Protein AF-0000000083340616 (afdb_homodimer)

pLDDT: mean 78.71, std 17.1, range [30.67, 97.0]

Organism: NCBI:txid2580412

InterPro domains:
  IPR005495 Permease LptG/LptF-related [PF03739] (6-372)
  IPR005495 Permease LptG/LptF-related [PTHR33529] (1-372)
  IPR030923 LPS export ABC transporter permease LptG [TIGR04408] (4-372)

Radius of gyration: 30.53 Å; Cα contacts (8 Å, |Δi|>4): 1256; chains: 2; bounding box: 60×99×65 Å

Secondary structure (DSSP, 8-state):
--HHHHHHHHHHHHHHHHHHHHHHHHHHHHHHHHHHTT--SSS-HHHHHHHHHHHHHHHHHHHHHHHHHHHHHHHHHHHHHTTHHHHHHHTT--HHHHHHHHHHHHHHHHHHHHHIIIIIHHHHHHHHHHHHHHHTT-----SSTT-EEEEETTEEEEEEEEEETTEEEEEEEEEEPTT---SS--GGGEEEEEEEEEEEEEETTEEEEEEEEEEEEEEE--SSS-TTS-EEEEEEEEEEEEEEE-S--HHHHHTTTS-GGGS-HHHHHHHHHHHHHTT---HHHHHHHHHHHTHHHHHHHHHHHHHHHHHTTTTT--HHHHHHHHHHHHHHHHHHHHHHHHHHHHTT--HHHHHHHHHHHHHHHHHHHHHHH-/--HHHHHHHHHHHHHHHHHHHHHHHHHHHHHHHHHHTT--SSS-HHHHHHHHHHHHHHHHHHHHHHHHHHHHHHHHHHHHHTTHHHHHHHTT--HHHHHHHHHHHHHHHHHHHHHIIIIIHHHHHHHHHHHHHHHTT-----SSTT-EEEEETTEEEEEEEEEETTEEEEEEEEEEPTT---SS--GGGEEEEEEEEEEEEEETTEEEEEEEEEEEEEE---SSS-TTS--EEEEEEEEEEEEEE-S--HHHHHTTTS-GGGS-HHHHHHHHHHHHHTT---HHHHHHHHHHHTHHHHHHHHHHHHHHHHHTTTTT--HHHHHHHHHHHHHHHHHHHHHHHHHHHHTT--HHHHHHHHHHHHHHHHHHHHHHH-

Nearest PDB structures (foldseek):
  6mjp-assembly1_G  TM=8.000E-01  e=1.077E-23  Vibrio cholerae
  6mit-assembly1_G  TM=8.160E-01  e=1.242E-21  Enterobacter cloacae subsp. cloacae ATCC 13047
  8fro-assembly1_G  TM=7.854E-01  e=4.891E-20  Acinetobacter baylyi ADP1
  6mit-assembly2_J  TM=8.373E-01  e=4.272E-15  Enterobacter cloacae subsp. cloacae ATCC 13047
  8frp-assembly1_G  TM=9.481E-01  e=2.384E-10  Acinetobacter baylyi ADP1

Solvent-accessible surface area (backbone atoms only — not comparable to full-atom values): 37424 Å² total; per-residue (Å²): 126,55,74,66,36,49,51,53,24,48,36,27,49,55,33,17,51,49,40,39,52,48,52,48,50,51,50,38,47,53,48,35,57,60,34,60,77,62,52,47,93,63,24,38,72,68,52,33,50,49,36,31,61,31,38,44,44,45,49,52,43,71,42,39,57,37,21,46,28,29,8,36,40,51,24,53,35,53,36,36,65,70,44,48,52,56,51,42,42,75,73,67,48,48,71,67,56,51,48,53,36,42,46,53,43,51,51,54,53,45,52,55,40,48,47,38,34,49,64,45,14,26,56,29,42,51,50,30,51,42,52,51,25,61,31,55,67,34,64,20,56,38,39,65,96,77,24,41,73,42,78,53,93,60,28,41,33,33,33,43,11,50,57,41,35,46,28,36,26,42,32,33,35,37,30,40,32,93,80,50,76,60,98,70,71,54,84,83,28,42,35,31,39,37,38,21,52,33,30,34,56,72,62,96,50,29,26,40,26,31,57,24,39,36,33,34,43,40,74,49,74,62,83,75,71,76,87,82,65,82,52,66,43,69,52,75,43,78,34,67,65,47,77,42,79,39,93,72,42,35,76,60,48,57,56,55,43,46,58,63,80,47,49,22,63,67,56,36,54,53,48,35,51,51,27,53,74,68,73,41,90,35,52,71,42,48,32,45,42,35,35,60,69,29,42,68,50,38,45,50,17,37,53,46,43,38,52,43,40,42,75,52,85,43,43,87,58,57,70,66,56,46,47,46,50,25,49,50,52,35,50,48,47,49,50,48,40,48,50,42,36,49,50,19,50,75,66,67,40,68,42,61,58,33,33,40,42,51,32,50,51,46,32,50,50,21,53,54,48,36,62,73,69,105,126,55,73,66,37,48,50,52,25,50,36,27,49,56,33,17,50,52,41,38,51,49,51,48,51,51,51,40,48,53,48,36,55,59,35,60,76,59,55,45,93,63,23,36,70,68,52,35,50,48,34,30,60,32,40,45,45,46,49,51,44,70,43,40,56,36,22,46,30,28,7,36,41,51,24,52,34,54,36,38,63,68,44,49,51,56,53,42,42,74,75,66,48,48,72,66,55,52,49,52,36,41,45,54,44,51,50,55,54,45,53,55,42,47,47,37,35,48,64,45,14,26,56,30,42,52,50,27,52,42,53,51,25,61,32,54,68,34,63,22,54,38,38,65,96,78,25,42,73,44,78,53,93,60,27,39,31,33,33,42,11,52,60,40,36,45,26,35,24,43,34,33,36,36,28,40,34,94,80,51,77,61,99,68,70,53,83,82,29,41,34,31,39,36,36,20,52,34,31,34,54,70,62,96,51,28,25,39,26,30,57,25,38,36,33,35,44,40,73,51,75,64,82,74,75,77,88,81,66,83,51,67,44,67,50,75,44,80,35,69,65,48,76,41,80,38,92,72,42,36,76,62,48,56,55,57,45,48,58,62,82,47,49,21,63,68,56,35,55,54,49,37,52,50,27,52,75,66,71,41,90,35,52,72,44,49,32,46,43,36,36,59,68,29,42,66,50,37,45,50,17,37,53,46,42,39,51,44,40,41,77,54,86,42,41,87,60,57,71,66,56,48,46,47,50,24,51,50,51,35,50,48,49,50,50,48,40,48,50,43,37,49,49,19,50,75,66,67,42,67,41,61,57,33,33,39,42,53,33,49,52,45,31,51,52,20,52,55,48,36,64,73,69,105

Sequence (748 aa):
MNRIERYLGTAVISYTLLVMLVILLIFSFFEFMNQLGKLTETYTLAMGGLYTLLKVPVYAYQIFPIAILIGALMGLGALANQSELTILRVTGWSIKRILWAVLKTALLLWLVIALIGELVAPSSEALAKKLRAEALNQSFSIGSASGLWIKDEQQYIHVGRIVSSEQLSNISIYQLSANAVSDKPLPGEIEQVMRAKKADYIDDGQWRFTQVQLMHFDQQSSDLLDASTPLYSFQQELLPQLAKSFPLQPEDLTNLDMETRYLSSFDLFYYIRFLEENGLEASAYRLSFWQKLAMPLVVLAMIAIVLPLIFGSMRQVSVGKRIFLGVLIGMGFHLLNQMVGNIAVVYQMPIALAAFLPALLLLLAALWWMRRIDMNRIERYLGTAVISYTLLVMLVILLIFSFFEFMNQLGKLTETYTLAMGGLYTLLKVPVYAYQIFPIAILIGALMGLGALANQSELTILRVTGWSIKRILWAVLKTALLLWLVIALIGELVAPSSEALAKKLRAEALNQSFSIGSASGLWIKDEQQYIHVGRIVSSEQLSNISIYQLSANAVSDKPLPGEIEQVMRAKKADYIDDGQWRFTQVQLMHFDQQSSDLLDASTPLYSFQQELLPQLAKSFPLQPEDLTNLDMETRYLSSFDLFYYIRFLEENGLEASAYRLSFWQKLAMPLVVLAMIAIVLPLIFGSMRQVSVGKRIFLGVLIGMGFHLLNQMVGNIAVVYQMPIALAAFLPALLLLLAALWWMRRID

Structure (mmCIF, N/CA/C/O backbone):
data_AF-0000000083340616-model_v1
#
loop_
_entity.id
_entity.type
_entity.pdbx_description
1 polymer 'LPS export ABC transporter permease LptG'
#
loop_
_atom_site.group_PDB
_atom_site.id
_atom_site.type_symbol
_atom_site.label_atom_id
_atom_site.label_alt_id
_atom_site.label_comp_id
_atom_site.label_asym_id
_atom_site.label_entity_id
_atom_site.label_seq_id
_atom_site.pdbx_PDB_ins_code
_atom_site.Cartn_x
_atom_site.Cartn_y
_atom_site.Cartn_z
_atom_site.occupancy
_atom_site.B_iso_or_equiv
_atom_site.auth_seq_id
_atom_site.auth_comp_id
_atom_site.auth_asym_id
_atom_site.auth_atom_id
_atom_site.pdbx_PDB_model_num
ATOM 1 N N . MET A 1 1 ? -20.219 -31.75 8.164 1 67.5 1 MET A N 1
ATOM 2 C CA . MET A 1 1 ? -19.609 -31.656 6.832 1 67.5 1 MET A CA 1
ATOM 3 C C . MET A 1 1 ? -19.078 -33 6.387 1 67.5 1 MET A C 1
ATOM 5 O O . MET A 1 1 ? -18.516 -33.75 7.188 1 67.5 1 MET A O 1
ATOM 9 N N . ASN A 1 2 ? -19.578 -33.531 5.254 1 83.56 2 ASN A N 1
ATOM 10 C CA . ASN A 1 2 ? -19.094 -34.781 4.699 1 83.56 2 ASN A CA 1
ATOM 11 C C . ASN A 1 2 ? -17.641 -34.688 4.266 1 83.56 2 ASN A C 1
ATOM 13 O O . ASN A 1 2 ? -17.062 -33.594 4.25 1 83.56 2 ASN A O 1
ATOM 17 N N . ARG A 1 3 ? -17 -35.75 4.094 1 88.88 3 ARG A N 1
ATOM 18 C CA . ARG A 1 3 ? -15.578 -35.812 3.779 1 88.88 3 ARG A CA 1
ATOM 19 C C . ARG A 1 3 ? -15.242 -34.969 2.553 1 88.88 3 ARG A C 1
ATOM 21 O O . ARG A 1 3 ? -14.195 -34.344 2.502 1 88.88 3 ARG A O 1
ATOM 28 N N . ILE A 1 4 ? -16.188 -34.906 1.637 1 91.19 4 ILE A N 1
ATOM 29 C CA . ILE A 1 4 ? -15.969 -34.156 0.402 1 91.19 4 ILE A CA 1
ATOM 30 C C . ILE A 1 4 ? -16.016 -32.656 0.686 1 91.19 4 ILE A C 1
ATOM 32 O O . ILE A 1 4 ? -15.195 -31.891 0.181 1 91.19 4 ILE A O 1
ATOM 36 N N . GLU A 1 5 ? -16.938 -32.25 1.55 1 91.75 5 GLU A N 1
ATOM 37 C CA . GLU A 1 5 ? -17.062 -30.844 1.92 1 91.75 5 GLU A CA 1
ATOM 38 C C . GLU A 1 5 ? -15.82 -30.375 2.666 1 91.75 5 GLU A C 1
ATOM 40 O O . GLU A 1 5 ? -15.359 -29.25 2.459 1 91.75 5 GLU A O 1
ATOM 45 N N . ARG A 1 6 ? -15.281 -31.281 3.473 1 92.12 6 ARG A N 1
ATOM 46 C CA . ARG A 1 6 ? -14.062 -30.938 4.211 1 92.12 6 ARG A CA 1
ATOM 47 C C . ARG A 1 6 ? -12.867 -30.812 3.271 1 92.12 6 ARG A C 1
ATOM 49 O O . ARG A 1 6 ? -12 -29.969 3.465 1 92.12 6 ARG A O 1
ATOM 56 N N . TYR A 1 7 ? -12.914 -31.672 2.285 1 93.44 7 TYR A N 1
ATOM 57 C CA . TYR A 1 7 ? -11.836 -31.656 1.303 1 93.44 7 TYR A CA 1
ATOM 58 C C . TYR A 1 7 ? -11.859 -30.391 0.471 1 93.44 7 TYR A C 1
ATOM 60 O O . TYR A 1 7 ? -10.828 -29.734 0.293 1 93.44 7 TYR A O 1
ATOM 68 N N . LEU A 1 8 ? -13.055 -30 0.065 1 93.81 8 LEU A N 1
ATOM 69 C CA . LEU A 1 8 ? -13.227 -28.75 -0.682 1 93.81 8 LEU A CA 1
ATOM 70 C C . LEU A 1 8 ? -12.891 -27.547 0.187 1 93.81 8 LEU A C 1
ATOM 72 O O . LEU A 1 8 ? -12.18 -26.641 -0.253 1 93.81 8 LEU A O 1
ATOM 76 N N . GLY A 1 9 ? -13.328 -27.609 1.414 1 93.5 9 GLY A N 1
ATOM 77 C CA . GLY A 1 9 ? -13.094 -26.531 2.352 1 93.5 9 GLY A CA 1
ATOM 78 C C . GLY A 1 9 ? -11.625 -26.344 2.693 1 93.5 9 GLY A C 1
ATOM 79 O O . GLY A 1 9 ? -11.141 -25.203 2.768 1 93.5 9 GLY A O 1
ATOM 80 N N . THR A 1 10 ? -10.93 -27.438 2.855 1 93.62 10 THR A N 1
ATOM 81 C CA . THR A 1 10 ? -9.516 -27.375 3.217 1 93.62 10 THR A CA 1
ATOM 82 C C . THR A 1 10 ? -8.695 -26.781 2.078 1 93.62 10 THR A C 1
ATOM 84 O O . THR A 1 10 ? -7.746 -26.031 2.316 1 93.62 10 THR A O 1
ATOM 87 N N . ALA A 1 11 ? -9.102 -27.094 0.862 1 93.69 11 ALA A N 1
ATOM 88 C CA . ALA A 1 11 ? -8.422 -26.516 -0.297 1 93.69 11 ALA A CA 1
ATOM 89 C C . ALA A 1 11 ? -8.625 -25.016 -0.355 1 93.69 11 ALA A C 1
ATOM 91 O O . ALA A 1 11 ? -7.66 -24.25 -0.508 1 93.69 11 ALA A O 1
ATOM 92 N N . VAL A 1 12 ? -9.812 -24.625 -0.111 1 94.38 12 VAL A N 1
ATOM 93 C CA . VAL A 1 12 ? -10.141 -23.203 -0.187 1 94.38 12 VAL A CA 1
ATOM 94 C C . VAL A 1 12 ? -9.477 -22.453 0.966 1 94.38 12 VAL A C 1
ATOM 96 O O . VAL A 1 12 ? -8.914 -21.375 0.77 1 94.38 12 VAL A O 1
ATOM 99 N N . ILE A 1 13 ? -9.445 -23.062 2.127 1 95.5 13 ILE A N 1
ATOM 100 C CA . ILE A 1 13 ? -8.883 -22.406 3.305 1 95.5 13 ILE A CA 1
ATOM 101 C C . ILE A 1 13 ? -7.371 -22.266 3.146 1 95.5 13 ILE A C 1
ATOM 103 O O . ILE A 1 13 ? -6.809 -21.203 3.412 1 95.5 13 ILE A O 1
ATOM 107 N N . SER A 1 14 ? -6.723 -23.328 2.734 1 94.5 14 SER A N 1
ATOM 108 C CA . SER A 1 14 ? -5.27 -23.312 2.621 1 94.5 14 SER A CA 1
ATOM 109 C C . SER A 1 14 ? -4.797 -22.297 1.595 1 94.5 14 SER A C 1
ATOM 111 O O . SER A 1 14 ? -3.871 -21.516 1.855 1 94.5 14 SER A O 1
ATOM 113 N N . TYR A 1 15 ? -5.5 -22.25 0.468 1 93.56 15 TYR A N 1
ATOM 114 C CA . TYR A 1 15 ? -5.117 -21.297 -0.575 1 93.56 15 TYR A CA 1
ATOM 115 C C . TYR A 1 15 ? -5.473 -19.875 -0.176 1 93.56 15 TYR A C 1
ATOM 117 O O . TYR A 1 15 ? -4.727 -18.938 -0.47 1 93.56 15 TYR A O 1
ATOM 125 N N . THR A 1 16 ? -6.59 -19.719 0.498 1 95.44 16 THR A N 1
ATOM 126 C CA . THR A 1 16 ? -6.973 -18.391 0.957 1 95.44 16 THR A CA 1
ATOM 127 C C . THR A 1 16 ? -5.953 -17.844 1.956 1 95.44 16 THR A C 1
ATOM 129 O O . THR A 1 16 ? -5.562 -16.672 1.882 1 95.44 16 THR A O 1
ATOM 132 N N . LEU A 1 17 ? -5.508 -18.688 2.842 1 95.19 17 LEU A N 1
ATOM 133 C CA . LEU A 1 17 ? -4.535 -18.266 3.844 1 95.19 17 LEU A CA 1
ATOM 134 C C . LEU A 1 17 ? -3.201 -17.922 3.191 1 95.19 17 LEU A C 1
ATOM 136 O O . LEU A 1 17 ? -2.535 -16.969 3.605 1 95.19 17 LEU A O 1
ATOM 140 N N . LEU A 1 18 ? -2.871 -18.672 2.234 1 91.88 18 LEU A N 1
ATOM 141 C CA . LEU A 1 18 ? -1.642 -18.391 1.502 1 91.88 18 LEU A CA 1
ATOM 142 C C . LEU A 1 18 ? -1.732 -17.047 0.783 1 91.88 18 LEU A C 1
ATOM 144 O O . LEU A 1 18 ? -0.8 -16.25 0.841 1 91.88 18 LEU A O 1
ATOM 148 N N . VAL A 1 19 ? -2.846 -16.859 0.089 1 93.19 19 VAL A N 1
ATOM 149 C CA . VAL A 1 19 ? -3.062 -15.609 -0.641 1 93.19 19 VAL A CA 1
ATOM 150 C C . VAL A 1 19 ? -3.086 -14.43 0.335 1 93.19 19 VAL A C 1
ATOM 152 O O . VAL A 1 19 ? -2.494 -13.383 0.069 1 93.19 19 VAL A O 1
ATOM 155 N N . MET A 1 20 ? -3.754 -14.648 1.45 1 94.62 20 MET A N 1
ATOM 156 C CA . MET A 1 20 ? -3.801 -13.625 2.486 1 94.62 20 MET A CA 1
ATOM 157 C C . MET A 1 20 ? -2.396 -13.266 2.961 1 94.62 20 MET A C 1
ATOM 159 O O . MET A 1 20 ? -2.074 -12.086 3.123 1 94.62 20 MET A O 1
ATOM 163 N N . LEU A 1 21 ? -1.633 -14.234 3.184 1 93.69 21 LEU A N 1
ATOM 164 C CA . LEU A 1 21 ? -0.273 -14.016 3.664 1 93.69 21 LEU A CA 1
ATOM 165 C C . LEU A 1 21 ? 0.537 -13.203 2.66 1 93.69 21 LEU A C 1
ATOM 167 O O . LEU A 1 21 ? 1.229 -12.258 3.039 1 93.69 21 LEU A O 1
ATOM 171 N N . VAL A 1 22 ? 0.424 -13.555 1.416 1 90.94 22 VAL A N 1
ATOM 172 C CA . VAL A 1 22 ? 1.189 -12.891 0.365 1 90.94 22 VAL A CA 1
ATOM 173 C C . VAL A 1 22 ? 0.722 -11.445 0.217 1 90.94 22 VAL A C 1
ATOM 175 O O . VAL A 1 22 ? 1.541 -10.523 0.154 1 90.94 22 VAL A O 1
ATOM 178 N N . ILE A 1 23 ? -0.609 -11.234 0.159 1 93.31 23 ILE A N 1
ATOM 179 C CA . ILE A 1 23 ? -1.151 -9.891 -0.015 1 93.31 23 ILE A CA 1
ATOM 180 C C . ILE A 1 23 ? -0.81 -9.031 1.202 1 93.31 23 ILE A C 1
ATOM 182 O O . ILE A 1 23 ? -0.458 -7.855 1.064 1 93.31 23 ILE A O 1
ATOM 186 N N . LEU A 1 24 ? -0.878 -9.641 2.385 1 94.31 24 LEU A N 1
ATOM 187 C CA . LEU A 1 24 ? -0.538 -8.914 3.6 1 94.31 24 LEU A CA 1
ATOM 188 C C . LEU A 1 24 ? 0.929 -8.492 3.59 1 94.31 24 LEU A C 1
ATOM 190 O O . LEU A 1 24 ? 1.271 -7.402 4.047 1 94.31 24 LEU A O 1
ATOM 194 N N . LEU A 1 25 ? 1.76 -9.375 3.107 1 91.31 25 LEU A N 1
ATOM 195 C CA . LEU A 1 25 ? 3.176 -9.039 3.002 1 91.31 25 LEU A CA 1
ATOM 196 C C . LEU A 1 25 ? 3.391 -7.871 2.047 1 91.31 25 LEU A C 1
ATOM 198 O O . LEU A 1 25 ? 4.184 -6.969 2.332 1 91.31 25 LEU A O 1
ATOM 202 N N . ILE A 1 26 ? 2.654 -7.941 0.963 1 90.31 26 ILE A N 1
ATOM 203 C CA . ILE A 1 26 ? 2.785 -6.895 -0.045 1 90.31 26 ILE A CA 1
ATOM 204 C C . ILE A 1 26 ? 2.236 -5.582 0.503 1 90.31 26 ILE A C 1
ATOM 206 O O . ILE A 1 26 ? 2.863 -4.527 0.354 1 90.31 26 ILE A O 1
ATOM 210 N N . PHE A 1 27 ? 1.085 -5.609 1.169 1 92.56 27 PHE A N 1
ATOM 211 C CA . PHE A 1 27 ? 0.502 -4.418 1.779 1 92.56 27 PHE A CA 1
ATOM 212 C C . PHE A 1 27 ? 1.423 -3.855 2.855 1 92.56 27 PHE A C 1
ATOM 214 O O . PHE A 1 27 ? 1.603 -2.641 2.951 1 92.56 27 PHE A O 1
ATOM 221 N N . SER A 1 28 ? 1.921 -4.762 3.621 1 91.12 28 SER A N 1
ATOM 222 C CA . SER A 1 28 ? 2.83 -4.34 4.68 1 91.12 28 SER A CA 1
ATOM 223 C C . SER A 1 28 ? 4.082 -3.682 4.105 1 91.12 28 SER A C 1
ATOM 225 O O . SER A 1 28 ? 4.594 -2.715 4.676 1 91.12 28 SER A O 1
ATOM 227 N N . PHE A 1 29 ? 4.504 -4.211 3.021 1 88.31 29 PHE A N 1
ATOM 228 C CA . PHE A 1 29 ? 5.648 -3.615 2.342 1 88.31 29 PHE A CA 1
ATOM 229 C C . PHE A 1 29 ? 5.324 -2.203 1.869 1 88.31 29 PHE A C 1
ATOM 231 O O . PHE A 1 29 ? 6.109 -1.276 2.078 1 88.31 29 PHE A O 1
ATOM 238 N N . PHE A 1 30 ? 4.207 -2.059 1.278 1 87.88 30 PHE A N 1
ATOM 239 C CA . PHE A 1 30 ? 3.764 -0.754 0.797 1 87.88 30 PHE A CA 1
ATOM 240 C C . PHE A 1 30 ? 3.672 0.244 1.945 1 87.88 30 PHE A C 1
ATOM 242 O O . PHE A 1 30 ? 4.148 1.375 1.83 1 87.88 30 PHE A O 1
ATOM 249 N N . GLU A 1 31 ? 3.031 -0.226 2.994 1 90.31 31 GLU A N 1
ATOM 250 C CA . GLU A 1 31 ? 2.881 0.645 4.156 1 90.31 31 GLU A CA 1
ATOM 251 C C . GLU A 1 31 ? 4.238 1.021 4.746 1 90.31 31 GLU A C 1
ATOM 253 O O . GLU A 1 31 ? 4.453 2.168 5.141 1 90.31 31 GLU A O 1
ATOM 258 N N . PHE A 1 32 ? 5.098 0.077 4.824 1 88 32 PHE A N 1
ATOM 259 C CA . PHE A 1 32 ? 6.434 0.322 5.352 1 88 32 PHE A CA 1
ATOM 260 C C . PHE A 1 32 ? 7.172 1.35 4.5 1 88 32 PHE A C 1
ATOM 262 O O . PHE A 1 32 ? 7.84 2.238 5.035 1 88 32 PHE A O 1
ATOM 269 N N . MET A 1 33 ? 7.023 1.225 3.225 1 82.5 33 MET A N 1
ATOM 270 C CA . MET A 1 33 ? 7.645 2.182 2.312 1 82.5 33 MET A CA 1
ATOM 271 C C . MET A 1 33 ? 7.094 3.586 2.539 1 82.5 33 MET A C 1
ATOM 273 O O . MET A 1 33 ? 7.836 4.566 2.467 1 82.5 33 MET A O 1
ATOM 277 N N . ASN A 1 34 ? 5.855 3.682 2.764 1 82.31 34 ASN A N 1
ATOM 278 C CA . ASN A 1 34 ? 5.234 4.969 3.049 1 82.31 34 ASN A CA 1
ATOM 279 C C . ASN A 1 34 ? 5.77 5.578 4.34 1 82.31 34 ASN A C 1
ATOM 281 O O . ASN A 1 34 ? 5.938 6.797 4.434 1 82.31 34 ASN A O 1
ATOM 285 N N . GLN A 1 35 ? 6.043 4.672 5.277 1 82.62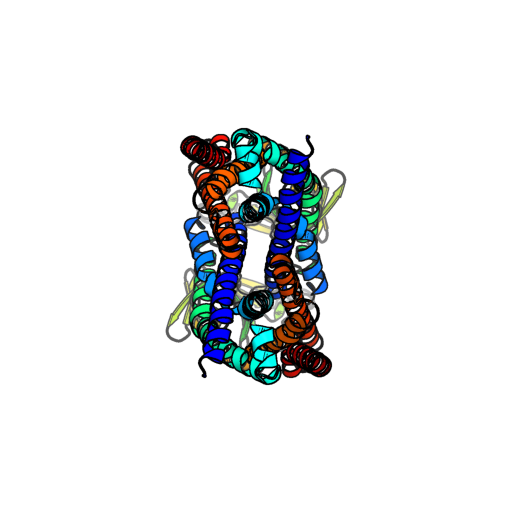 35 GLN A N 1
ATOM 286 C CA . GLN A 1 35 ? 6.531 5.148 6.57 1 82.62 35 GLN A CA 1
ATOM 287 C C . GLN A 1 35 ? 7.984 5.598 6.477 1 82.62 35 GLN A C 1
ATOM 289 O O . GLN A 1 35 ? 8.414 6.488 7.211 1 82.62 35 GLN A O 1
ATOM 294 N N . LEU A 1 36 ? 8.711 5.074 5.625 1 77.69 36 LEU A N 1
ATOM 295 C CA . LEU A 1 36 ? 10.109 5.43 5.461 1 77.69 36 LEU A CA 1
ATOM 296 C C . LEU A 1 36 ? 10.258 6.898 5.074 1 77.69 36 LEU A C 1
ATOM 298 O O . LEU A 1 36 ? 11.234 7.547 5.445 1 77.69 36 LEU A O 1
ATOM 302 N N . GLY A 1 37 ? 9.289 7.359 4.293 1 70.06 37 GLY A N 1
ATOM 303 C CA . GLY A 1 37 ? 9.312 8.75 3.869 1 70.06 37 GLY A CA 1
ATOM 304 C C . GLY A 1 37 ? 9.016 9.727 4.992 1 70.06 37 GLY A C 1
ATOM 305 O O . GLY A 1 37 ? 9.227 10.93 4.848 1 70.06 37 GLY A O 1
ATOM 306 N N . LYS A 1 38 ? 8.672 9.156 6.109 1 72.94 38 LYS A N 1
ATOM 307 C CA . LYS A 1 38 ? 8.266 10.016 7.219 1 72.94 38 LYS A CA 1
ATOM 308 C C . LYS A 1 38 ? 9.258 9.914 8.375 1 72.94 38 LYS A C 1
ATOM 310 O O . LYS A 1 38 ? 9.008 10.43 9.469 1 72.94 38 LYS A O 1
ATOM 315 N N . LEU A 1 39 ? 10.266 9.18 8.172 1 73.94 39 LEU A N 1
ATOM 316 C CA . LEU A 1 39 ? 11.227 8.969 9.25 1 73.94 39 LEU A CA 1
ATOM 317 C C . LEU A 1 39 ? 11.891 10.281 9.648 1 73.94 39 LEU A C 1
ATOM 319 O O . LEU A 1 39 ? 12.203 11.109 8.797 1 73.94 39 LEU A O 1
ATOM 323 N N . THR A 1 40 ? 11.852 10.555 10.875 1 70.25 40 THR A N 1
ATOM 324 C CA . THR A 1 40 ? 12.547 11.68 11.492 1 70.25 40 THR A CA 1
ATOM 325 C C . THR A 1 40 ? 13.438 11.203 12.641 1 70.25 40 THR A C 1
ATOM 327 O O . THR A 1 40 ? 13.664 10.008 12.797 1 70.25 40 THR A O 1
ATOM 330 N N . GLU A 1 41 ? 14.016 12.109 13.273 1 68.56 41 GLU A N 1
ATOM 331 C CA . GLU A 1 41 ? 14.836 11.758 14.43 1 68.56 41 GLU A CA 1
ATOM 332 C C . GLU A 1 41 ? 14 11.086 15.516 1 68.56 41 GLU A C 1
ATOM 334 O O . GLU A 1 41 ? 14.477 10.18 16.203 1 68.56 41 GLU A O 1
ATOM 339 N N . THR A 1 42 ? 12.766 11.578 15.609 1 72 42 THR A N 1
ATOM 340 C CA . THR A 1 42 ? 11.891 11.055 16.656 1 72 42 THR A CA 1
ATOM 341 C C . THR A 1 42 ? 11.078 9.875 16.141 1 72 42 THR A C 1
ATOM 343 O O . THR A 1 42 ? 10.672 9.008 16.922 1 72 42 THR A O 1
ATOM 346 N N . TYR A 1 43 ? 10.812 9.867 14.891 1 79.88 43 TYR A N 1
ATOM 347 C CA . TYR A 1 43 ? 10.125 8.75 14.258 1 79.88 43 TYR A CA 1
ATOM 348 C C . TYR A 1 43 ? 11.117 7.805 13.586 1 79.88 43 TYR A C 1
ATOM 350 O O . TYR A 1 43 ? 11.391 7.93 12.391 1 79.88 43 TYR A O 1
ATOM 358 N N . THR A 1 44 ? 11.523 6.805 14.336 1 84.81 44 THR A N 1
ATOM 359 C CA . THR A 1 44 ? 12.633 5.938 13.953 1 84.81 44 THR A CA 1
ATOM 360 C C . THR A 1 44 ? 12.148 4.801 13.055 1 84.81 44 THR A C 1
ATOM 362 O O . THR A 1 44 ? 10.938 4.629 12.859 1 84.81 44 THR A O 1
ATOM 365 N N . LEU A 1 45 ? 13.094 4.121 12.539 1 85.06 45 LEU A N 1
ATOM 366 C CA . LEU A 1 45 ? 12.805 2.977 11.68 1 85.06 45 LEU A CA 1
ATOM 367 C C . LEU A 1 45 ? 12.016 1.917 12.445 1 85.06 45 LEU A C 1
ATOM 369 O O . LEU A 1 45 ? 11.102 1.302 11.891 1 85.06 45 LEU A O 1
ATOM 373 N N . ALA A 1 46 ? 12.391 1.727 13.664 1 88.12 46 ALA A N 1
ATOM 374 C CA . ALA A 1 46 ? 11.688 0.748 14.492 1 88.12 46 ALA A CA 1
ATOM 375 C C . ALA A 1 46 ? 10.227 1.144 14.695 1 88.12 46 ALA A C 1
ATOM 377 O O . ALA A 1 46 ? 9.336 0.288 14.688 1 88.12 46 ALA A O 1
ATOM 378 N N . MET A 1 47 ? 10.008 2.41 14.836 1 87.81 47 MET A N 1
ATOM 379 C CA . MET A 1 47 ? 8.641 2.895 15.023 1 87.81 47 MET A CA 1
ATOM 380 C C . MET A 1 47 ? 7.836 2.758 13.734 1 87.81 47 MET A C 1
ATOM 382 O O . MET A 1 47 ? 6.652 2.418 13.773 1 87.81 47 MET A O 1
ATOM 386 N N . GLY A 1 48 ? 8.484 3.057 12.648 1 87.94 48 GLY A N 1
ATOM 387 C CA . GLY A 1 48 ? 7.82 2.83 11.375 1 87.94 48 GLY A CA 1
ATOM 388 C C . GLY A 1 48 ? 7.438 1.38 11.148 1 87.94 48 GLY A C 1
ATOM 389 O O . GLY A 1 48 ? 6.359 1.091 10.625 1 87.94 48 GLY A O 1
ATOM 390 N N . GLY A 1 49 ? 8.383 0.484 11.547 1 91.44 49 GLY A N 1
ATOM 391 C CA . GLY A 1 49 ? 8.086 -0.937 11.469 1 91.44 49 GLY A CA 1
ATOM 392 C C . GLY A 1 49 ? 6.941 -1.355 12.375 1 91.44 49 GLY A C 1
ATOM 393 O O . GLY A 1 49 ? 6.086 -2.15 11.977 1 91.44 49 GLY A O 1
ATOM 394 N N . LEU A 1 50 ? 6.992 -0.842 13.547 1 92.38 50 LEU A N 1
ATOM 395 C CA . LEU A 1 50 ? 5.922 -1.153 14.492 1 92.38 50 LEU A CA 1
ATOM 396 C C . LEU A 1 50 ? 4.582 -0.631 13.984 1 92.38 50 LEU A C 1
ATOM 398 O O . LEU A 1 50 ? 3.557 -1.303 14.125 1 92.38 50 LEU A O 1
ATOM 402 N N . TYR A 1 51 ? 4.574 0.553 13.492 1 91 51 TYR A N 1
ATOM 403 C CA . TYR A 1 51 ? 3.369 1.103 12.883 1 91 51 TYR A CA 1
ATOM 404 C C . TYR A 1 51 ? 2.816 0.16 11.82 1 91 51 TYR A C 1
ATOM 406 O O . TYR A 1 51 ? 1.614 -0.111 11.789 1 91 51 TYR A O 1
ATOM 414 N N . THR A 1 52 ? 3.689 -0.325 10.984 1 93.12 52 THR A N 1
ATOM 415 C CA . THR A 1 52 ? 3.305 -1.223 9.898 1 93.12 52 THR A CA 1
ATOM 416 C C . THR A 1 52 ? 2.719 -2.518 10.453 1 93.12 52 THR A C 1
ATOM 418 O O . THR A 1 52 ? 1.708 -3.014 9.953 1 93.12 52 THR A O 1
ATOM 421 N N . LEU A 1 53 ? 3.389 -3.045 11.469 1 94.81 53 LEU A N 1
ATOM 422 C CA . LEU A 1 53 ? 2.912 -4.285 12.078 1 94.81 53 LEU A CA 1
ATOM 423 C C . LEU A 1 53 ? 1.539 -4.09 12.711 1 94.81 53 LEU A C 1
ATOM 425 O O . LEU A 1 53 ? 0.688 -4.977 12.648 1 94.81 53 LEU A O 1
ATOM 429 N N . LEU A 1 54 ? 1.346 -2.971 13.273 1 93.5 54 LEU A N 1
ATOM 430 C CA . LEU A 1 54 ? 0.084 -2.674 13.945 1 93.5 54 LEU A CA 1
ATOM 431 C C . LEU A 1 54 ? -1.038 -2.486 12.93 1 93.5 54 LEU A C 1
ATOM 433 O O . LEU A 1 54 ? -2.217 -2.615 13.266 1 93.5 54 LEU A O 1
ATOM 437 N N . LYS A 1 55 ? -0.725 -2.205 11.719 1 93.38 55 LYS A N 1
ATOM 438 C CA . LYS A 1 55 ? -1.729 -1.989 10.68 1 93.38 55 LYS A CA 1
ATOM 439 C C . LYS A 1 55 ? -2.16 -3.311 10.055 1 93.38 55 LYS A C 1
ATOM 441 O O . LYS A 1 55 ? -3.174 -3.369 9.352 1 93.38 55 LYS A O 1
ATOM 446 N N . VAL A 1 56 ? -1.505 -4.395 10.32 1 95.19 56 VAL A N 1
ATOM 447 C CA . VAL A 1 56 ? -1.708 -5.684 9.672 1 95.19 56 VAL A CA 1
ATOM 448 C C . VAL A 1 56 ? -3.133 -6.172 9.922 1 95.19 56 VAL A C 1
ATOM 450 O O . VAL A 1 56 ? -3.811 -6.633 9 1 95.19 56 VAL A O 1
ATOM 453 N N . PRO A 1 57 ? -3.623 -6.043 11.148 1 94.56 57 PRO A N 1
ATOM 454 C CA . PRO A 1 57 ? -5 -6.5 11.359 1 94.56 57 PRO A CA 1
ATOM 455 C C . PRO A 1 57 ? -6.012 -5.727 10.523 1 94.56 57 PRO A C 1
ATOM 457 O O . PRO A 1 57 ? -6.996 -6.301 10.047 1 94.56 57 PRO A O 1
ATOM 460 N N . VAL A 1 58 ? -5.805 -4.469 10.352 1 91.44 58 VAL A N 1
ATOM 461 C CA . VAL A 1 58 ? -6.688 -3.629 9.555 1 91.44 58 VAL A CA 1
ATOM 462 C C . VAL A 1 58 ? -6.652 -4.086 8.094 1 91.44 58 VAL A C 1
ATOM 464 O O . VAL A 1 58 ? -7.699 -4.238 7.461 1 91.44 58 VAL A O 1
ATOM 467 N N . TYR A 1 59 ? -5.477 -4.371 7.609 1 93.56 59 TYR A N 1
ATOM 468 C CA . TYR A 1 59 ? -5.328 -4.824 6.23 1 93.56 59 TYR A CA 1
ATOM 469 C C . TYR A 1 59 ? -5.953 -6.199 6.035 1 93.56 59 TYR A C 1
ATOM 471 O O . TYR A 1 59 ? -6.559 -6.473 4.996 1 93.56 59 TYR A O 1
ATOM 479 N N . ALA A 1 60 ? -5.75 -7 7.043 1 94.94 60 ALA A N 1
ATOM 480 C CA . ALA A 1 60 ? -6.309 -8.344 6.945 1 94.94 60 ALA A CA 1
ATOM 481 C C . ALA A 1 60 ? -7.816 -8.297 6.73 1 94.94 60 ALA A C 1
ATOM 483 O O . ALA A 1 60 ? -8.352 -9.023 5.891 1 94.94 60 ALA A O 1
ATOM 484 N N . TYR A 1 61 ? -8.422 -7.477 7.465 1 92 61 TYR A N 1
ATOM 485 C CA . TYR A 1 61 ? -9.867 -7.34 7.348 1 92 61 TYR A CA 1
ATOM 486 C C . TYR A 1 61 ? -10.25 -6.766 5.988 1 92 61 TYR A C 1
ATOM 488 O O . TYR A 1 61 ? -11.203 -7.23 5.359 1 92 61 TYR A O 1
ATOM 496 N N . GLN A 1 62 ? -9.547 -5.84 5.547 1 88.81 62 GLN A N 1
ATOM 497 C CA . GLN A 1 62 ? -9.883 -5.113 4.324 1 88.81 62 GLN A CA 1
ATOM 498 C C . GLN A 1 62 ? -9.672 -5.984 3.092 1 88.81 62 GLN A C 1
ATOM 500 O O . GLN A 1 62 ? -10.406 -5.871 2.109 1 88.81 62 GLN A O 1
ATOM 505 N N . ILE A 1 63 ? -8.711 -6.84 3.09 1 93.12 63 ILE A N 1
ATOM 506 C CA . ILE A 1 63 ? -8.336 -7.547 1.873 1 93.12 63 ILE A CA 1
ATOM 507 C C . ILE A 1 63 ? -9.016 -8.914 1.837 1 93.12 63 ILE A C 1
ATOM 509 O O . ILE A 1 63 ? -8.953 -9.617 0.827 1 93.12 63 ILE A O 1
ATOM 513 N N . PHE A 1 64 ? -9.695 -9.273 2.863 1 95.31 64 PHE A N 1
ATOM 514 C CA . PHE A 1 64 ? -10.219 -10.625 2.996 1 95.31 64 PHE A CA 1
ATOM 515 C C . PHE A 1 64 ? -11.078 -10.992 1.793 1 95.31 64 PHE A C 1
ATOM 517 O O . PHE A 1 64 ? -10.945 -12.086 1.233 1 95.31 64 PHE A O 1
ATOM 524 N N . PRO A 1 65 ? -12.008 -10.086 1.374 1 94 65 PRO A N 1
ATOM 525 C CA . PRO A 1 65 ? -12.844 -10.453 0.233 1 94 65 PRO A CA 1
ATOM 526 C C . PRO A 1 65 ? -12.031 -10.781 -1.018 1 94 65 PRO A C 1
ATOM 528 O O . PRO A 1 65 ? -12.352 -11.719 -1.745 1 94 65 PRO A O 1
ATOM 531 N N . ILE A 1 66 ? -11 -10.039 -1.221 1 93.81 66 ILE A N 1
ATOM 532 C CA . ILE A 1 66 ? -10.148 -10.281 -2.379 1 93.81 66 ILE A CA 1
ATOM 533 C C . ILE A 1 66 ? -9.375 -11.586 -2.188 1 93.81 66 ILE A C 1
ATOM 535 O O . ILE A 1 66 ? -9.258 -12.391 -3.121 1 93.81 66 ILE A O 1
ATOM 539 N N . ALA A 1 67 ? -8.891 -11.797 -0.988 1 95.75 67 ALA A N 1
ATOM 540 C CA . ALA A 1 67 ? -8.102 -12.992 -0.673 1 95.75 67 ALA A CA 1
ATOM 541 C C . ALA A 1 67 ? -8.938 -14.258 -0.831 1 95.75 67 ALA A C 1
ATOM 543 O O . ALA A 1 67 ? -8.469 -15.258 -1.368 1 95.75 67 ALA A O 1
ATOM 544 N N . ILE A 1 68 ? -10.156 -14.203 -0.357 1 96.38 68 ILE A N 1
ATOM 545 C CA . ILE A 1 68 ? -10.984 -15.406 -0.413 1 96.38 68 ILE A CA 1
ATOM 546 C C . ILE A 1 68 ? -11.375 -15.695 -1.86 1 96.38 68 ILE A C 1
ATOM 548 O O . ILE A 1 68 ? -11.508 -16.859 -2.256 1 96.38 68 ILE A O 1
ATOM 552 N N . LEU A 1 69 ? -11.609 -14.672 -2.664 1 96.12 69 LEU A N 1
ATOM 553 C CA . LEU A 1 69 ? -11.898 -14.828 -4.082 1 96.12 69 LEU A CA 1
ATOM 554 C C . LEU A 1 69 ? -10.742 -15.5 -4.809 1 96.12 69 LEU A C 1
ATOM 556 O O . LEU A 1 69 ? -10.93 -16.516 -5.48 1 96.12 69 LEU A O 1
ATOM 560 N N . ILE A 1 70 ? -9.555 -14.969 -4.605 1 94.44 70 ILE A N 1
ATOM 561 C CA . ILE A 1 70 ? -8.375 -15.508 -5.266 1 94.44 70 ILE A CA 1
ATOM 562 C C . ILE A 1 70 ? -8.094 -16.922 -4.734 1 94.44 70 ILE A C 1
ATOM 564 O O . ILE A 1 70 ? -7.793 -17.828 -5.508 1 94.44 70 ILE A O 1
ATOM 568 N N . GLY A 1 71 ? -8.188 -17.062 -3.434 1 94.5 71 GLY A N 1
ATOM 569 C CA . GLY A 1 71 ? -7.957 -18.359 -2.828 1 94.5 71 GLY A CA 1
ATOM 570 C C . GLY A 1 71 ? -8.914 -19.422 -3.332 1 94.5 71 GLY A C 1
ATOM 571 O O . GLY A 1 71 ? -8.5 -20.562 -3.59 1 94.5 71 GLY A O 1
ATOM 572 N N . ALA A 1 72 ? -10.148 -19.062 -3.443 1 95.62 72 ALA A N 1
ATOM 573 C CA . ALA A 1 72 ? -11.148 -20 -3.947 1 95.62 72 ALA A CA 1
ATOM 574 C C . ALA A 1 72 ? -10.883 -20.359 -5.41 1 95.62 72 ALA A C 1
ATOM 576 O O . ALA A 1 72 ? -11.031 -21.516 -5.816 1 95.62 72 ALA A O 1
ATOM 577 N N . LEU A 1 73 ? -10.516 -19.375 -6.191 1 93.38 73 LEU A N 1
ATOM 578 C CA . LEU A 1 73 ? -10.164 -19.625 -7.586 1 93.38 73 LEU A CA 1
ATOM 579 C C . LEU A 1 73 ? -8.977 -20.562 -7.688 1 93.38 73 LEU A C 1
ATOM 581 O O . LEU A 1 73 ? -8.969 -21.484 -8.508 1 93.38 73 LEU A O 1
ATOM 585 N N . MET A 1 74 ? -8.039 -20.344 -6.832 1 91.19 74 MET A N 1
ATOM 586 C CA . MET A 1 74 ? -6.84 -21.172 -6.859 1 91.19 74 MET A CA 1
ATOM 587 C C . MET A 1 74 ? -7.129 -22.578 -6.324 1 91.19 74 MET A C 1
ATOM 589 O O . MET A 1 74 ? -6.707 -23.562 -6.91 1 91.19 74 MET A O 1
ATOM 593 N N . GLY A 1 75 ? -7.816 -22.625 -5.219 1 92.25 75 GLY A N 1
ATOM 594 C CA . GLY A 1 75 ? -8.109 -23.922 -4.602 1 92.25 75 GLY A CA 1
ATOM 595 C C . GLY A 1 75 ? -9 -24.797 -5.457 1 92.25 75 GLY A C 1
ATOM 596 O O . GLY A 1 75 ? -8.641 -25.938 -5.77 1 92.25 75 GLY A O 1
ATOM 597 N N . LEU A 1 76 ? -10.141 -24.266 -5.855 1 93 76 LEU A N 1
ATOM 598 C CA . LEU A 1 76 ? -11.055 -25.016 -6.699 1 93 76 LEU A CA 1
ATOM 599 C C . LEU A 1 76 ? -10.469 -25.219 -8.094 1 93 76 LEU A C 1
ATOM 601 O O . LEU A 1 76 ? -10.711 -26.25 -8.727 1 93 76 LEU A O 1
ATOM 605 N N . GLY A 1 77 ? -9.773 -24.25 -8.516 1 90.25 77 GLY A N 1
ATOM 606 C CA . GLY A 1 77 ? -9.094 -24.391 -9.789 1 90.25 77 GLY A CA 1
ATOM 607 C C . GLY A 1 77 ? -8.086 -25.531 -9.797 1 90.25 77 GLY A C 1
ATOM 608 O O . GLY A 1 77 ? -7.973 -26.266 -10.781 1 90.25 77 GLY A O 1
ATOM 609 N N . ALA A 1 78 ? -7.305 -25.641 -8.727 1 88.75 78 ALA A N 1
ATOM 610 C CA . ALA A 1 78 ? -6.348 -26.75 -8.617 1 88.75 78 ALA A CA 1
ATOM 611 C C . ALA A 1 78 ? -7.055 -28.094 -8.664 1 88.75 78 ALA A C 1
ATOM 613 O O . ALA A 1 78 ? -6.57 -29.031 -9.297 1 88.75 78 ALA A O 1
ATOM 614 N N . LEU A 1 79 ? -8.18 -28.188 -8.031 1 91.38 79 LEU A N 1
ATOM 615 C CA . LEU A 1 79 ? -8.969 -29.406 -8.055 1 91.38 79 LEU A CA 1
ATOM 616 C C . LEU A 1 79 ? -9.539 -29.656 -9.445 1 91.38 79 LEU A C 1
ATOM 618 O O . LEU A 1 79 ? -9.625 -30.812 -9.883 1 91.38 79 LEU A O 1
ATOM 622 N N . ALA A 1 80 ? -9.898 -28.609 -10.117 1 90.25 80 ALA A N 1
ATOM 623 C CA . ALA A 1 80 ? -10.422 -28.719 -11.477 1 90.25 80 ALA A CA 1
ATOM 624 C C . ALA A 1 80 ? -9.336 -29.203 -12.438 1 90.25 80 ALA A C 1
ATOM 626 O O . ALA A 1 80 ? -9.602 -30.031 -13.312 1 90.25 80 ALA A O 1
ATOM 627 N N . ASN A 1 81 ? -8.156 -28.688 -12.227 1 86.31 81 ASN A N 1
ATOM 628 C CA . ASN A 1 81 ? -7.043 -29.078 -13.086 1 86.31 81 ASN A CA 1
ATOM 629 C C . ASN A 1 81 ? -6.707 -30.562 -12.938 1 86.31 81 ASN A C 1
ATOM 631 O O . ASN A 1 81 ? -6.23 -31.188 -13.883 1 86.31 81 ASN A O 1
ATOM 635 N N . GLN A 1 82 ? -6.977 -31.078 -11.773 1 88.12 82 GLN A N 1
ATOM 636 C CA . GLN A 1 82 ? -6.734 -32.5 -11.523 1 88.12 82 GLN A CA 1
ATOM 637 C C . GLN A 1 82 ? -7.984 -33.344 -11.797 1 88.12 82 GLN A C 1
ATOM 639 O O . GLN A 1 82 ? -8.055 -34.5 -11.422 1 88.12 82 GLN A O 1
ATOM 644 N N . SER A 1 83 ? -9.086 -32.719 -12.344 1 90.56 83 SER A N 1
ATOM 645 C CA . SER A 1 83 ? -10.344 -33.312 -12.75 1 90.56 83 SER A CA 1
ATOM 646 C C . SER A 1 83 ? -11.125 -33.844 -11.547 1 90.56 83 SER A C 1
ATOM 648 O O . SER A 1 83 ? -12 -34.688 -11.688 1 90.56 83 SER A O 1
ATOM 650 N N . GLU A 1 84 ? -10.781 -33.344 -10.406 1 92.75 84 GLU A N 1
ATOM 651 C CA . GLU A 1 84 ? -11.492 -33.75 -9.203 1 92.75 84 GLU A CA 1
ATOM 652 C C . GLU A 1 84 ? -12.883 -33.156 -9.141 1 92.75 84 GLU A C 1
ATOM 654 O O . GLU A 1 84 ? -13.828 -33.781 -8.68 1 92.75 84 GLU A O 1
ATOM 659 N N . LEU A 1 85 ? -13.016 -31.984 -9.633 1 90.88 85 LEU A N 1
ATOM 660 C CA . LEU A 1 85 ? -14.32 -31.344 -9.633 1 90.88 85 LEU A CA 1
ATOM 661 C C . LEU A 1 85 ? -15.242 -31.984 -10.664 1 90.88 85 LEU A C 1
ATOM 663 O O . LEU A 1 85 ? -16.453 -32.094 -10.43 1 90.88 85 LEU A O 1
ATOM 667 N N . THR A 1 86 ? -14.617 -32.406 -11.75 1 88.88 86 THR A N 1
ATOM 668 C CA . THR A 1 86 ? -15.375 -33.094 -12.781 1 88.88 86 THR A CA 1
ATOM 669 C C . THR A 1 86 ? -15.883 -34.438 -12.258 1 88.88 86 THR A C 1
ATOM 671 O O . THR A 1 86 ? -17.031 -34.844 -12.523 1 88.88 86 THR A O 1
ATOM 674 N N . ILE A 1 87 ? -15.023 -35.156 -11.555 1 93.12 87 ILE A N 1
ATOM 675 C CA . ILE A 1 87 ? -15.398 -36.438 -10.969 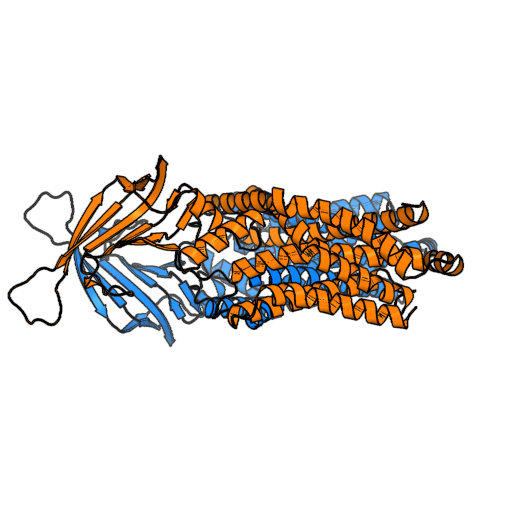1 93.12 87 ILE A CA 1
ATOM 676 C C . ILE A 1 87 ? -16.531 -36.219 -9.969 1 93.12 87 ILE A C 1
ATOM 678 O O . ILE A 1 87 ? -17.469 -37.031 -9.914 1 93.12 87 ILE A O 1
ATOM 682 N N . LEU A 1 88 ? -16.516 -35.156 -9.227 1 91.94 88 LEU A N 1
ATOM 683 C CA . LEU A 1 88 ? -17.562 -34.875 -8.258 1 91.94 88 LEU A CA 1
ATOM 684 C C . LEU A 1 88 ? -18.891 -34.594 -8.969 1 91.94 88 LEU A C 1
ATOM 686 O O . LEU A 1 88 ? -19.953 -35.031 -8.516 1 91.94 88 LEU A O 1
ATOM 690 N N . ARG A 1 89 ? -18.75 -33.969 -10.102 1 89.81 89 ARG A N 1
ATOM 691 C CA . ARG A 1 89 ? -19.953 -33.625 -10.859 1 89.81 89 ARG A CA 1
ATOM 692 C C . ARG A 1 89 ? -20.609 -34.875 -11.438 1 89.81 89 ARG A C 1
ATOM 694 O O . ARG A 1 89 ? -21.828 -35 -11.445 1 89.81 89 ARG A O 1
ATOM 701 N N . VAL A 1 90 ? -19.812 -35.812 -11.867 1 91.31 90 VAL A N 1
ATOM 702 C CA . VAL A 1 90 ? -20.312 -37.031 -12.508 1 91.31 90 VAL A CA 1
ATOM 703 C C . VAL A 1 90 ? -20.859 -37.969 -11.445 1 91.31 90 VAL A C 1
ATOM 705 O O . VAL A 1 90 ? -21.703 -38.844 -11.734 1 91.31 90 VAL A O 1
ATOM 708 N N . THR A 1 91 ? -20.375 -37.781 -10.227 1 93 91 THR A N 1
ATOM 709 C CA . THR A 1 91 ? -20.828 -38.656 -9.148 1 93 91 THR A CA 1
ATOM 710 C C . THR A 1 91 ? -22.109 -38.094 -8.516 1 93 91 THR A C 1
ATOM 712 O O . THR A 1 91 ? -22.609 -38.656 -7.527 1 93 91 THR A O 1
ATOM 715 N N . GLY A 1 92 ? -22.641 -36.906 -9.031 1 90.94 92 GLY A N 1
ATOM 716 C CA . GLY A 1 92 ? -23.969 -36.469 -8.625 1 90.94 92 GLY A CA 1
ATOM 717 C C . GLY A 1 92 ? -23.969 -35.156 -7.871 1 90.94 92 GLY A C 1
ATOM 718 O O . GLY A 1 92 ? -25.016 -34.688 -7.418 1 90.94 92 GLY A O 1
ATOM 719 N N . TRP A 1 93 ? -22.828 -34.562 -7.75 1 90.88 93 TRP A N 1
ATOM 720 C CA . TRP A 1 93 ? -22.797 -33.281 -7.059 1 9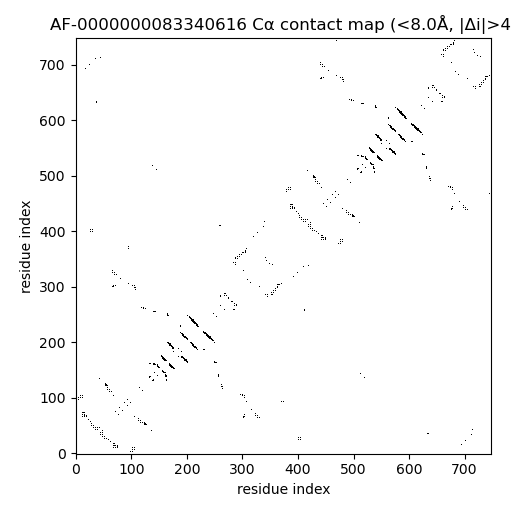0.88 93 TRP A CA 1
ATOM 721 C C . TRP A 1 93 ? -23.188 -32.156 -7.996 1 90.88 93 TRP A C 1
ATOM 723 O O . TRP A 1 93 ? -22.625 -32 -9.078 1 90.88 93 TRP A O 1
ATOM 733 N N . SER A 1 94 ? -24.297 -31.422 -7.551 1 91 94 SER A N 1
ATOM 734 C CA . SER A 1 94 ? -24.656 -30.234 -8.32 1 91 94 SER A CA 1
ATOM 735 C C . SER A 1 94 ? -23.734 -29.062 -8.016 1 91 94 SER A C 1
ATOM 737 O O . SER A 1 94 ? -23.016 -29.078 -7.016 1 91 94 SER A O 1
ATOM 739 N N . ILE A 1 95 ? -23.703 -28.062 -8.867 1 90.88 95 ILE A N 1
ATOM 740 C CA . ILE A 1 95 ? -22.875 -26.875 -8.68 1 90.88 95 ILE A CA 1
ATOM 741 C C . ILE A 1 95 ? -23.328 -26.141 -7.422 1 90.88 95 ILE A C 1
ATOM 743 O O . ILE A 1 95 ? -22.516 -25.594 -6.68 1 90.88 95 ILE A O 1
ATOM 747 N N . LYS A 1 96 ? -24.625 -26.172 -7.125 1 91.25 96 LYS A N 1
ATOM 748 C CA . LYS A 1 96 ? -25.172 -25.516 -5.941 1 91.25 96 LYS A CA 1
ATOM 749 C C . LYS A 1 96 ? -24.688 -26.203 -4.664 1 91.25 96 LYS A C 1
ATOM 751 O O . LYS A 1 96 ? -24.453 -25.531 -3.654 1 91.25 96 LYS A O 1
ATOM 756 N N . ARG A 1 97 ? -24.578 -27.5 -4.766 1 92.19 97 ARG A N 1
ATOM 757 C CA . ARG A 1 97 ? -24.094 -28.234 -3.6 1 92.19 97 ARG A CA 1
ATOM 758 C C . ARG A 1 97 ? -22.625 -27.922 -3.316 1 92.19 97 ARG A C 1
ATOM 760 O O . ARG A 1 97 ? -22.219 -27.812 -2.158 1 92.19 97 ARG A O 1
ATOM 767 N N . ILE A 1 98 ? -21.906 -27.797 -4.387 1 92.69 98 ILE A N 1
ATOM 768 C CA . ILE A 1 98 ? -20.5 -27.422 -4.25 1 92.69 98 ILE A CA 1
ATOM 769 C C . ILE A 1 98 ? -20.391 -26.016 -3.684 1 92.69 98 ILE A C 1
ATOM 771 O O . ILE A 1 98 ? -19.578 -25.766 -2.785 1 92.69 98 ILE A O 1
ATOM 775 N N . LEU A 1 99 ? -21.203 -25.141 -4.148 1 93.06 99 LEU A N 1
ATOM 776 C CA . LEU A 1 99 ? -21.25 -23.766 -3.668 1 93.06 99 LEU A CA 1
ATOM 777 C C . LEU A 1 99 ? -21.516 -23.719 -2.168 1 93.06 99 LEU A C 1
ATOM 779 O O . LEU A 1 99 ? -20.828 -23.016 -1.426 1 93.06 99 LEU A O 1
ATOM 783 N N . TRP A 1 100 ? -22.484 -24.484 -1.775 1 92.81 100 TRP A N 1
ATOM 784 C CA . TRP A 1 100 ? -22.875 -24.484 -0.367 1 92.81 100 TRP A CA 1
ATOM 785 C C . TRP A 1 100 ? -21.75 -25.047 0.502 1 92.81 100 TRP A C 1
ATOM 787 O O . TRP A 1 100 ? -21.531 -24.562 1.62 1 92.81 100 TRP A O 1
ATOM 797 N N . ALA A 1 101 ? -21.109 -26.016 -0.011 1 93.12 101 ALA A N 1
ATOM 798 C CA . ALA A 1 101 ? -20 -26.609 0.723 1 93.12 101 ALA A CA 1
ATOM 799 C C . ALA A 1 101 ? -18.875 -25.594 0.925 1 93.12 101 ALA A C 1
ATOM 801 O O . ALA A 1 101 ? -18.328 -25.484 2.023 1 93.12 101 ALA A O 1
ATOM 802 N N . VAL A 1 102 ? -18.578 -24.844 -0.103 1 94.56 102 VAL A N 1
ATOM 803 C CA . VAL A 1 102 ? -17.5 -23.875 -0.065 1 94.56 102 VAL A CA 1
ATOM 804 C C . VAL A 1 102 ? -17.922 -22.656 0.753 1 94.56 102 VAL A C 1
ATOM 806 O O . VAL A 1 102 ? -17.109 -22.078 1.477 1 94.56 102 VAL A O 1
ATOM 809 N N . LEU A 1 103 ? -19.188 -22.359 0.72 1 94.94 103 LEU A N 1
ATOM 810 C CA . LEU A 1 103 ? -19.719 -21.188 1.421 1 94.94 103 LEU A CA 1
ATOM 811 C C . LEU A 1 103 ? -19.609 -21.375 2.932 1 94.94 103 LEU A C 1
ATOM 813 O O . LEU A 1 103 ? -19.344 -20.422 3.662 1 94.94 103 LEU A O 1
ATOM 817 N N . LYS A 1 104 ? -19.859 -22.531 3.369 1 94.06 104 LYS A N 1
ATOM 818 C CA . LYS A 1 104 ? -19.766 -22.812 4.801 1 94.06 104 LYS A CA 1
ATOM 819 C C . LYS A 1 104 ? -18.375 -22.516 5.332 1 94.06 104 LYS A C 1
ATOM 821 O O . LYS A 1 104 ? -18.219 -21.906 6.383 1 94.06 104 LYS A O 1
ATOM 826 N N . THR A 1 105 ? -17.453 -22.922 4.57 1 92.56 105 THR A N 1
ATOM 827 C CA . THR A 1 105 ? -16.078 -22.703 4.965 1 92.56 105 THR A CA 1
ATOM 828 C C . THR A 1 105 ? -15.703 -21.234 4.867 1 92.56 105 THR A C 1
ATOM 830 O O . THR A 1 105 ? -15.008 -20.703 5.734 1 92.56 105 THR A O 1
ATOM 833 N N . ALA A 1 106 ? -16.141 -20.625 3.844 1 93.56 106 ALA A N 1
ATOM 834 C CA . ALA A 1 106 ? -15.859 -19.203 3.635 1 93.56 106 ALA A CA 1
ATOM 835 C C . ALA A 1 106 ? -16.453 -18.359 4.754 1 93.56 106 ALA A C 1
ATOM 837 O O . ALA A 1 106 ? -15.82 -17.391 5.215 1 93.56 106 ALA A O 1
ATOM 838 N N . LEU A 1 107 ? -17.641 -18.734 5.172 1 94.38 107 LEU A N 1
ATOM 839 C CA . LEU A 1 107 ? -18.297 -17.984 6.23 1 94.38 107 LEU A CA 1
ATOM 840 C C . LEU A 1 107 ? -17.594 -18.172 7.566 1 94.38 107 LEU A C 1
ATOM 842 O O . LEU A 1 107 ? -17.531 -17.266 8.383 1 94.38 107 LEU A O 1
ATOM 846 N N . LEU A 1 108 ? -17.125 -19.344 7.785 1 94.06 108 LEU A N 1
ATOM 847 C CA . LEU A 1 108 ? -16.359 -19.609 9 1 94.06 108 LEU A CA 1
ATOM 848 C C . LEU A 1 108 ? -15.086 -18.781 9.039 1 94.06 108 LEU A C 1
ATOM 850 O O . LEU A 1 108 ? -14.727 -18.219 10.078 1 94.06 108 LEU A O 1
ATOM 854 N N . LEU A 1 109 ? -14.406 -18.734 7.906 1 95.06 109 LEU A N 1
ATOM 855 C CA . LEU A 1 109 ? -13.188 -17.938 7.812 1 95.06 109 LEU A CA 1
ATOM 856 C C . LEU A 1 109 ? -13.5 -16.453 7.984 1 95.06 109 LEU A C 1
ATOM 858 O O . LEU A 1 109 ? -12.719 -15.719 8.594 1 95.06 109 LEU A O 1
ATOM 862 N N . TRP A 1 110 ? -14.617 -16.078 7.418 1 94.88 110 TRP A N 1
ATOM 863 C CA . TRP A 1 110 ? -15.016 -14.68 7.547 1 94.88 110 TRP A CA 1
ATOM 864 C C . TRP A 1 110 ? -15.281 -14.32 9.008 1 94.88 110 TRP A C 1
ATOM 866 O O . TRP A 1 110 ? -14.938 -13.227 9.453 1 94.88 110 TRP A O 1
ATOM 876 N N . LEU A 1 111 ? -15.875 -15.242 9.742 1 95.69 111 LEU A N 1
ATOM 877 C CA . LEU A 1 111 ? -16.156 -14.992 11.148 1 95.69 111 LEU A CA 1
ATOM 878 C C . LEU A 1 111 ? -14.867 -14.719 11.922 1 95.69 111 LEU A C 1
ATOM 880 O O . LEU A 1 111 ? -14.836 -13.844 12.789 1 95.69 111 LEU A O 1
ATOM 884 N N . VAL A 1 112 ? -13.859 -15.406 11.617 1 95.75 112 VAL A N 1
ATOM 885 C CA . VAL A 1 112 ? -12.57 -15.219 12.273 1 95.75 112 VAL A CA 1
ATOM 886 C C . VAL A 1 112 ? -12.008 -13.844 11.922 1 95.75 112 VAL A C 1
ATOM 888 O O . VAL A 1 112 ? -11.562 -13.109 12.805 1 95.75 112 VAL A O 1
ATOM 891 N N . ILE A 1 113 ? -12.094 -13.508 10.68 1 94.5 113 ILE A N 1
ATOM 892 C CA . ILE A 1 113 ? -11.547 -12.234 10.219 1 94.5 113 ILE A CA 1
ATOM 893 C C . ILE A 1 113 ? -12.398 -11.086 10.766 1 94.5 113 ILE A C 1
ATOM 895 O O . ILE A 1 113 ? -11.875 -10.016 11.078 1 94.5 113 ILE A O 1
ATOM 899 N N . ALA A 1 114 ? -13.68 -11.375 10.828 1 93.69 114 ALA A N 1
ATOM 900 C CA . ALA A 1 114 ? -14.586 -10.367 11.383 1 93.69 114 ALA A CA 1
ATOM 901 C C . ALA A 1 114 ? -14.242 -10.078 12.844 1 93.69 114 ALA A C 1
ATOM 903 O O . ALA A 1 114 ? -14.312 -8.93 13.281 1 93.69 114 ALA A O 1
ATOM 904 N N . LEU A 1 115 ? -13.891 -11.062 13.531 1 94.25 115 LEU A N 1
ATOM 905 C CA . LEU A 1 115 ? -13.5 -10.883 14.922 1 94.25 115 LEU A CA 1
ATOM 906 C C . LEU A 1 115 ? -12.219 -10.07 15.031 1 94.25 115 LEU A C 1
ATOM 908 O O . LEU A 1 115 ? -12.094 -9.203 15.906 1 94.25 115 LEU A O 1
ATOM 912 N N . ILE A 1 116 ? -11.359 -10.289 14.164 1 93.06 116 ILE A N 1
ATOM 913 C CA . ILE A 1 116 ? -10.117 -9.523 14.125 1 93.06 116 ILE A CA 1
ATOM 914 C C . ILE A 1 116 ? -10.414 -8.062 13.781 1 93.06 116 ILE A C 1
ATOM 916 O O . ILE A 1 116 ? -9.867 -7.148 14.398 1 93.06 116 ILE A O 1
ATOM 920 N N . GLY A 1 117 ? -11.258 -7.902 12.836 1 89.88 117 GLY A N 1
ATOM 921 C CA . GLY A 1 117 ? -11.617 -6.57 12.383 1 89.88 117 GLY A CA 1
ATOM 922 C C . GLY A 1 117 ? -12.359 -5.766 13.438 1 89.88 117 GLY A C 1
ATOM 923 O O . GLY A 1 117 ? -12.242 -4.539 13.484 1 89.88 117 GLY A O 1
ATOM 924 N N . GLU A 1 118 ? -13.078 -6.508 14.281 1 89.81 118 GLU A N 1
ATOM 925 C CA . GLU A 1 118 ? -13.906 -5.824 15.266 1 89.81 118 GLU A CA 1
ATOM 926 C C . GLU A 1 118 ? -13.156 -5.641 16.578 1 89.81 118 GLU A C 1
ATOM 928 O O . GLU A 1 118 ? -13.344 -4.637 17.281 1 89.81 118 GLU A O 1
ATOM 933 N N . LEU A 1 119 ? -12.328 -6.559 16.891 1 89.88 119 LEU A N 1
ATOM 934 C CA . LEU A 1 119 ? -11.773 -6.551 18.234 1 89.88 119 LEU A CA 1
ATOM 935 C C . LEU A 1 119 ? -10.312 -6.113 18.219 1 89.88 119 LEU A C 1
ATOM 937 O O . LEU A 1 119 ? -9.852 -5.43 19.141 1 89.88 119 LEU A O 1
ATOM 941 N N . VAL A 1 120 ? -9.625 -6.422 17.234 1 91.81 120 VAL A N 1
ATOM 942 C CA . VAL A 1 120 ? -8.18 -6.215 17.234 1 91.81 120 VAL A CA 1
ATOM 943 C C . VAL A 1 120 ? -7.832 -4.996 16.391 1 91.81 120 VAL A C 1
ATOM 945 O O . VAL A 1 120 ? -7.07 -4.125 16.812 1 91.81 120 VAL A O 1
ATOM 948 N N . ALA A 1 121 ? -8.406 -4.887 15.227 1 90.25 121 ALA A N 1
ATOM 949 C CA . ALA A 1 121 ? -8.031 -3.896 14.219 1 90.25 121 ALA A CA 1
ATOM 950 C C . ALA A 1 121 ? -8.219 -2.477 14.75 1 90.25 121 ALA A C 1
ATOM 952 O O . ALA A 1 121 ? -7.336 -1.632 14.609 1 90.25 121 ALA A O 1
ATOM 953 N N . PRO A 1 122 ? -9.398 -2.18 15.43 1 84.31 122 PRO A N 1
ATOM 954 C CA . PRO A 1 122 ? -9.578 -0.804 15.898 1 84.31 122 PRO A CA 1
ATOM 955 C C . PRO A 1 122 ? -8.547 -0.402 16.953 1 84.31 122 PRO A C 1
ATOM 957 O O . PRO A 1 122 ? -8 0.704 16.906 1 84.31 122 PRO A O 1
ATOM 960 N N . SER A 1 123 ? -8.227 -1.303 17.828 1 83.62 123 SER A N 1
ATOM 961 C CA . SER A 1 123 ? -7.262 -1.006 18.875 1 83.62 123 SER A CA 1
ATOM 962 C C . SER A 1 123 ? -5.852 -0.873 18.312 1 83.62 123 SER A C 1
ATOM 964 O O . SER A 1 123 ? -5.086 -0.007 18.734 1 83.62 123 SER A O 1
ATOM 966 N N . SER A 1 124 ? -5.547 -1.725 17.438 1 89.44 124 SER A N 1
ATOM 967 C CA . SER A 1 124 ? -4.227 -1.67 16.812 1 89.44 124 SER A CA 1
ATOM 968 C C . SER A 1 124 ? -4.055 -0.401 15.992 1 89.44 124 SER A C 1
ATOM 970 O O . SER A 1 124 ? -2.98 0.203 15.984 1 89.44 124 SER A O 1
ATOM 972 N N . GLU A 1 125 ? -5.066 -0.054 15.289 1 84.81 125 GLU A N 1
ATOM 973 C CA . GLU A 1 125 ? -5.043 1.168 14.492 1 84.81 125 GLU A CA 1
ATOM 974 C C . GLU A 1 125 ? -4.867 2.4 15.375 1 84.81 125 GLU A C 1
ATOM 976 O O . GLU A 1 125 ? -4.09 3.299 15.047 1 84.81 125 GLU A O 1
ATOM 981 N N . ALA A 1 126 ? -5.59 2.445 16.422 1 77.62 126 ALA A N 1
ATOM 982 C CA . ALA A 1 126 ? -5.504 3.568 17.359 1 77.62 126 ALA A CA 1
ATOM 983 C C . ALA A 1 126 ? -4.098 3.689 17.938 1 77.62 126 ALA A C 1
ATOM 985 O O . ALA A 1 126 ? -3.557 4.793 18.047 1 77.62 126 ALA A O 1
ATOM 986 N N . LEU A 1 127 ? -3.598 2.535 18.281 1 81.12 127 LEU A N 1
ATOM 987 C CA . LEU A 1 127 ? -2.252 2.523 18.859 1 81.12 127 LEU A CA 1
ATOM 988 C C . LEU A 1 127 ? -1.228 2.984 17.828 1 81.12 127 LEU A C 1
ATOM 990 O O . LEU A 1 127 ? -0.294 3.719 18.156 1 81.12 127 LEU A O 1
ATOM 994 N N . ALA A 1 128 ? -1.371 2.586 16.609 1 84.94 128 ALA A N 1
ATOM 995 C CA . ALA A 1 128 ? -0.462 2.977 15.531 1 84.94 128 ALA A CA 1
ATOM 996 C C . ALA A 1 128 ? -0.482 4.488 15.312 1 84.94 128 ALA A C 1
ATOM 998 O O . ALA A 1 128 ? 0.571 5.125 15.242 1 84.94 128 ALA A O 1
ATOM 999 N N . LYS A 1 129 ? -1.566 4.984 15.273 1 76.88 129 LYS A N 1
ATOM 1000 C CA . LYS A 1 129 ? -1.712 6.418 15.023 1 76.88 129 LYS A CA 1
ATOM 1001 C C . LYS A 1 129 ? -1.178 7.234 16.203 1 76.88 129 LYS A C 1
ATOM 1003 O O . LYS A 1 129 ? -0.56 8.281 16 1 76.88 129 LYS A O 1
ATOM 1008 N N . LYS A 1 130 ? -1.479 6.715 17.312 1 72.19 130 LYS A N 1
ATOM 1009 C CA . LYS A 1 130 ? -0.979 7.391 18.5 1 72.19 130 LYS A CA 1
ATOM 1010 C C . LYS A 1 130 ? 0.547 7.418 18.516 1 72.19 130 LYS A C 1
ATOM 1012 O O . LYS A 1 130 ? 1.153 8.461 18.766 1 72.19 130 LYS A O 1
ATOM 1017 N N . LEU A 1 131 ? 1.117 6.328 18.297 1 76.5 131 LEU A N 1
ATOM 1018 C CA . LEU A 1 131 ? 2.572 6.215 18.297 1 76.5 131 LEU A CA 1
ATOM 1019 C C . LEU A 1 131 ? 3.191 7.156 17.266 1 76.5 131 LEU A C 1
ATOM 1021 O O . LEU A 1 131 ? 4.172 7.844 17.562 1 76.5 131 LEU A O 1
ATOM 1025 N N . ARG A 1 132 ? 2.691 7.137 16.094 1 77 132 ARG A N 1
ATOM 1026 C CA . ARG A 1 132 ? 3.229 7.98 15.039 1 77 132 ARG A CA 1
ATOM 1027 C C . ARG A 1 132 ? 3.037 9.461 15.367 1 77 132 ARG A C 1
ATOM 1029 O O . ARG A 1 132 ? 3.938 10.273 15.141 1 77 132 ARG A O 1
ATOM 1036 N N . ALA A 1 133 ? 1.954 9.773 15.82 1 66.31 133 ALA A N 1
ATOM 1037 C CA . ALA A 1 133 ? 1.667 11.164 16.172 1 66.31 133 ALA A CA 1
ATOM 1038 C C . ALA A 1 133 ? 2.623 11.664 17.25 1 66.31 133 ALA A C 1
ATOM 1040 O O . ALA A 1 133 ? 3.117 12.789 17.172 1 66.31 133 ALA A O 1
ATOM 1041 N N . GLU A 1 134 ? 2.775 10.852 18.141 1 66.06 134 GLU A N 1
ATOM 1042 C CA . GLU A 1 134 ? 3.668 11.211 19.234 1 66.06 134 GLU A CA 1
ATOM 1043 C C . GLU A 1 134 ? 5.105 11.367 18.75 1 66.06 134 GLU A C 1
ATOM 1045 O O . GLU A 1 134 ? 5.816 12.281 19.172 1 66.06 134 GLU A O 1
ATOM 1050 N N . ALA A 1 135 ? 5.531 10.555 17.953 1 67.06 135 ALA A N 1
ATOM 1051 C CA . ALA A 1 135 ? 6.914 10.555 17.484 1 67.06 135 ALA A CA 1
ATOM 1052 C C . ALA A 1 135 ? 7.168 11.719 16.531 1 67.06 135 ALA A C 1
ATOM 1054 O O . ALA A 1 135 ? 8.266 12.289 16.516 1 67.06 135 ALA A O 1
ATOM 1055 N N . LEU A 1 136 ? 6.301 11.922 15.633 1 61.47 136 LEU A N 1
ATOM 1056 C CA . LEU A 1 136 ? 6.488 12.977 14.633 1 61.47 136 LEU A CA 1
ATOM 1057 C C . LEU A 1 136 ? 6.086 14.336 15.188 1 61.47 136 LEU A C 1
ATOM 1059 O O . LEU A 1 136 ? 6.172 15.344 14.492 1 61.47 136 LEU A O 1
ATOM 1063 N N . ASN A 1 137 ? 6.18 14.32 16.484 1 48.66 137 ASN A N 1
ATOM 1064 C CA . ASN A 1 137 ? 5.75 15.562 17.125 1 48.66 137 ASN A CA 1
ATOM 1065 C C . ASN A 1 137 ? 4.652 16.25 16.328 1 48.66 137 ASN A C 1
ATOM 1067 O O . ASN A 1 137 ? 4.676 17.484 16.172 1 48.66 137 ASN A O 1
ATOM 1071 N N . GLN A 1 138 ? 4.379 15.469 15.164 1 43.28 138 GLN A N 1
ATOM 1072 C CA . GLN A 1 138 ? 3.283 15.977 14.344 1 43.28 138 GLN A CA 1
ATOM 1073 C C . GLN A 1 138 ? 2.023 16.188 15.18 1 43.28 138 GLN A C 1
ATOM 1075 O O . GLN A 1 138 ? 1.72 15.391 16.078 1 43.28 138 GLN A O 1
ATOM 1080 N N . SER A 1 139 ? 1.831 17.391 15.445 1 34.03 139 SER A N 1
ATOM 1081 C CA . SER A 1 139 ? 0.53 17.734 16.016 1 34.03 139 SER A CA 1
ATOM 1082 C C . SER A 1 139 ? -0.566 16.812 15.469 1 34.03 139 SER A C 1
ATOM 1084 O O . SER A 1 139 ? -0.645 16.594 14.258 1 34.03 139 SER A O 1
ATOM 1086 N N . PHE A 1 140 ? -0.744 15.633 15.977 1 33.88 140 PHE A N 1
ATOM 1087 C CA . PHE A 1 140 ? -1.88 14.781 15.641 1 33.88 140 PHE A CA 1
ATOM 1088 C C . PHE A 1 140 ? -2.951 15.578 14.906 1 33.88 140 PHE A C 1
ATOM 1090 O O . PHE A 1 140 ? -3.588 16.453 15.492 1 33.88 140 PHE A O 1
ATOM 1097 N N . SER A 1 141 ? -2.752 16.203 13.828 1 30.91 141 SER A N 1
ATOM 1098 C CA . SER A 1 141 ? -3.959 16.719 13.188 1 30.91 141 SER A CA 1
ATOM 1099 C C . SER A 1 141 ? -5 15.625 13.008 1 30.91 141 SER A C 1
ATOM 1101 O O . SER A 1 141 ? -4.879 14.781 12.117 1 30.91 141 SER A O 1
ATOM 1103 N N . ILE A 1 142 ? -5.301 14.867 13.969 1 34.81 142 ILE A N 1
ATOM 1104 C CA . ILE A 1 142 ? -6.375 13.906 13.758 1 34.81 142 ILE A CA 1
ATOM 1105 C C . ILE A 1 142 ? -7.312 14.406 12.664 1 34.81 142 ILE A C 1
ATOM 1107 O O . ILE A 1 142 ? -7.883 13.617 11.906 1 34.81 142 ILE A O 1
ATOM 1111 N N . GLY A 1 143 ? -8.289 15.469 13.133 1 32.97 143 GLY A N 1
ATOM 1112 C CA . GLY A 1 143 ? -9.398 15.945 12.328 1 32.97 143 GLY A CA 1
ATOM 1113 C C . GLY A 1 143 ? -8.961 16.578 11.016 1 32.97 143 GLY A C 1
ATOM 1114 O O . GLY A 1 143 ? -7.762 16.781 10.789 1 32.97 143 GLY A O 1
ATOM 1115 N N . SER A 1 144 ? -9.852 16.891 10.039 1 33.62 144 SER A N 1
ATOM 1116 C CA . SER A 1 144 ? -9.617 17.641 8.812 1 33.62 144 SER A CA 1
ATOM 1117 C C . SER A 1 144 ? -8.562 18.719 9.039 1 33.62 144 SER A C 1
ATOM 1119 O O . SER A 1 144 ? -8.305 19.125 10.172 1 33.62 144 SER A O 1
ATOM 1121 N N . ALA A 1 145 ? -7.625 19.062 7.992 1 35.47 145 ALA A N 1
ATOM 1122 C CA . ALA A 1 145 ? -6.73 20.203 7.91 1 35.47 145 ALA A CA 1
ATOM 1123 C C . ALA A 1 145 ? -7.164 21.312 8.867 1 35.47 145 ALA A C 1
ATOM 1125 O O . ALA A 1 145 ? -6.336 22.094 9.344 1 35.47 145 ALA A O 1
ATOM 1126 N N . SER A 1 146 ? -8.32 21.547 9.211 1 39.5 146 SER A N 1
ATOM 1127 C CA . SER A 1 146 ? -8.859 22.75 9.844 1 39.5 146 SER A CA 1
ATOM 1128 C C . SER A 1 146 ? -9.102 22.516 11.336 1 39.5 146 SER A C 1
ATOM 1130 O O . SER A 1 146 ? -9.648 23.391 12.016 1 39.5 146 SER A O 1
ATOM 1132 N N . GLY A 1 147 ? -8.414 21.609 12.016 1 47.78 147 GLY A N 1
ATOM 1133 C CA . GLY A 1 147 ? -8.656 21.438 13.438 1 47.78 147 GLY A CA 1
ATOM 1134 C C . GLY A 1 147 ? -10.07 21 13.75 1 47.78 147 GLY A C 1
ATOM 1135 O O . GLY A 1 147 ? -10.867 20.734 12.844 1 47.78 147 GLY A O 1
ATOM 1136 N N . LEU A 1 148 ? -10.328 20.438 14.914 1 55.97 148 LEU A N 1
ATOM 1137 C CA . LEU A 1 148 ? -11.648 20.062 15.406 1 55.97 148 LEU A CA 1
ATOM 1138 C C . LEU A 1 148 ? -12.375 21.266 15.984 1 55.97 148 LEU A C 1
ATOM 1140 O O . LEU A 1 148 ? -11.82 21.984 16.828 1 55.97 148 LEU A O 1
ATOM 1144 N N . TRP A 1 149 ? -13.375 21.703 15.219 1 52.31 149 TRP A N 1
ATOM 1145 C CA . TRP A 1 149 ? -14.227 22.766 15.758 1 52.31 149 TRP A CA 1
ATOM 1146 C C . TRP A 1 149 ? -15.438 22.172 16.469 1 52.31 149 TRP A C 1
ATOM 1148 O O . TRP A 1 149 ? -16.094 21.281 15.953 1 52.31 149 TRP A O 1
ATOM 1158 N N . ILE A 1 150 ? -15.516 22.406 17.703 1 58.19 150 ILE A N 1
ATOM 1159 C CA . ILE A 1 150 ? -16.688 22 18.469 1 58.19 150 ILE A CA 1
ATOM 1160 C C . ILE A 1 150 ? -17.453 23.234 18.938 1 58.19 150 ILE A C 1
ATOM 1162 O O . ILE A 1 150 ? -16.859 24.188 19.438 1 58.19 150 ILE A O 1
ATOM 1166 N N . LYS A 1 151 ? -18.688 23.281 18.594 1 58.59 151 LYS A N 1
ATOM 1167 C CA . LYS A 1 151 ? -19.547 24.312 19.188 1 58.59 151 LYS A CA 1
ATOM 1168 C C . LYS A 1 151 ? -20.234 23.781 20.438 1 58.59 151 LYS A C 1
ATOM 1170 O O . LYS A 1 151 ? -20.828 22.688 20.422 1 58.59 151 LYS A O 1
ATOM 1175 N N . ASP A 1 152 ? -19.953 24.281 21.547 1 60.47 152 ASP A N 1
ATOM 1176 C CA . ASP A 1 152 ? -20.641 23.969 22.797 1 60.47 152 ASP A CA 1
ATOM 1177 C C . ASP A 1 152 ? -21.312 25.203 23.391 1 60.47 152 ASP A C 1
ATOM 1179 O O . ASP A 1 152 ? -20.656 26.062 23.969 1 60.47 152 ASP A O 1
ATOM 1183 N N . GLU A 1 153 ? -22.609 25.25 23.391 1 64.5 153 GLU A N 1
ATOM 1184 C CA . GLU A 1 153 ? -23.391 26.344 23.922 1 64.5 153 GLU A CA 1
ATOM 1185 C C . GLU A 1 153 ? -22.938 27.688 23.359 1 64.5 153 GLU A C 1
ATOM 1187 O O . GLU A 1 153 ? -23.031 27.922 22.156 1 64.5 153 GLU A O 1
ATOM 1192 N N . GLN A 1 154 ? -22.312 28.531 24.172 1 63.84 154 GLN A N 1
ATOM 1193 C CA . GLN A 1 154 ? -21.891 29.875 23.75 1 63.84 154 GLN A CA 1
ATOM 1194 C C . GLN A 1 154 ? -20.375 29.906 23.5 1 63.84 154 GLN A C 1
ATOM 1196 O O . GLN A 1 154 ? -19.734 30.938 23.734 1 63.84 154 GLN A O 1
ATOM 1201 N N . GLN A 1 155 ? -19.922 28.672 23.188 1 70.81 155 GLN A N 1
ATOM 1202 C CA . GLN A 1 155 ? -18.484 28.703 22.922 1 70.81 155 GLN A CA 1
ATOM 1203 C C . GLN A 1 155 ? -18.125 27.828 21.719 1 70.81 155 GLN A C 1
ATOM 1205 O O . GLN A 1 155 ? -18.781 26.828 21.453 1 70.81 155 GLN A O 1
ATOM 1210 N N . TYR A 1 156 ? -17.219 28.375 20.859 1 67.69 156 TYR A N 1
ATOM 1211 C CA . TYR A 1 156 ? -16.594 27.609 19.797 1 67.69 156 TYR A CA 1
ATOM 1212 C C . TYR A 1 156 ? -15.203 27.125 20.219 1 67.69 156 TYR A C 1
ATOM 1214 O O . TYR A 1 156 ? -14.398 27.891 20.734 1 67.69 156 TYR A O 1
ATOM 1222 N N . ILE A 1 157 ? -15.039 25.859 20.156 1 67 157 ILE A N 1
ATOM 1223 C CA . ILE A 1 157 ? -13.758 25.266 20.531 1 67 157 ILE A CA 1
ATOM 1224 C C . ILE A 1 157 ? -13.055 24.719 19.297 1 67 157 ILE A C 1
ATOM 1226 O O . ILE A 1 157 ? -13.656 23.984 18.5 1 67 157 ILE A O 1
ATOM 1230 N N . HIS A 1 158 ? -11.969 25.25 19.078 1 66.38 158 HIS A N 1
ATOM 1231 C CA . HIS A 1 158 ? -11.117 24.734 18.016 1 66.38 158 HIS A CA 1
ATOM 1232 C C . HIS A 1 158 ? -9.938 23.953 18.594 1 66.38 158 HIS A C 1
ATOM 1234 O O . HIS A 1 158 ? -9.203 24.453 19.438 1 66.38 158 HIS A O 1
ATOM 1240 N N . VAL A 1 159 ? -9.969 22.766 18.359 1 65.12 159 VAL A N 1
ATOM 1241 C CA . VAL A 1 159 ? -8.805 21.953 18.719 1 65.12 159 VAL A CA 1
ATOM 1242 C C . VAL A 1 159 ? -7.926 21.75 17.484 1 65.12 159 VAL A C 1
ATOM 1244 O O . VAL A 1 159 ? -8.336 21.094 16.531 1 65.12 159 VAL A O 1
ATOM 1247 N N . GLY A 1 160 ? -6.863 22.469 17.594 1 59.06 160 GLY A N 1
ATOM 1248 C CA . GLY A 1 160 ? -5.957 22.391 16.469 1 59.06 160 GLY A CA 1
ATOM 1249 C C . GLY A 1 160 ? -5.43 21 16.219 1 59.06 160 GLY A C 1
ATOM 1250 O O . GLY A 1 160 ? -5.32 20.562 15.062 1 59.06 160 GLY A O 1
ATOM 1251 N N . ARG A 1 161 ? -5.012 20.422 17.484 1 58.19 161 ARG A N 1
ATOM 1252 C CA . ARG A 1 161 ? -4.406 19.094 17.391 1 58.19 161 ARG A CA 1
ATOM 1253 C C . ARG A 1 161 ? -4.836 18.203 18.562 1 58.19 161 ARG A C 1
ATOM 1255 O O . ARG A 1 161 ? -4.848 18.656 19.703 1 58.19 161 ARG A O 1
ATOM 1262 N N . ILE A 1 162 ? -5.406 17.062 18.219 1 58.03 162 ILE A N 1
ATOM 1263 C CA . ILE A 1 162 ? -5.668 16.078 19.266 1 58.03 162 ILE A CA 1
ATOM 1264 C C . ILE A 1 162 ? -4.465 15.141 19.406 1 58.03 162 ILE A C 1
ATOM 1266 O O . ILE A 1 162 ? -4.25 14.266 18.562 1 58.03 162 ILE A O 1
ATOM 1270 N N . VAL A 1 163 ? -3.604 15.406 20.328 1 56.09 163 VAL A N 1
ATOM 1271 C CA . VAL A 1 163 ? -2.402 14.617 20.562 1 56.09 163 VAL A CA 1
ATOM 1272 C C . VAL A 1 163 ? -2.787 13.242 21.125 1 56.09 163 VAL A C 1
ATOM 1274 O O . VAL A 1 163 ? -2.232 12.227 20.703 1 56.09 163 VAL A O 1
ATOM 1277 N N . SER A 1 164 ? -3.566 13.18 22.031 1 55.88 164 SER A N 1
ATOM 1278 C CA . SER A 1 164 ? -4.137 11.992 22.641 1 55.88 164 SER A CA 1
ATOM 1279 C C . SER A 1 164 ? -5.527 12.266 23.203 1 55.88 164 SER A C 1
ATOM 1281 O O . SER A 1 164 ? -6.004 13.406 23.156 1 55.88 164 SER A O 1
ATOM 1283 N N . SER A 1 165 ? -6.172 11.078 23.516 1 60.97 165 SER A N 1
ATOM 1284 C CA . SER A 1 165 ? -7.484 11.242 24.125 1 60.97 165 SER A CA 1
ATOM 1285 C C . SER A 1 165 ? -7.426 12.188 25.328 1 60.97 165 SER A C 1
ATOM 1287 O O . SER A 1 165 ? -8.445 12.758 25.734 1 60.97 165 SER A O 1
ATOM 1289 N N . GLU A 1 166 ? -6.277 12.352 25.844 1 63.75 166 GLU A N 1
ATOM 1290 C CA . GLU A 1 166 ? -6.188 13.148 27.062 1 63.75 166 GLU A CA 1
ATOM 1291 C C . GLU A 1 166 ? -5.312 14.383 26.859 1 63.75 166 GLU A C 1
ATOM 1293 O O . GLU A 1 166 ? -5.035 15.117 27.797 1 63.75 166 GLU A O 1
ATOM 1298 N N . GLN A 1 167 ? -4.875 14.586 25.734 1 68.44 167 GLN A N 1
ATOM 1299 C CA . GLN A 1 167 ? -4.008 15.727 25.469 1 68.44 167 GLN A CA 1
ATOM 1300 C C . GLN A 1 167 ? -4.344 16.391 24.141 1 68.44 167 GLN A C 1
ATOM 1302 O O . GLN A 1 167 ? -4.395 15.711 23.109 1 68.44 167 GLN A O 1
ATOM 1307 N N . LEU A 1 168 ? -4.68 17.578 24.156 1 71 168 LEU A N 1
ATOM 1308 C CA . LEU A 1 168 ? -4.98 18.406 22.984 1 71 168 LEU A CA 1
ATOM 1309 C C . LEU A 1 168 ? -3.922 19.469 22.781 1 71 168 LEU A C 1
ATOM 1311 O O . LEU A 1 168 ? -3.23 19.859 23.734 1 71 168 LEU A O 1
ATOM 1315 N N . SER A 1 169 ? -3.715 19.781 21.625 1 68.38 169 SER A N 1
ATOM 1316 C CA . SER A 1 169 ? -2.77 20.859 21.344 1 68.38 169 SER A CA 1
ATOM 1317 C C . SER A 1 169 ? -3.41 21.953 20.484 1 68.38 169 SER A C 1
ATOM 1319 O O . SER A 1 169 ? -4.227 21.656 19.609 1 68.38 169 SER A O 1
ATOM 1321 N N . ASN A 1 170 ? -2.975 23.156 20.781 1 69.25 170 ASN A N 1
ATOM 1322 C CA . ASN A 1 170 ? -3.445 24.344 20.078 1 69.25 170 ASN A CA 1
ATOM 1323 C C . ASN A 1 170 ? -4.965 24.469 20.141 1 69.25 170 ASN A C 1
ATOM 1325 O O . ASN A 1 170 ? -5.641 24.375 19.125 1 69.25 170 ASN A O 1
ATOM 1329 N N . ILE A 1 171 ? -5.41 24.703 21.266 1 75.69 171 ILE A N 1
ATOM 1330 C CA . ILE A 1 171 ? -6.84 24.844 21.531 1 75.69 171 ILE A CA 1
ATOM 1331 C C . ILE A 1 171 ? -7.234 26.312 21.516 1 75.69 171 ILE A C 1
ATOM 1333 O O . ILE A 1 171 ? -6.52 27.156 22.078 1 75.69 171 ILE A O 1
ATOM 1337 N N . SER A 1 172 ? -8.172 26.562 20.766 1 74.69 172 SER A N 1
ATOM 1338 C CA . SER A 1 172 ? -8.789 27.875 20.812 1 74.69 172 SER A CA 1
ATOM 1339 C C . SER A 1 172 ? -10.25 27.797 21.219 1 74.69 172 SER A C 1
ATOM 1341 O O . SER A 1 172 ? -11.008 27 20.672 1 74.69 172 SER A O 1
ATOM 1343 N N . ILE A 1 173 ? -10.508 28.484 22.219 1 77 173 ILE A N 1
ATOM 1344 C CA . ILE A 1 173 ? -11.898 28.578 22.672 1 77 173 ILE A CA 1
ATOM 1345 C C . ILE A 1 173 ? -12.422 30 22.453 1 77 173 ILE A C 1
ATOM 1347 O O . ILE A 1 173 ? -11.836 30.969 22.953 1 77 173 ILE A O 1
ATOM 1351 N N . TYR A 1 174 ? -13.312 30.062 21.703 1 72.06 174 TYR A N 1
ATOM 1352 C CA . TYR A 1 174 ? -13.992 31.328 21.453 1 72.06 174 TYR A CA 1
ATOM 1353 C C . TYR A 1 174 ? -15.305 31.406 22.234 1 72.06 174 TYR A C 1
ATOM 1355 O O . TYR A 1 174 ? -16.234 30.641 21.969 1 72.06 174 TYR A O 1
ATOM 1363 N N . GLN A 1 175 ? -15.227 32.25 23.172 1 76.31 175 GLN A N 1
ATOM 1364 C CA . GLN A 1 175 ? -16.453 32.469 23.938 1 76.31 175 GLN A CA 1
ATOM 1365 C C . GLN A 1 175 ? -17.281 33.594 23.328 1 76.31 175 GLN A C 1
ATOM 1367 O O .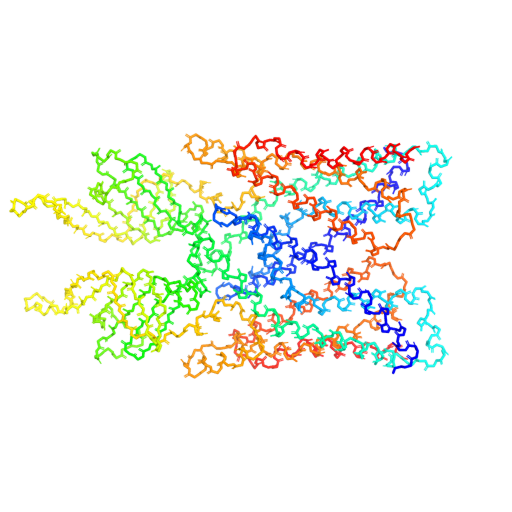 GLN A 1 175 ? -16.766 34.719 23.125 1 76.31 175 GLN A O 1
ATOM 1372 N N . LEU A 1 176 ? -18.391 33.25 23.078 1 70.12 176 LEU A N 1
ATOM 1373 C CA . LEU A 1 176 ? -19.312 34.219 22.484 1 70.12 176 LEU A CA 1
ATOM 1374 C C . LEU A 1 176 ? -20.031 35.031 23.578 1 70.12 176 LEU A C 1
ATOM 1376 O O . LEU A 1 176 ? -20.234 34.531 24.688 1 70.12 176 LEU A O 1
ATOM 1380 N N . SER A 1 177 ? -20.219 36.312 23.141 1 66.81 177 SER A N 1
ATOM 1381 C CA . SER A 1 177 ? -21 37.156 24.047 1 66.81 177 SER A CA 1
ATOM 1382 C C . SER A 1 177 ? -22.422 36.656 24.188 1 66.81 177 SER A C 1
ATOM 1384 O O . SER A 1 177 ? -22.938 35.969 23.297 1 66.81 177 SER A O 1
ATOM 1386 N N . ALA A 1 178 ? -22.922 36.75 25.406 1 62.06 178 ALA A N 1
ATOM 1387 C CA . ALA A 1 178 ? -24.281 36.281 25.719 1 62.06 178 ALA A CA 1
ATOM 1388 C C . ALA A 1 178 ? -25.281 36.75 24.656 1 62.06 178 ALA A C 1
ATOM 1390 O O . ALA A 1 178 ? -26.312 36.125 24.453 1 62.06 178 ALA A O 1
ATOM 1391 N N . ASN A 1 179 ? -25.016 37.844 24 1 55.22 179 ASN A N 1
ATOM 1392 C CA . ASN A 1 179 ? -25.938 38.375 23.016 1 55.22 179 ASN A CA 1
ATOM 1393 C C . ASN A 1 179 ? -25.594 37.906 21.609 1 55.22 179 ASN A C 1
ATOM 1395 O O . ASN A 1 179 ? -26.094 38.438 20.625 1 55.22 179 ASN A O 1
ATOM 1399 N N . ALA A 1 180 ? -24.656 37.062 21.484 1 53.81 180 ALA A N 1
ATOM 1400 C CA . ALA A 1 180 ? -24.219 36.594 20.156 1 53.81 180 ALA A CA 1
ATOM 1401 C C . ALA A 1 180 ? -25.25 35.656 19.547 1 53.81 180 ALA A C 1
ATOM 1403 O O . ALA A 1 180 ? -25.609 34.656 20.141 1 53.81 180 ALA A O 1
ATOM 1404 N N . VAL A 1 181 ? -26.062 36.094 18.797 1 49.03 181 VAL A N 1
ATOM 1405 C CA . VAL A 1 181 ? -27.188 35.375 18.203 1 49.03 181 VAL A CA 1
ATOM 1406 C C . VAL A 1 181 ? -26.703 34.531 17.031 1 49.03 181 VAL A C 1
ATOM 1408 O O . VAL A 1 181 ? -27.344 33.562 16.656 1 49.03 181 VAL A O 1
ATOM 1411 N N . SER A 1 182 ? -25.688 35 16.156 1 45.88 182 SER A N 1
ATOM 1412 C CA . SER A 1 182 ? -25.672 34.438 14.805 1 45.88 182 SER A CA 1
ATOM 1413 C C . SER A 1 182 ? -24.812 33.188 14.727 1 45.88 182 SER A C 1
ATOM 1415 O O . SER A 1 182 ? -23.906 33 15.539 1 45.88 182 SER A O 1
ATOM 1417 N N . ASP A 1 183 ? -25.094 32.125 13.82 1 47.34 183 ASP A N 1
ATOM 1418 C CA . ASP A 1 183 ? -24.484 30.844 13.453 1 47.34 183 ASP A CA 1
ATOM 1419 C C . ASP A 1 183 ? -23.047 31.031 12.984 1 47.34 183 ASP A C 1
ATOM 1421 O O . ASP A 1 183 ? -22.266 30.078 12.984 1 47.34 183 ASP A O 1
ATOM 1425 N N . LYS A 1 184 ? -22.766 32.156 12.445 1 43.19 184 LYS A N 1
ATOM 1426 C CA . LYS A 1 184 ? -21.422 32.594 12.055 1 43.19 184 LYS A CA 1
ATOM 1427 C C . LYS A 1 184 ? -20.969 33.781 12.875 1 43.19 184 LYS A C 1
ATOM 1429 O O . LYS A 1 184 ? -21.297 34.938 12.539 1 43.19 184 LYS A O 1
ATOM 1434 N N . PRO A 1 185 ? -20.438 33.688 14.055 1 43.62 185 PRO A N 1
ATOM 1435 C CA . PRO A 1 185 ? -20.188 34.875 14.883 1 43.62 185 PRO A CA 1
ATOM 1436 C C . PRO A 1 185 ? -19.25 35.875 14.219 1 43.62 185 PRO A C 1
ATOM 1438 O O . PRO A 1 185 ? -18.234 35.469 13.617 1 43.62 185 PRO A O 1
ATOM 1441 N N . LEU A 1 186 ? -19.641 37.125 14.008 1 44.78 186 LEU A N 1
ATOM 1442 C CA . LEU A 1 186 ? -18.828 38.281 13.586 1 44.78 186 LEU A CA 1
ATOM 1443 C C . LEU A 1 186 ? -17.766 38.594 14.625 1 44.78 186 LEU A C 1
ATOM 1445 O O . LEU A 1 186 ? -17.938 38.281 15.805 1 44.78 186 LEU A O 1
ATOM 1449 N N . PRO A 1 187 ? -16.562 38.969 14.273 1 47.41 187 PRO A N 1
ATOM 1450 C CA . PRO A 1 187 ? -15.516 39.312 15.227 1 47.41 187 PRO A CA 1
ATOM 1451 C C . PRO A 1 187 ? -16.047 40.094 16.438 1 47.41 187 PRO A C 1
ATOM 1453 O O . PRO A 1 187 ? -15.539 39.906 17.547 1 47.41 187 PRO A O 1
ATOM 1456 N N . GLY A 1 188 ? -17.109 40.719 16.406 1 54.94 188 GLY A N 1
ATOM 1457 C CA . GLY A 1 188 ? -17.656 41.531 17.484 1 54.94 188 GLY A CA 1
ATOM 1458 C C . GLY A 1 188 ? -18.406 40.688 18.516 1 54.94 188 GLY A C 1
ATOM 1459 O O . GLY A 1 188 ? -18.703 41.188 19.609 1 54.94 188 GLY A O 1
ATOM 1460 N N . GLU A 1 189 ? -18.672 39.594 18.25 1 59.75 189 GLU A N 1
ATOM 1461 C CA . GLU A 1 189 ? -19.484 38.812 19.172 1 59.75 189 GLU A CA 1
ATOM 1462 C C . GLU A 1 189 ? -18.609 37.875 20.016 1 59.75 189 GLU A C 1
ATOM 1464 O O . GLU A 1 189 ? -19.109 37.125 20.859 1 59.75 189 GLU A O 1
ATOM 1469 N N . ILE A 1 190 ? -17.344 38 19.844 1 66.06 190 ILE A N 1
ATOM 1470 C CA . ILE A 1 190 ? -16.422 37.188 20.641 1 66.06 190 ILE A CA 1
ATOM 1471 C C . ILE A 1 190 ? -15.992 37.969 21.875 1 66.06 190 ILE A C 1
ATOM 1473 O O . ILE A 1 190 ? -15.477 39.094 21.766 1 66.06 190 ILE A O 1
ATOM 1477 N N . GLU A 1 191 ? -16.391 37.5 23 1 71.88 191 GLU A N 1
ATOM 1478 C CA . GLU A 1 191 ? -16.047 38.156 24.266 1 71.88 191 GLU A CA 1
ATOM 1479 C C . GLU A 1 191 ? -14.641 37.812 24.719 1 71.88 191 GLU A C 1
ATOM 1481 O O . GLU A 1 191 ? -13.906 38.656 25.234 1 71.88 191 GLU A O 1
ATOM 1486 N N . GLN A 1 192 ? -14.453 36.531 24.5 1 76.75 192 GLN A N 1
ATOM 1487 C CA . GLN A 1 192 ? -13.164 36.031 24.984 1 76.75 192 GLN A CA 1
ATOM 1488 C C . GLN A 1 192 ? -12.602 34.938 24.078 1 76.75 192 GLN A C 1
ATOM 1490 O O . GLN A 1 192 ? -13.352 34.125 23.547 1 76.75 192 GLN A O 1
ATOM 1495 N N . VAL A 1 193 ? -11.398 35.125 23.766 1 76.5 193 VAL A N 1
ATOM 1496 C CA . VAL A 1 193 ? -10.688 34.094 23.047 1 76.5 193 VAL A CA 1
ATOM 1497 C C . VAL A 1 193 ? -9.586 33.5 23.938 1 76.5 193 VAL A C 1
ATOM 1499 O O . VAL A 1 193 ? -8.781 34.25 24.5 1 76.5 193 VAL A O 1
ATOM 1502 N N . MET A 1 194 ? -9.727 32.25 24.156 1 81.31 194 MET A N 1
ATOM 1503 C CA . MET A 1 194 ? -8.664 31.562 24.875 1 81.31 194 MET A CA 1
ATOM 1504 C C . MET A 1 194 ? -7.859 30.672 23.922 1 81.31 194 MET A C 1
ATOM 1506 O O . MET A 1 194 ? -8.43 29.859 23.188 1 81.31 194 MET A O 1
ATOM 1510 N N . ARG A 1 195 ? -6.668 30.938 23.844 1 80.19 195 ARG A N 1
ATOM 1511 C CA . ARG A 1 195 ? -5.754 30.078 23.078 1 80.19 195 ARG A CA 1
ATOM 1512 C C . ARG A 1 195 ? -4.773 29.375 24.016 1 80.19 195 ARG A C 1
ATOM 1514 O O . ARG A 1 195 ? -4.23 29.984 24.938 1 80.19 195 ARG A O 1
ATOM 1521 N N . ALA A 1 196 ? -4.73 28.172 23.906 1 82.56 196 ALA A N 1
ATOM 1522 C CA . ALA A 1 196 ? -3.781 27.391 24.703 1 82.56 196 ALA A CA 1
ATOM 1523 C C . ALA A 1 196 ? -2.932 26.484 23.812 1 82.56 196 ALA A C 1
ATOM 1525 O O . ALA A 1 196 ? -3.416 25.969 22.812 1 82.56 196 ALA A O 1
ATOM 1526 N N . LYS A 1 197 ? -1.754 26.391 24.172 1 75.44 197 LYS A N 1
ATOM 1527 C CA . LYS A 1 197 ? -0.844 25.562 23.391 1 75.44 197 LYS A CA 1
ATOM 1528 C C . LYS A 1 197 ? -1.122 24.078 23.641 1 75.44 197 LYS A C 1
ATOM 1530 O O . LYS A 1 197 ? -1.043 23.266 22.719 1 75.44 197 LYS A O 1
ATOM 1535 N N . LYS A 1 198 ? -1.313 23.766 24.891 1 79.88 198 LYS A N 1
ATOM 1536 C CA . LYS A 1 198 ? -1.528 22.375 25.281 1 79.88 198 LYS A CA 1
ATOM 1537 C C . LYS A 1 198 ? -2.701 22.25 26.25 1 79.88 198 LYS A C 1
ATOM 1539 O O . LYS A 1 198 ? -2.975 23.188 27.016 1 79.88 198 LYS A O 1
ATOM 1544 N N . ALA A 1 199 ? -3.514 21.219 26.109 1 81.38 199 ALA A N 1
ATOM 1545 C CA . ALA A 1 199 ? -4.555 20.891 27.078 1 81.38 199 ALA A CA 1
ATOM 1546 C C . ALA A 1 199 ? -4.438 19.422 27.516 1 81.38 199 ALA A C 1
ATOM 1548 O O . ALA A 1 199 ? -4.32 18.531 26.688 1 81.38 199 ALA A O 1
ATOM 1549 N N . ASP A 1 200 ? -4.285 19.156 28.703 1 81.56 200 ASP A N 1
ATOM 1550 C CA . ASP A 1 200 ? -4.23 17.828 29.281 1 81.56 200 ASP A CA 1
ATOM 1551 C C . ASP A 1 200 ? -5.5 17.516 30.078 1 81.56 200 ASP A C 1
ATOM 1553 O O . ASP A 1 200 ? -5.992 18.359 30.828 1 81.56 200 ASP A O 1
ATOM 1557 N N . TYR A 1 201 ? -5.914 16.328 29.828 1 79.31 201 TYR A N 1
ATOM 1558 C CA . TYR A 1 201 ? -7.094 15.93 30.578 1 79.31 201 TYR A CA 1
ATOM 1559 C C . TYR A 1 201 ? -6.742 15.641 32.031 1 79.31 201 TYR A C 1
ATOM 1561 O O . TYR A 1 201 ? -5.773 14.93 32.312 1 79.31 201 TYR A O 1
ATOM 1569 N N . ILE A 1 202 ? -7.406 16.219 33 1 78.75 202 ILE A N 1
ATOM 1570 C CA . ILE A 1 202 ? -7.207 15.938 34.406 1 78.75 202 ILE A CA 1
ATOM 1571 C C . ILE A 1 202 ? -8.195 14.859 34.844 1 78.75 202 ILE A C 1
ATOM 1573 O O . ILE A 1 202 ? -7.793 13.727 35.156 1 78.75 202 ILE A O 1
ATOM 1577 N N . ASP A 1 203 ? -9.398 15.172 35.406 1 71.06 203 ASP A N 1
ATOM 1578 C CA . ASP A 1 203 ? -10.492 14.305 35.844 1 71.06 203 ASP A CA 1
ATOM 1579 C C . ASP A 1 203 ? -11.828 15.039 35.75 1 71.06 203 ASP A C 1
ATOM 1581 O O . ASP A 1 203 ? -11.867 16.266 35.75 1 71.06 203 ASP A O 1
ATOM 1585 N N . ASP A 1 204 ? -12.922 14.273 35.594 1 69.25 204 ASP A N 1
ATOM 1586 C CA . ASP A 1 204 ? -14.305 14.727 35.688 1 69.25 204 ASP A CA 1
ATOM 1587 C C . ASP A 1 204 ? -14.586 15.859 34.719 1 69.25 204 ASP A C 1
ATOM 1589 O O . ASP A 1 204 ? -15.164 16.891 35.094 1 69.25 204 ASP A O 1
ATOM 1593 N N . GLY A 1 205 ? -14.031 15.844 33.531 1 69 205 GLY A N 1
ATOM 1594 C CA . GLY A 1 205 ? -14.367 16.797 32.469 1 69 205 GLY A CA 1
ATOM 1595 C C . GLY A 1 205 ? -13.492 18.047 32.5 1 69 205 GLY A C 1
ATOM 1596 O O . GLY A 1 205 ? -13.727 18.984 31.766 1 69 205 GLY A O 1
ATOM 1597 N N . GLN A 1 206 ? -12.57 18.047 33.312 1 78.69 206 GLN A N 1
ATOM 1598 C CA . GLN A 1 206 ? -11.688 19.203 33.438 1 78.69 206 GLN A CA 1
ATOM 1599 C C . GLN A 1 206 ? -10.391 18.984 32.688 1 78.69 206 GLN A C 1
ATOM 1601 O O . GLN A 1 206 ? -9.836 17.891 32.688 1 78.69 206 GLN A O 1
ATOM 1606 N N . TRP A 1 207 ? -10.055 19.984 31.969 1 83.19 207 TRP A N 1
ATOM 1607 C CA . TRP A 1 207 ? -8.797 20 31.219 1 83.19 207 TRP A CA 1
ATOM 1608 C C . TRP A 1 207 ? -7.852 21.062 31.766 1 83.19 207 TRP A C 1
ATOM 1610 O O . TRP A 1 207 ? -8.297 22.125 32.188 1 83.19 207 TRP A O 1
ATOM 1620 N N . ARG A 1 208 ? -6.621 20.75 31.906 1 85 208 ARG A N 1
ATOM 1621 C CA . ARG A 1 208 ? -5.574 21.719 32.25 1 85 208 ARG A CA 1
ATOM 1622 C C . ARG A 1 208 ? -4.941 22.297 30.969 1 85 208 ARG A C 1
ATOM 1624 O O . ARG A 1 208 ? -4.309 21.562 30.203 1 85 208 ARG A O 1
ATOM 1631 N N . PHE A 1 209 ? -5.16 23.547 30.688 1 85.44 209 PHE A N 1
ATOM 1632 C CA . PHE A 1 209 ? -4.574 24.25 29.562 1 85.44 209 PHE A CA 1
ATOM 1633 C C . PHE A 1 209 ? -3.24 24.875 29.938 1 85.44 209 PHE A C 1
ATOM 1635 O O . PHE A 1 209 ? -3.094 25.422 31.031 1 85.44 209 PHE A O 1
ATOM 1642 N N . THR A 1 210 ? -2.301 24.641 29.188 1 84.62 210 THR A N 1
ATOM 1643 C CA . THR A 1 210 ? -0.975 25.203 29.422 1 84.62 210 THR A CA 1
ATOM 1644 C C . THR A 1 210 ? -0.631 26.234 28.375 1 84.62 210 THR A C 1
ATOM 1646 O O . THR A 1 210 ? -0.983 26.078 27.203 1 84.62 210 THR A O 1
ATOM 1649 N N . GLN A 1 211 ? 0.148 27.328 28.922 1 80.81 211 GLN A N 1
ATOM 1650 C CA . GLN A 1 211 ? 0.502 28.469 28.078 1 80.81 211 GLN A CA 1
ATOM 1651 C C . GLN A 1 211 ? -0.738 29.078 27.438 1 80.81 211 GLN A C 1
ATOM 1653 O O . GLN A 1 211 ? -0.867 29.094 26.203 1 80.81 211 GLN A O 1
ATOM 1658 N N . VAL A 1 212 ? -1.573 29.594 28.312 1 80.69 212 VAL A N 1
ATOM 1659 C CA . VAL A 1 212 ? -2.891 30.094 27.938 1 80.69 212 VAL A CA 1
ATOM 1660 C C . VAL A 1 212 ? -2.812 31.594 27.672 1 80.69 212 VAL A C 1
ATOM 1662 O O . VAL A 1 212 ? -2.232 32.344 28.453 1 80.69 212 VAL A O 1
ATOM 1665 N N . GLN A 1 213 ? -3.227 31.906 26.516 1 77.12 213 GLN A N 1
ATOM 1666 C CA . GLN A 1 213 ? -3.445 33.312 26.172 1 77.12 213 GLN A CA 1
ATOM 1667 C C . GLN A 1 213 ? -4.934 33.656 26.188 1 77.12 213 GLN A C 1
ATOM 1669 O O . GLN A 1 213 ? -5.707 33.125 25.391 1 77.12 213 GLN A O 1
ATOM 1674 N N . LEU A 1 214 ? -5.262 34.406 27.125 1 76.31 214 LEU A N 1
ATOM 1675 C CA . LEU A 1 214 ? -6.641 34.875 27.219 1 76.31 214 LEU A CA 1
ATOM 1676 C C . LEU A 1 214 ? -6.793 36.281 26.672 1 76.31 214 LEU A C 1
ATOM 1678 O O . LEU A 1 214 ? -6.105 37.219 27.109 1 76.31 214 LEU A O 1
ATOM 1682 N N . MET A 1 215 ? -7.527 36.312 25.656 1 71.44 215 MET A N 1
ATOM 1683 C CA . MET A 1 215 ? -7.816 37.594 25.062 1 71.44 215 MET A CA 1
ATOM 1684 C C . MET A 1 215 ? -9.266 38 25.312 1 71.44 215 MET A C 1
ATOM 1686 O O . MET A 1 215 ? -10.188 37.25 25 1 71.44 215 MET A O 1
ATOM 1690 N N . HIS A 1 216 ? -9.344 39.094 25.984 1 68 216 HIS A N 1
ATOM 1691 C CA . HIS A 1 216 ? -10.664 39.656 26.234 1 68 216 HIS A CA 1
ATOM 1692 C C . HIS A 1 216 ? -10.953 40.844 25.297 1 68 216 HIS A C 1
ATOM 1694 O O . HIS A 1 216 ? -10.102 41.719 25.125 1 68 216 HIS A O 1
ATOM 1700 N N . PHE A 1 217 ? -11.961 40.656 24.672 1 62.38 217 PHE A N 1
ATOM 1701 C CA . PHE A 1 217 ? -12.367 41.719 23.766 1 62.38 217 PHE A CA 1
ATOM 1702 C C . PHE A 1 217 ? -13.453 42.562 24.406 1 62.38 217 PHE A C 1
ATOM 1704 O O . PHE A 1 217 ? -14.445 42.062 24.922 1 62.38 217 PHE A O 1
ATOM 1711 N N . ASP A 1 218 ? -12.945 43.812 24.734 1 58.44 218 ASP A N 1
ATOM 1712 C CA . ASP A 1 218 ? -13.93 44.781 25.234 1 58.44 218 ASP A CA 1
ATOM 1713 C C . ASP A 1 218 ? -14.281 45.812 24.188 1 58.44 218 ASP A C 1
ATOM 1715 O O . ASP A 1 218 ? -13.414 46.281 23.438 1 58.44 218 ASP A O 1
ATOM 1719 N N . GLN A 1 219 ? -15.477 45.812 23.891 1 52.09 219 GLN A N 1
ATOM 1720 C CA . GLN A 1 219 ? -15.93 46.906 23.031 1 52.09 219 GLN A CA 1
ATOM 1721 C C . GLN A 1 219 ? -15.703 48.25 23.703 1 52.09 219 GLN A C 1
ATOM 1723 O O . GLN A 1 219 ? -16.125 48.469 24.844 1 52.09 219 GLN A O 1
ATOM 1728 N N . GLN A 1 220 ? -14.523 48.938 23.359 1 46 220 GLN A N 1
ATOM 1729 C CA . GLN A 1 220 ? -14.406 50.281 23.891 1 46 220 GLN A CA 1
ATOM 1730 C C . GLN A 1 220 ? -15.484 51.188 23.297 1 46 220 GLN A C 1
ATOM 1732 O O . GLN A 1 220 ? -15.672 51.25 22.078 1 46 220 GLN A O 1
ATOM 1737 N N . SER A 1 221 ? -16.484 51.375 24.016 1 42.44 221 SER A N 1
ATOM 1738 C CA . SER A 1 221 ? -17.406 52.438 23.672 1 42.44 221 SER A CA 1
ATOM 1739 C C . SER A 1 221 ? -16.672 53.75 23.406 1 42.44 221 SER A C 1
ATOM 1741 O O . SER A 1 221 ? -16.188 54.375 24.328 1 42.44 221 SER A O 1
ATOM 1743 N N . SER A 1 222 ? -15.609 53.812 22.656 1 38.47 222 SER A N 1
ATOM 1744 C CA . SER A 1 222 ? -15.211 55.188 22.531 1 38.47 222 SER A CA 1
ATOM 1745 C C . SER A 1 222 ? -16.391 56.094 22.141 1 38.47 222 SER A C 1
ATOM 1747 O O . SER A 1 222 ? -17.125 55.75 21.203 1 38.47 222 SER A O 1
ATOM 1749 N N . ASP A 1 223 ? -16.938 56.875 23.016 1 36.06 223 ASP A N 1
ATOM 1750 C CA . ASP A 1 223 ? -17.766 58.031 22.734 1 36.06 223 ASP A CA 1
ATOM 1751 C C . ASP A 1 223 ? -17.359 58.688 21.422 1 36.06 223 ASP A C 1
ATOM 1753 O O . ASP A 1 223 ? -18.016 59.625 20.969 1 36.06 223 ASP A O 1
ATOM 1757 N N . LEU A 1 224 ? -16.094 59 21.281 1 34.41 224 LEU A N 1
ATOM 1758 C CA . LEU A 1 224 ? -15.859 60 20.266 1 34.41 224 LEU A CA 1
ATOM 1759 C C . LEU A 1 224 ? -16.234 59.5 18.875 1 34.41 224 LEU A C 1
ATOM 1761 O O . LEU A 1 224 ? -16.828 60.219 18.078 1 34.41 224 LEU A O 1
ATOM 1765 N N . LEU A 1 225 ? -15.312 58.688 18.172 1 36.19 225 LEU A N 1
ATOM 1766 C CA . LEU A 1 225 ? -15.398 58.781 16.703 1 36.19 225 LEU A CA 1
ATOM 1767 C C . LEU A 1 225 ? -16.578 57.938 16.203 1 36.19 225 LEU A C 1
ATOM 1769 O O . LEU A 1 225 ? -17.047 57.031 16.891 1 36.19 225 LEU A O 1
ATOM 1773 N N . ASP A 1 226 ? -16.969 58.062 14.852 1 35.16 226 ASP A N 1
ATOM 1774 C CA . ASP A 1 226 ? -18.109 57.656 14.039 1 35.16 226 ASP A CA 1
ATOM 1775 C C . ASP A 1 226 ? -18.391 56.156 14.203 1 35.16 226 ASP A C 1
ATOM 1777 O O . ASP A 1 226 ? -17.469 55.375 14.375 1 35.16 226 ASP A O 1
ATOM 1781 N N . ALA A 1 227 ? -19.656 55.719 14.477 1 40.88 227 ALA A N 1
ATOM 1782 C CA . ALA A 1 227 ? -20.5 54.562 14.734 1 40.88 227 ALA A CA 1
ATOM 1783 C C . ALA A 1 227 ? -19.969 53.312 14.023 1 40.88 227 ALA A C 1
ATOM 1785 O O . ALA A 1 227 ? -20.438 52.219 14.273 1 40.88 227 ALA A O 1
ATOM 1786 N N . SER A 1 228 ? -19.344 53.375 12.859 1 39.44 228 SER A N 1
ATOM 1787 C CA . SER A 1 228 ? -19.312 52.281 11.898 1 39.44 228 SER A CA 1
ATOM 1788 C C . SER A 1 228 ? -18.281 51.25 12.305 1 39.44 228 SER A C 1
ATOM 1790 O O . SER A 1 228 ? -18.281 50.125 11.758 1 39.44 228 SER A O 1
ATOM 1792 N N . THR A 1 229 ? -17.125 51.688 12.805 1 37.66 229 THR A N 1
ATOM 1793 C CA . THR A 1 229 ? -16.125 50.625 12.992 1 37.66 229 THR A CA 1
ATOM 1794 C C . THR A 1 229 ? -15.938 50.312 14.477 1 37.66 229 THR A C 1
ATOM 1796 O O . THR A 1 229 ? -15.422 51.156 15.227 1 37.66 229 THR A O 1
ATOM 1799 N N . PRO A 1 230 ? -16.703 49.531 15.188 1 42.78 230 PRO A N 1
ATOM 1800 C CA . PRO A 1 230 ? -16.5 49.188 16.594 1 42.78 230 PRO A CA 1
ATOM 1801 C C . PRO A 1 230 ? -15.047 48.906 16.922 1 42.78 230 PRO A C 1
ATOM 1803 O O . PRO A 1 230 ? -14.336 48.281 16.141 1 42.78 230 PRO A O 1
ATOM 1806 N N . LEU A 1 231 ? -14.367 49.844 17.641 1 44.06 231 LEU A N 1
ATOM 1807 C CA . LEU A 1 231 ? -13.016 49.625 18.141 1 44.06 231 LEU A CA 1
ATOM 1808 C C . LEU A 1 231 ? -13.016 48.594 19.281 1 44.06 231 LEU A C 1
ATOM 1810 O O . LEU A 1 231 ? -13.844 48.688 20.188 1 44.06 231 LEU A O 1
ATOM 1814 N N . TYR A 1 232 ? -12.555 47.5 19.109 1 45.25 232 TYR A N 1
ATOM 1815 C CA . TYR A 1 232 ? -12.445 46.5 20.141 1 45.25 232 TYR A CA 1
ATOM 1816 C C . TYR A 1 232 ? -11.078 46.531 20.812 1 45.25 232 TYR A C 1
ATOM 1818 O O . TYR A 1 232 ? -10.07 46.812 20.156 1 45.25 232 TYR A O 1
ATOM 1826 N N . SER A 1 233 ? -11.133 46.906 22.078 1 52.19 233 SER A N 1
ATOM 1827 C CA . SER A 1 233 ? -9.891 46.812 22.844 1 52.19 233 SER A CA 1
ATOM 1828 C C . SER A 1 233 ? -9.695 45.375 23.375 1 52.19 233 SER A C 1
ATOM 1830 O O . SER A 1 233 ? -10.672 44.688 23.672 1 52.19 233 SER A O 1
ATOM 1832 N N . PHE A 1 234 ? -8.594 44.75 23.109 1 54.31 234 PHE A N 1
ATOM 1833 C CA . PHE A 1 234 ? -8.359 43.406 23.609 1 54.31 234 PHE A CA 1
ATOM 1834 C C . PHE A 1 234 ? -7.285 43.406 24.688 1 54.31 234 PHE A C 1
ATOM 1836 O O . PHE A 1 234 ? -6.363 44.219 24.641 1 54.31 234 PHE A O 1
ATOM 1843 N N . GLN A 1 235 ? -7.664 42.969 25.844 1 59.28 235 GLN A N 1
ATOM 1844 C CA . GLN A 1 235 ? -6.711 42.719 26.922 1 59.28 235 GLN A CA 1
ATOM 1845 C C . GLN A 1 235 ? -6.234 41.25 26.891 1 59.28 235 GLN A C 1
ATOM 1847 O O . GLN A 1 235 ? -7.043 40.344 26.734 1 59.28 235 GLN A O 1
ATOM 1852 N N . GLN A 1 236 ? -4.961 41.062 26.719 1 64.56 236 GLN A N 1
ATOM 1853 C CA . GLN A 1 236 ? -4.371 39.75 26.656 1 64.56 236 GLN A CA 1
ATOM 1854 C C . GLN A 1 236 ? -3.758 39.344 28 1 64.56 236 GLN A C 1
ATOM 1856 O O . GLN A 1 236 ? -3.088 40.156 28.641 1 64.56 236 GLN A O 1
ATOM 1861 N N . GLU A 1 237 ? -4.203 38.375 28.547 1 70.5 237 GLU A N 1
ATOM 1862 C CA . GLU A 1 237 ? -3.619 37.781 29.75 1 70.5 237 GLU A CA 1
ATOM 1863 C C . GLU A 1 237 ? -2.939 36.469 29.422 1 70.5 237 GLU A C 1
ATOM 1865 O O . GLU A 1 237 ? -3.49 35.625 28.688 1 70.5 237 GLU A O 1
ATOM 1870 N N . LEU A 1 238 ? -1.682 36.375 29.75 1 75.12 238 LEU A N 1
ATOM 1871 C CA . LEU A 1 238 ? -0.955 35.125 29.594 1 75.12 238 LEU A CA 1
ATOM 1872 C C . LEU A 1 238 ? -0.948 34.312 30.891 1 75.12 238 LEU A C 1
ATOM 1874 O O . LEU A 1 238 ? -0.576 34.844 31.938 1 75.12 238 LEU A O 1
ATOM 1878 N N . LEU A 1 239 ? -1.571 33.281 30.953 1 76.81 239 LEU A N 1
ATOM 1879 C CA . LEU A 1 239 ? -1.569 32.375 32.094 1 76.81 239 LEU A CA 1
ATOM 1880 C C . LEU A 1 239 ? -0.772 31.109 31.812 1 76.81 239 LEU A C 1
ATOM 1882 O O . LEU A 1 239 ? -0.918 30.516 30.75 1 76.81 239 LEU A O 1
ATOM 1886 N N . PRO A 1 240 ? 0.15 30.859 32.75 1 78.38 240 PRO A N 1
ATOM 1887 C CA . PRO A 1 240 ? 0.9 29.609 32.531 1 78.38 240 PRO A CA 1
ATOM 1888 C C . PRO A 1 240 ? 0.001 28.391 32.469 1 78.38 240 PRO A C 1
ATOM 1890 O O . PRO A 1 240 ? 0.215 27.5 31.641 1 78.38 240 PRO A O 1
ATOM 1893 N N . GLN A 1 241 ? -0.933 28.266 33.438 1 83.44 241 GLN A N 1
ATOM 1894 C CA . GLN A 1 241 ? -1.857 27.141 33.469 1 83.44 241 GLN A CA 1
ATOM 1895 C C . GLN A 1 241 ? -3.268 27.594 33.812 1 83.44 241 GLN A C 1
ATOM 1897 O O . GLN A 1 241 ? -3.439 28.578 34.562 1 83.44 241 GLN A O 1
ATOM 1902 N N . LEU A 1 242 ? -4.297 27 33.188 1 81.75 242 LEU A N 1
ATOM 1903 C CA . LEU A 1 242 ? -5.703 27.234 33.5 1 81.75 242 LEU A CA 1
ATOM 1904 C C . LEU A 1 242 ? -6.496 25.938 33.469 1 81.75 242 LEU A C 1
ATOM 1906 O O . LEU A 1 242 ? -6.359 25.156 32.5 1 81.75 242 LEU A O 1
ATOM 1910 N N . ALA A 1 243 ? -7.109 25.594 34.531 1 81.75 243 ALA A N 1
ATOM 1911 C CA . ALA A 1 243 ? -8.016 24.438 34.5 1 81.75 243 ALA A CA 1
ATOM 1912 C C . ALA A 1 243 ? -9.438 24.875 34.188 1 81.75 243 ALA A C 1
ATOM 1914 O O . ALA A 1 243 ? -9.961 25.828 34.75 1 81.75 243 ALA A O 1
ATOM 1915 N N . LYS A 1 244 ? -10 24.391 33.156 1 79.5 244 LYS A N 1
ATOM 1916 C CA . LYS A 1 244 ? -11.359 24.719 32.75 1 79.5 244 LYS A CA 1
ATOM 1917 C C . LYS A 1 244 ? -12.109 23.469 32.281 1 79.5 244 LYS A C 1
ATOM 1919 O O . LYS A 1 244 ? -11.492 22.516 31.812 1 79.5 244 LYS A O 1
ATOM 1924 N N . SER A 1 245 ? -13.336 23.531 32.5 1 72.62 245 SER A N 1
ATOM 1925 C CA . SER A 1 245 ? -14.18 22.469 31.969 1 72.62 245 SER A CA 1
ATOM 1926 C C . SER A 1 245 ? -14.227 22.531 30.438 1 72.62 245 SER A C 1
ATOM 1928 O O . SER A 1 245 ? -14.305 23.625 29.859 1 72.62 245 SER A O 1
ATOM 1930 N N . PHE A 1 246 ? -13.852 21.453 29.75 1 68.56 246 PHE A N 1
ATOM 1931 C CA . PHE A 1 246 ? -13.789 21.297 28.312 1 68.56 246 PHE A CA 1
ATOM 1932 C C . PHE A 1 246 ? -14.688 20.156 27.844 1 68.56 246 PHE A C 1
ATOM 1934 O O . PHE A 1 246 ? -14.672 19.078 28.438 1 68.56 246 PHE A O 1
ATOM 1941 N N . PRO A 1 247 ? -15.594 20.562 26.969 1 58.53 247 PRO A N 1
ATOM 1942 C CA . PRO A 1 247 ? -16.609 19.578 26.625 1 58.53 247 PRO A CA 1
ATOM 1943 C C . PRO A 1 247 ? -16.031 18.344 25.953 1 58.53 247 PRO A C 1
ATOM 1945 O O . PRO A 1 247 ? -16.719 17.328 25.781 1 58.53 247 PRO A O 1
ATOM 1948 N N . LEU A 1 248 ? -14.875 18.375 25.547 1 59.66 248 LEU A N 1
ATOM 1949 C CA . LEU A 1 248 ? -14.297 17.188 24.906 1 59.66 248 LEU A CA 1
ATOM 1950 C C . LEU A 1 248 ? -13.711 16.25 25.953 1 59.66 248 LEU A C 1
ATOM 1952 O O . LEU A 1 248 ? -12.867 16.641 26.75 1 59.66 248 LEU A O 1
ATOM 1956 N N . GLN A 1 249 ? -14.344 15.109 26.062 1 56.25 249 GLN A N 1
ATOM 1957 C CA . GLN A 1 249 ? -13.781 14.062 26.906 1 56.25 249 GLN A CA 1
ATOM 1958 C C . GLN A 1 249 ? -12.789 13.195 26.125 1 56.25 249 GLN A C 1
ATOM 1960 O O . GLN A 1 249 ? -12.922 13.047 24.922 1 56.25 249 GLN A O 1
ATOM 1965 N N . PRO A 1 250 ? -11.727 12.82 26.812 1 56.16 250 PRO A N 1
ATOM 1966 C CA . PRO A 1 250 ? -10.734 11.953 26.156 1 56.16 250 PRO A CA 1
ATOM 1967 C C . PRO A 1 250 ? -11.367 10.859 25.312 1 56.16 250 PRO A C 1
ATOM 1969 O O . PRO A 1 250 ? -10.836 10.5 24.266 1 56.16 250 PRO A O 1
ATOM 1972 N N . GLU A 1 251 ? -12.414 10.406 25.734 1 52.53 251 GLU A N 1
ATOM 1973 C CA . GLU A 1 251 ? -13.094 9.344 25 1 52.53 251 GLU A CA 1
ATOM 1974 C C . GLU A 1 251 ? -13.547 9.82 23.625 1 52.53 251 GLU A C 1
ATOM 1976 O O . GLU A 1 251 ? -13.586 9.039 22.672 1 52.53 251 GLU A O 1
ATOM 1981 N N . ASP A 1 252 ? -13.953 11.078 23.641 1 50.56 252 ASP A N 1
ATOM 1982 C CA . ASP A 1 252 ? -14.453 11.648 22.391 1 50.56 252 ASP A CA 1
ATOM 1983 C C . ASP A 1 252 ? -13.32 11.859 21.375 1 50.56 252 ASP A C 1
ATOM 1985 O O . ASP A 1 252 ? -13.547 11.828 20.172 1 50.56 252 ASP A O 1
ATOM 1989 N N . LEU A 1 253 ? -12.164 12.148 21.859 1 50.84 253 LEU A N 1
ATOM 1990 C CA . LEU A 1 253 ? -11.023 12.523 21.047 1 50.84 253 LEU A CA 1
ATOM 1991 C C . LEU A 1 253 ? -10.305 11.289 20.5 1 50.84 253 LEU A C 1
ATOM 1993 O O . LEU A 1 253 ? -9.633 11.359 19.469 1 50.84 253 LEU A O 1
ATOM 1997 N N . THR A 1 254 ? -10.344 10.297 21.234 1 45.53 254 THR A N 1
ATOM 1998 C CA . THR A 1 254 ? -9.648 9.078 20.828 1 45.53 254 THR A CA 1
ATOM 1999 C C . THR A 1 254 ? -10.109 8.633 19.438 1 45.53 254 THR A C 1
ATOM 2001 O O . THR A 1 254 ? -9.32 8.109 18.656 1 45.53 254 THR A O 1
ATOM 2004 N N . ASN A 1 255 ? -11.414 8.898 19.188 1 43.69 255 ASN A N 1
ATOM 2005 C CA . ASN A 1 255 ? -11.984 8.328 17.969 1 43.69 255 ASN A CA 1
ATOM 2006 C C . ASN A 1 255 ? -11.93 9.32 16.812 1 43.69 255 ASN A C 1
ATOM 2008 O O . ASN A 1 255 ? -12.18 8.961 15.664 1 43.69 255 ASN A O 1
ATOM 2012 N N . LEU A 1 256 ? -11.664 10.57 17.125 1 42.91 256 LEU A N 1
ATOM 2013 C CA . LEU A 1 256 ? -11.906 11.609 16.125 1 42.91 256 LEU A CA 1
ATOM 2014 C C . LEU A 1 256 ? -10.922 11.5 14.977 1 42.91 256 LEU A C 1
ATOM 2016 O O . LEU A 1 256 ? -11.203 11.969 13.867 1 42.91 256 LEU A O 1
ATOM 2020 N N . ASP A 1 257 ? -9.648 10.969 15.266 1 46.56 257 ASP A N 1
ATOM 2021 C CA . ASP A 1 257 ? -8.734 10.977 14.133 1 46.56 257 ASP A CA 1
ATOM 2022 C C . ASP A 1 257 ? -8.695 9.617 13.445 1 46.56 257 ASP A C 1
ATOM 2024 O O . ASP A 1 257 ? -7.844 9.367 12.586 1 46.56 257 ASP A O 1
ATOM 2028 N N . MET A 1 258 ? -9.57 8.844 13.938 1 48.75 258 MET A N 1
ATOM 2029 C CA . MET A 1 258 ? -9.5 7.527 13.312 1 48.75 258 MET A CA 1
ATOM 2030 C C . MET A 1 258 ? -10.305 7.496 12.023 1 48.75 258 MET A C 1
ATOM 2032 O O . MET A 1 258 ? -11.406 8.039 11.961 1 48.75 258 MET A O 1
ATOM 2036 N N . GLU A 1 259 ? -9.555 7.258 10.969 1 57.66 259 GLU A N 1
ATOM 2037 C CA . GLU A 1 259 ? -10.312 6.984 9.75 1 57.66 259 GLU A CA 1
ATOM 2038 C C . GLU A 1 259 ? -11.523 6.102 10.039 1 57.66 259 GLU A C 1
ATOM 2040 O O . GLU A 1 259 ? -11.414 5.105 10.766 1 57.66 259 GLU A O 1
ATOM 2045 N N . THR A 1 260 ? -12.711 6.582 9.703 1 59.28 260 THR A N 1
ATOM 2046 C CA . THR A 1 260 ? -14 5.93 9.906 1 59.28 260 THR A CA 1
ATOM 2047 C C . THR A 1 260 ? -13.898 4.434 9.633 1 59.28 260 THR A C 1
ATOM 2049 O O . THR A 1 260 ? -14.5 3.623 10.344 1 59.28 260 THR A O 1
ATOM 2052 N N . ARG A 1 261 ? -13.031 4.156 8.727 1 60.78 261 ARG A N 1
ATOM 2053 C CA . ARG A 1 261 ? -13 2.789 8.219 1 60.78 261 ARG A CA 1
ATOM 2054 C C . ARG A 1 261 ? -12.312 1.852 9.211 1 60.78 261 ARG A C 1
ATOM 2056 O O . ARG A 1 261 ? -12.461 0.631 9.117 1 60.78 261 ARG A O 1
ATOM 2063 N N . TYR A 1 262 ? -11.742 2.469 10.172 1 67.56 262 TYR A N 1
ATOM 2064 C CA . TYR A 1 262 ? -10.984 1.589 11.047 1 67.56 262 TYR A CA 1
ATOM 2065 C C . TYR A 1 262 ? -11.648 1.483 12.422 1 67.56 262 TYR A C 1
ATOM 2067 O O . TYR A 1 262 ? -11.164 0.756 13.289 1 67.56 262 TYR A O 1
ATOM 2075 N N . LEU A 1 263 ? -12.766 2.105 12.562 1 72.75 263 LEU A N 1
ATOM 2076 C CA . LEU A 1 263 ? -13.531 2.008 13.797 1 72.75 263 LEU A CA 1
ATOM 2077 C C . LEU A 1 263 ? -14.336 0.712 13.836 1 72.75 263 LEU A C 1
ATOM 2079 O O . LEU A 1 263 ? -14.719 0.185 12.789 1 72.75 263 LEU A O 1
ATOM 2083 N N . SER A 1 264 ? -14.508 0.173 15.055 1 84.5 264 SER A N 1
ATOM 2084 C CA . SER A 1 264 ? -15.367 -0.998 15.195 1 84.5 264 SER A CA 1
ATOM 2085 C C . SER A 1 264 ? -16.828 -0.654 14.898 1 84.5 264 SER A C 1
ATOM 2087 O O . SER A 1 264 ? -17.203 0.519 14.906 1 84.5 264 SER A O 1
ATOM 2089 N N . SER A 1 265 ? -17.594 -1.718 14.578 1 88.12 265 SER A N 1
ATOM 2090 C CA . SER A 1 265 ? -19.016 -1.509 14.305 1 88.12 265 SER A CA 1
ATOM 2091 C C . SER A 1 265 ? -19.719 -0.881 15.508 1 88.12 265 SER A C 1
ATOM 2093 O O . SER A 1 265 ? -20.594 -0.028 15.344 1 88.12 265 SER A O 1
ATOM 2095 N N . PHE A 1 266 ? -19.281 -1.266 16.609 1 83.19 266 PHE A N 1
ATOM 2096 C CA . PHE A 1 266 ? -19.859 -0.732 17.828 1 83.19 266 PHE A CA 1
ATOM 2097 C C . PHE A 1 266 ? -19.516 0.742 18 1 83.19 266 PHE A C 1
ATOM 2099 O O . PHE A 1 266 ? -20.375 1.555 18.344 1 83.19 266 PHE A O 1
ATOM 2106 N N . ASP A 1 267 ? -18.281 1.047 17.797 1 78.56 267 ASP A N 1
ATOM 2107 C CA . ASP A 1 267 ? -17.828 2.432 17.906 1 78.56 267 ASP A CA 1
ATOM 2108 C C . ASP A 1 267 ? -18.516 3.311 16.859 1 78.56 267 ASP A C 1
ATOM 2110 O O . ASP A 1 267 ? -18.859 4.461 17.125 1 78.56 267 ASP A O 1
ATOM 2114 N N . LEU A 1 268 ? -18.656 2.76 15.68 1 84.69 268 LEU A N 1
ATOM 2115 C CA . LEU A 1 268 ? -19.328 3.49 14.602 1 84.69 268 LEU A CA 1
ATOM 2116 C C . LEU A 1 268 ? -20.766 3.803 14.969 1 84.69 268 LEU A C 1
ATOM 2118 O O . LEU A 1 268 ? -21.234 4.922 14.75 1 84.69 268 LEU A O 1
ATOM 2122 N N . PHE A 1 269 ? -21.453 2.789 15.539 1 86.81 269 PHE A N 1
ATOM 2123 C CA . PHE A 1 269 ? -22.844 2.945 15.906 1 86.81 269 PHE A CA 1
ATOM 2124 C C . PHE A 1 269 ? -23.031 4.09 16.891 1 86.81 269 PHE A C 1
ATOM 2126 O O . PHE A 1 269 ? -23.891 4.953 16.719 1 86.81 269 PHE A O 1
ATOM 2133 N N . TYR A 1 270 ? -22.203 4.195 17.875 1 79.81 270 TYR A N 1
ATOM 2134 C CA . TYR A 1 270 ? -22.297 5.223 18.906 1 79.81 270 TYR A CA 1
ATOM 2135 C C . TYR A 1 270 ? -21.859 6.578 18.375 1 79.81 270 TYR A C 1
ATOM 2137 O O . TYR A 1 270 ? -22.438 7.609 18.703 1 79.81 270 TYR A O 1
ATOM 2145 N N . TYR A 1 271 ? -20.875 6.539 17.578 1 75 271 TYR A N 1
ATOM 2146 C CA . TYR A 1 271 ? -20.375 7.789 17.016 1 75 271 TYR A CA 1
ATOM 2147 C C . TYR A 1 271 ? -21.391 8.406 16.062 1 75 271 TYR A C 1
ATOM 2149 O O . TYR A 1 271 ? -21.562 9.625 16.031 1 75 271 TYR A O 1
ATOM 2157 N N . ILE A 1 272 ? -22.047 7.602 15.312 1 83.75 272 ILE A N 1
ATOM 2158 C CA . ILE A 1 272 ? -23.078 8.07 14.398 1 83.75 272 ILE A CA 1
ATOM 2159 C C . ILE A 1 272 ? -24.203 8.742 15.188 1 83.75 272 ILE A C 1
ATOM 2161 O O . ILE A 1 272 ? -24.656 9.828 14.836 1 83.75 272 ILE A O 1
ATOM 2165 N N . ARG A 1 273 ? -24.609 8.109 16.234 1 81.5 273 ARG A N 1
ATOM 2166 C CA . ARG A 1 273 ? -25.656 8.664 17.094 1 81.5 273 ARG A CA 1
ATOM 2167 C C . ARG A 1 273 ? -25.234 10 17.688 1 81.5 273 ARG A C 1
ATOM 2169 O O . ARG A 1 273 ? -26.016 10.945 17.734 1 81.5 273 ARG A O 1
ATOM 2176 N N . PHE A 1 274 ? -24.031 10.031 18.109 1 70.69 274 PHE A N 1
ATOM 2177 C CA . PHE A 1 274 ? -23.484 11.25 18.688 1 70.69 274 PHE A CA 1
ATOM 2178 C C . PHE A 1 274 ? -23.5 12.383 17.672 1 70.69 274 PHE A C 1
ATOM 2180 O O . PHE A 1 274 ? -23.922 13.5 17.984 1 70.69 274 PHE A O 1
ATOM 2187 N N . LEU A 1 275 ? -23.031 12.133 16.516 1 71.56 275 LEU A N 1
ATOM 2188 C CA . LEU A 1 275 ? -22.984 13.141 15.469 1 71.56 275 LEU A CA 1
ATOM 2189 C C . LEU A 1 275 ? -24.391 13.617 15.125 1 71.56 275 LEU A C 1
ATOM 2191 O O . LEU A 1 275 ? -24.641 14.82 14.992 1 71.56 275 LEU A O 1
ATOM 2195 N N . GLU A 1 276 ? -25.328 12.68 15.016 1 79.81 276 GLU A N 1
ATOM 2196 C CA . GLU A 1 276 ? -26.703 13.008 14.656 1 79.81 276 GLU A CA 1
ATOM 2197 C C . GLU A 1 276 ? -27.391 13.82 15.758 1 79.81 276 GLU A C 1
ATOM 2199 O O . GLU A 1 276 ? -28.125 14.758 15.469 1 79.81 276 GLU A O 1
ATOM 2204 N N . GLU A 1 277 ? -27.078 13.484 16.906 1 73.69 277 GLU A N 1
ATOM 2205 C CA . GLU A 1 277 ? -27.656 14.203 18.047 1 73.69 277 GLU A CA 1
ATOM 2206 C C . GLU A 1 277 ? -27.125 15.633 18.125 1 73.69 277 GLU A C 1
ATOM 2208 O O . GLU A 1 277 ? -27.812 16.531 18.625 1 73.69 277 GLU A O 1
ATOM 2213 N N . ASN A 1 278 ? -26 15.805 17.609 1 62.41 278 ASN A N 1
ATOM 2214 C CA . ASN A 1 278 ? -25.375 17.125 17.672 1 62.41 278 ASN A CA 1
ATOM 2215 C C . ASN A 1 278 ? -25.516 17.859 16.328 1 62.41 278 ASN A C 1
ATOM 2217 O O . ASN A 1 278 ? -24.812 18.844 16.094 1 62.41 278 ASN A O 1
ATOM 2221 N N . GLY A 1 279 ? -26.25 17.297 15.453 1 63.41 279 GLY A N 1
ATOM 2222 C CA . GLY A 1 279 ? -26.547 17.938 14.188 1 63.41 279 GLY A CA 1
ATOM 2223 C C . GLY A 1 279 ? -25.391 17.938 13.211 1 63.41 279 GLY A C 1
ATOM 2224 O O . GLY A 1 279 ? -25.297 18.797 12.336 1 63.41 279 GLY A O 1
ATOM 2225 N N . LEU A 1 280 ? -24.453 17.094 13.477 1 61.53 280 LEU A N 1
ATOM 2226 C CA . LEU A 1 280 ? -23.281 16.969 12.609 1 61.53 280 LEU A CA 1
ATOM 2227 C C . LEU A 1 280 ? -23.516 15.938 11.523 1 61.53 280 LEU A C 1
ATOM 2229 O O . LEU A 1 280 ? -24.391 15.086 11.641 1 61.53 280 LEU A O 1
ATOM 2233 N N . GLU A 1 281 ? -22.797 16.078 10.43 1 73.5 281 GLU A N 1
ATOM 2234 C CA . GLU A 1 281 ? -22.922 15.141 9.312 1 73.5 281 GLU A CA 1
ATOM 2235 C C . GLU A 1 281 ? -22.312 13.781 9.656 1 73.5 281 GLU A C 1
ATOM 2237 O O . GLU A 1 281 ? -21.172 13.703 10.094 1 73.5 281 GLU A O 1
ATOM 2242 N N . ALA A 1 282 ? -23.109 12.672 9.445 1 81.06 282 ALA A N 1
ATOM 2243 C CA . ALA A 1 282 ? -22.672 11.336 9.844 1 81.06 282 ALA A CA 1
ATOM 2244 C C . ALA A 1 282 ? -22.672 10.383 8.656 1 81.06 282 ALA A C 1
ATOM 2246 O O . ALA A 1 282 ? -22.453 9.18 8.82 1 81.06 282 ALA A O 1
ATOM 2247 N N . SER A 1 283 ? -22.875 10.875 7.48 1 84.19 283 SER A N 1
ATOM 2248 C CA . SER A 1 283 ? -23.109 10.047 6.301 1 84.19 283 SER A CA 1
ATOM 2249 C C . SER A 1 283 ? -21.938 9.117 6.035 1 84.19 283 SER A C 1
ATOM 2251 O O . SER A 1 283 ? -22.109 7.941 5.719 1 84.19 283 SER A O 1
ATOM 2253 N N . ALA A 1 284 ? -20.688 9.656 6.148 1 81.44 284 ALA A N 1
ATOM 2254 C CA . ALA A 1 284 ? -19.5 8.844 5.887 1 81.44 284 ALA A CA 1
ATOM 2255 C C . ALA A 1 284 ? -19.391 7.707 6.898 1 81.44 284 ALA A C 1
ATOM 2257 O O . ALA A 1 284 ? -19.016 6.586 6.547 1 81.44 284 ALA A O 1
ATOM 2258 N N . TYR A 1 285 ? -19.75 7.957 8.086 1 83.44 285 TYR A N 1
ATOM 2259 C CA . TYR A 1 285 ? -19.688 6.961 9.148 1 83.44 285 TYR A CA 1
ATOM 2260 C C . TYR A 1 285 ? -20.797 5.934 9 1 83.44 285 TYR A C 1
ATOM 2262 O O . TYR A 1 285 ? -20.594 4.746 9.273 1 83.44 285 TYR A O 1
ATOM 2270 N N . ARG A 1 286 ? -21.938 6.375 8.555 1 90.88 286 ARG A N 1
ATOM 2271 C CA . ARG A 1 286 ? -23.047 5.465 8.297 1 90.88 286 ARG A CA 1
ATOM 2272 C C . ARG A 1 286 ? -22.703 4.484 7.176 1 90.88 286 ARG A C 1
ATOM 2274 O O . ARG A 1 286 ? -23.031 3.301 7.254 1 90.88 286 ARG A O 1
ATOM 2281 N N . LEU A 1 287 ? -22.125 5.078 6.223 1 90.12 287 LEU A N 1
ATOM 2282 C CA . LEU A 1 287 ? -21.719 4.23 5.105 1 90.12 287 LEU A CA 1
ATOM 2283 C C . LEU A 1 287 ? -20.766 3.141 5.57 1 90.12 287 LEU A C 1
ATOM 2285 O O . LEU A 1 287 ? -20.938 1.97 5.223 1 90.12 287 LEU A O 1
ATOM 2289 N N . SER A 1 288 ? -19.734 3.525 6.297 1 88.5 288 SER A N 1
ATOM 2290 C CA . SER A 1 288 ? -18.766 2.555 6.789 1 88.5 288 SER A CA 1
ATOM 2291 C C . SER A 1 288 ? -19.438 1.482 7.641 1 88.5 288 SER A C 1
ATOM 2293 O O . SER A 1 288 ? -19.078 0.304 7.559 1 88.5 288 SER A O 1
ATOM 2295 N N . PHE A 1 289 ? -20.406 1.858 8.445 1 91.56 289 PHE A N 1
ATOM 2296 C CA . PHE A 1 289 ? -21.125 0.934 9.305 1 91.56 289 PHE A CA 1
ATOM 2297 C C . PHE A 1 289 ? -21.891 -0.089 8.477 1 91.56 289 PHE A C 1
ATOM 2299 O O . PHE A 1 289 ? -21.781 -1.295 8.703 1 91.56 289 PHE A O 1
ATOM 2306 N N . TRP A 1 290 ? -22.609 0.346 7.508 1 93.56 290 TRP A N 1
ATOM 2307 C CA . TRP A 1 290 ? -23.453 -0.534 6.691 1 93.56 290 TRP A CA 1
ATOM 2308 C C . TRP A 1 290 ? -22.594 -1.409 5.785 1 93.56 290 TRP A C 1
ATOM 2310 O O . TRP A 1 290 ? -22.938 -2.555 5.5 1 93.56 290 TRP A O 1
ATOM 2320 N N . GLN A 1 291 ? -21.484 -0.845 5.359 1 92.5 291 GLN A N 1
ATOM 2321 C CA . GLN A 1 291 ? -20.594 -1.649 4.543 1 92.5 291 GLN A CA 1
ATOM 2322 C C . GLN A 1 291 ? -19.984 -2.797 5.352 1 92.5 291 GLN A C 1
ATOM 2324 O O . GLN A 1 291 ? -19.766 -3.889 4.82 1 92.5 291 GLN A O 1
ATOM 2329 N N . LYS A 1 292 ? -19.703 -2.535 6.555 1 91.5 292 LYS A N 1
ATOM 2330 C CA . LYS A 1 292 ? -19.219 -3.6 7.426 1 91.5 292 LYS A CA 1
ATOM 2331 C C . LYS A 1 292 ? -20.266 -4.695 7.594 1 91.5 292 LYS A C 1
ATOM 2333 O O . LYS A 1 292 ? -19.938 -5.883 7.605 1 91.5 292 LYS A O 1
ATOM 2338 N N . LEU A 1 293 ? -21.484 -4.312 7.719 1 93.19 293 LEU A N 1
ATOM 2339 C CA . LEU A 1 293 ? -22.578 -5.266 7.879 1 93.19 293 LEU A CA 1
ATOM 2340 C C . LEU A 1 293 ? -22.812 -6.047 6.59 1 93.19 293 LEU A C 1
ATOM 2342 O O . LEU A 1 293 ? -23.312 -7.172 6.625 1 93.19 293 LEU A O 1
ATOM 2346 N N . ALA A 1 294 ? -22.469 -5.453 5.523 1 95.06 294 ALA A N 1
ATOM 2347 C CA . ALA A 1 294 ? -22.688 -6.07 4.219 1 95.06 294 ALA A CA 1
ATOM 2348 C C . ALA A 1 294 ? -21.578 -7.062 3.891 1 95.06 294 ALA A C 1
ATOM 2350 O O . ALA A 1 294 ? -21.672 -7.797 2.904 1 95.06 294 ALA A O 1
ATOM 2351 N N . MET A 1 295 ? -20.562 -7.16 4.719 1 93.5 295 MET A N 1
ATOM 2352 C CA . MET A 1 295 ? -19.359 -7.926 4.414 1 93.5 295 MET A CA 1
ATOM 2353 C C . MET A 1 295 ? -19.703 -9.398 4.199 1 93.5 295 MET A C 1
ATOM 2355 O O . MET A 1 295 ? -19.156 -10.039 3.289 1 93.5 295 MET A O 1
ATOM 2359 N N . PRO A 1 296 ? -20.594 -9.992 5.043 1 94.69 296 PRO A N 1
ATOM 2360 C CA . PRO A 1 296 ? -20.938 -11.391 4.77 1 94.69 296 PRO A CA 1
ATOM 2361 C C . PRO A 1 296 ? -21.531 -11.586 3.371 1 94.69 296 PRO A C 1
ATOM 2363 O O . PRO A 1 296 ? -21.25 -12.602 2.723 1 94.69 296 PRO A O 1
ATOM 2366 N N . LEU A 1 297 ? -22.281 -10.641 2.98 1 95.88 297 LEU A N 1
ATOM 2367 C CA . LEU A 1 297 ? -22.859 -10.703 1.643 1 95.88 297 LEU A CA 1
ATOM 2368 C C . LEU A 1 297 ? -21.781 -10.562 0.576 1 95.88 297 LEU A C 1
ATOM 2370 O O . LEU A 1 297 ? -21.859 -11.211 -0.473 1 95.88 297 LEU A O 1
ATOM 2374 N N . VAL A 1 298 ? -20.844 -9.703 0.817 1 96.12 298 VAL A N 1
ATOM 2375 C CA . VAL A 1 298 ? -19.719 -9.523 -0.097 1 96.12 298 VAL A CA 1
ATOM 2376 C C . VAL A 1 298 ? -18.953 -10.836 -0.238 1 96.12 298 VAL A C 1
ATOM 2378 O O . VAL A 1 298 ? -18.609 -11.25 -1.35 1 96.12 298 VAL A O 1
ATOM 2381 N N . VAL A 1 299 ? -18.734 -11.516 0.844 1 95.38 299 VAL A N 1
ATOM 2382 C CA . VAL A 1 299 ? -18.016 -12.789 0.852 1 95.38 299 VAL A CA 1
ATOM 2383 C C . VAL A 1 299 ? -18.812 -13.82 0.041 1 95.38 299 VAL A C 1
ATOM 2385 O O . VAL A 1 299 ? -18.219 -14.555 -0.763 1 95.38 299 VAL A O 1
ATOM 2388 N N . LEU A 1 300 ? -20.094 -13.812 0.252 1 95.94 300 LEU A N 1
ATOM 2389 C CA . LEU A 1 300 ? -20.953 -14.711 -0.5 1 95.94 300 LEU A CA 1
ATOM 2390 C C . LEU A 1 300 ? -20.859 -14.43 -1.997 1 95.94 300 LEU A C 1
ATOM 2392 O O . LEU A 1 300 ? -20.766 -15.367 -2.799 1 95.94 300 LEU A O 1
ATOM 2396 N N . ALA A 1 301 ? -20.875 -13.188 -2.33 1 96.56 301 ALA A N 1
ATOM 2397 C CA . ALA A 1 301 ? -20.812 -12.797 -3.736 1 96.56 301 ALA A CA 1
ATOM 2398 C C . ALA A 1 301 ? -19.469 -13.195 -4.355 1 96.56 301 ALA A C 1
ATOM 2400 O O . ALA A 1 301 ? -19.422 -13.664 -5.496 1 96.56 301 ALA A O 1
ATOM 2401 N N . MET A 1 302 ? -18.391 -13.008 -3.615 1 95.44 302 MET A N 1
ATOM 2402 C CA . MET A 1 302 ? -17.062 -13.352 -4.102 1 95.44 302 MET A CA 1
ATOM 2403 C C . MET A 1 302 ? -16.953 -14.844 -4.395 1 95.44 302 MET A C 1
ATOM 2405 O O . MET A 1 302 ? -16.422 -15.242 -5.43 1 95.44 302 MET A O 1
ATOM 2409 N N . ILE A 1 303 ? -17.5 -15.664 -3.521 1 95.44 303 ILE A N 1
ATOM 2410 C CA . ILE A 1 303 ? -17.422 -17.109 -3.699 1 95.44 303 ILE A CA 1
ATOM 2411 C C . ILE A 1 303 ? -18.359 -17.531 -4.836 1 95.44 303 ILE A C 1
ATOM 2413 O O . ILE A 1 303 ? -18 -18.406 -5.637 1 95.44 303 ILE A O 1
ATOM 2417 N N . ALA A 1 304 ? -19.516 -16.938 -4.879 1 95.75 304 ALA A N 1
ATOM 2418 C CA . ALA A 1 304 ? -20.516 -17.297 -5.883 1 95.75 304 ALA A CA 1
ATOM 2419 C C . ALA A 1 304 ? -19.984 -17.078 -7.293 1 95.75 304 ALA A C 1
ATOM 2421 O O . ALA A 1 304 ? -20.281 -17.859 -8.211 1 95.75 304 ALA A O 1
ATOM 2422 N N . ILE A 1 305 ? -19.219 -16.062 -7.488 1 94.88 305 ILE A N 1
ATOM 2423 C CA . ILE A 1 305 ? -18.734 -15.734 -8.828 1 94.88 305 ILE A CA 1
ATOM 2424 C C . ILE A 1 305 ? -17.625 -16.688 -9.227 1 94.88 305 ILE A C 1
ATOM 2426 O O . ILE A 1 305 ? -17.328 -16.859 -10.414 1 94.88 305 ILE A O 1
ATOM 2430 N N . VAL A 1 306 ? -16.969 -17.297 -8.281 1 94.12 306 VAL A N 1
ATOM 2431 C CA . VAL A 1 306 ? -15.844 -18.188 -8.531 1 94.12 306 VAL A CA 1
ATOM 2432 C C . VAL A 1 306 ? -16.328 -19.438 -9.258 1 94.12 306 VAL A C 1
ATOM 2434 O O . VAL A 1 306 ? -15.656 -19.938 -10.164 1 94.12 306 VAL A O 1
ATOM 2437 N N . LEU A 1 307 ? -17.469 -19.953 -8.977 1 91.81 307 LEU A N 1
ATOM 2438 C CA . LEU A 1 307 ? -17.938 -21.25 -9.469 1 91.81 307 LEU A CA 1
ATOM 2439 C C . LEU A 1 307 ? -18.172 -21.203 -10.977 1 91.81 307 LEU A C 1
ATOM 2441 O O . LEU A 1 307 ? -17.672 -22.047 -11.711 1 91.81 307 LEU A O 1
ATOM 2445 N N . PRO A 1 308 ? -18.938 -20.203 -11.414 1 91.44 308 PRO A N 1
ATOM 2446 C CA . PRO A 1 308 ? -19.109 -20.172 -12.875 1 91.44 308 PRO A CA 1
ATOM 2447 C C . PRO A 1 308 ? -17.797 -19.922 -13.609 1 91.44 308 PRO A C 1
ATOM 2449 O O . PRO A 1 308 ? -17.641 -20.375 -14.75 1 91.44 308 PRO A O 1
ATOM 2452 N N . LEU A 1 309 ? -16.859 -19.281 -13.031 1 90.94 309 LEU A N 1
ATOM 2453 C CA . LEU A 1 309 ? -15.547 -19.062 -13.641 1 90.94 309 LEU A CA 1
ATOM 2454 C C . LEU A 1 309 ? -14.773 -20.375 -13.75 1 90.94 309 LEU A C 1
ATOM 2456 O O . LEU A 1 309 ? -14.141 -20.641 -14.773 1 90.94 309 LEU A O 1
ATOM 2460 N N . ILE A 1 310 ? -14.859 -21.172 -12.742 1 90 310 ILE A N 1
ATOM 2461 C CA . ILE A 1 310 ? -14.086 -22.406 -12.68 1 90 310 ILE A CA 1
ATOM 2462 C C . ILE A 1 310 ? -14.734 -23.469 -13.578 1 90 310 ILE A C 1
ATOM 2464 O O . ILE A 1 310 ? -14.039 -24.234 -14.25 1 90 310 ILE A O 1
ATOM 2468 N N . PHE A 1 311 ? -15.977 -23.578 -13.641 1 85.69 311 PHE A N 1
ATOM 2469 C CA . PHE A 1 311 ? -16.672 -24.625 -14.391 1 85.69 311 PHE A CA 1
ATOM 2470 C C . PHE A 1 311 ? -16.922 -24.172 -15.828 1 85.69 311 PHE A C 1
ATOM 2472 O O . PHE A 1 311 ? -17.25 -25 -16.688 1 85.69 311 PHE A O 1
ATOM 2479 N N . GLY A 1 312 ? -16.734 -22.922 -16.031 1 79.12 312 GLY A N 1
ATOM 2480 C CA . GLY A 1 312 ? -16.953 -22.422 -17.375 1 79.12 312 GLY A CA 1
ATOM 2481 C C . GLY A 1 312 ? -15.664 -22.219 -18.156 1 79.12 312 GLY A C 1
ATOM 2482 O O . GLY A 1 312 ? -14.992 -23.172 -18.531 1 79.12 312 GLY A O 1
ATOM 2483 N N . SER A 1 313 ? -15.195 -20.984 -18.141 1 66.5 313 SER A N 1
ATOM 2484 C CA . SER A 1 313 ? -14.172 -20.5 -19.062 1 66.5 313 SER A CA 1
ATOM 2485 C C . SER A 1 313 ? -12.773 -20.766 -18.516 1 66.5 313 SER A C 1
ATOM 2487 O O . SER A 1 313 ? -11.797 -20.75 -19.266 1 66.5 313 SER A O 1
ATOM 2489 N N . MET A 1 314 ? -12.672 -21.094 -17.344 1 68.94 314 MET A N 1
ATOM 2490 C CA . MET A 1 314 ? -11.328 -21.094 -16.781 1 68.94 314 MET A CA 1
ATOM 2491 C C . MET A 1 314 ? -10.945 -22.484 -16.297 1 68.94 314 MET A C 1
ATOM 2493 O O . MET A 1 314 ? -10.211 -22.625 -15.312 1 68.94 314 MET A O 1
ATOM 2497 N N . ARG A 1 315 ? -11.375 -23.422 -16.906 1 63.72 315 ARG A N 1
ATOM 2498 C CA . ARG A 1 315 ? -11.109 -24.797 -16.469 1 63.72 315 ARG A CA 1
ATOM 2499 C C . ARG A 1 315 ? -9.633 -25.141 -16.641 1 63.72 315 ARG A C 1
ATOM 2501 O O . ARG A 1 315 ? -9.023 -25.75 -15.742 1 63.72 315 ARG A O 1
ATOM 2508 N N . GLN A 1 316 ? -9.086 -24.703 -17.719 1 68.69 316 GLN A N 1
ATOM 2509 C CA . GLN A 1 316 ? -7.703 -25.094 -17.969 1 68.69 316 GLN A CA 1
ATOM 2510 C C . GLN A 1 316 ? -6.797 -23.875 -18.109 1 68.69 316 GLN A C 1
ATOM 2512 O O . GLN A 1 316 ? -6.184 -23.672 -19.172 1 68.69 316 GLN A O 1
ATOM 2517 N N . VAL A 1 317 ? -6.848 -23.141 -17.078 1 73.5 317 VAL A N 1
ATOM 2518 C CA . VAL A 1 317 ? -6.047 -21.922 -17.188 1 73.5 317 VAL A CA 1
ATOM 2519 C C . VAL A 1 317 ? -4.91 -21.953 -16.172 1 73.5 317 VAL A C 1
ATOM 2521 O O . VAL A 1 317 ? -4.945 -22.719 -15.219 1 73.5 317 VAL A O 1
ATOM 2524 N N . SER A 1 318 ? -3.906 -21.234 -16.422 1 77.19 318 SER A N 1
ATOM 2525 C CA . SER A 1 318 ? -2.719 -21.156 -15.578 1 77.19 318 SER A CA 1
ATOM 2526 C C . SER A 1 318 ? -3.018 -20.453 -14.266 1 77.19 318 SER A C 1
ATOM 2528 O O . SER A 1 318 ? -3.988 -19.703 -14.164 1 77.19 318 SER A O 1
ATOM 2530 N N . VAL A 1 319 ? -2.287 -20.797 -13.25 1 78.62 319 VAL A N 1
ATOM 2531 C CA . VAL A 1 319 ? -2.408 -20.234 -11.914 1 78.62 319 VAL A CA 1
ATOM 2532 C C . VAL A 1 319 ? -2.277 -18.719 -11.984 1 78.62 319 VAL A C 1
ATOM 2534 O O . VAL A 1 319 ? -3.018 -18 -11.312 1 78.62 319 VAL A O 1
ATOM 2537 N N . GLY A 1 320 ? -1.433 -18.266 -12.82 1 76.88 320 GLY A N 1
ATOM 2538 C CA . GLY A 1 320 ? -1.226 -16.828 -12.969 1 76.88 320 GLY A CA 1
ATOM 2539 C C . GLY A 1 320 ? -2.455 -16.094 -13.477 1 76.88 320 GLY A C 1
ATOM 2540 O O . GLY A 1 320 ? -2.771 -15.008 -13.008 1 76.88 320 GLY A O 1
ATOM 2541 N N . LYS A 1 321 ? -3.088 -16.688 -14.359 1 81.88 321 LYS A N 1
ATOM 2542 C CA . LYS A 1 321 ? -4.289 -16.062 -14.914 1 81.88 321 LYS A CA 1
ATOM 2543 C C . LYS A 1 321 ? -5.402 -16 -13.867 1 81.88 321 LYS A C 1
ATOM 2545 O O . LYS A 1 321 ? -6.176 -15.047 -13.836 1 81.88 321 LYS A O 1
ATOM 2550 N N . ARG A 1 322 ? -5.488 -17.016 -13.109 1 86.25 322 ARG A N 1
ATOM 2551 C CA . ARG A 1 322 ? -6.496 -17.047 -12.055 1 86.25 322 ARG A CA 1
ATOM 2552 C C . ARG A 1 322 ? -6.246 -15.938 -11.039 1 86.25 322 ARG A C 1
ATOM 2554 O O . ARG A 1 322 ? -7.184 -15.258 -10.609 1 86.25 322 ARG A O 1
ATOM 2561 N N . ILE A 1 323 ? -4.996 -15.781 -10.727 1 86.44 323 ILE A N 1
ATOM 2562 C CA . ILE A 1 323 ? -4.637 -14.742 -9.766 1 86.44 323 ILE A CA 1
ATOM 2563 C C . ILE A 1 323 ? -4.957 -13.367 -10.352 1 86.44 323 ILE A C 1
ATOM 2565 O O . ILE A 1 323 ? -5.555 -12.523 -9.68 1 86.44 323 ILE A O 1
ATOM 2569 N N . PHE A 1 324 ? -4.621 -13.25 -11.578 1 85.12 324 PHE A N 1
ATOM 2570 C CA . PHE A 1 324 ? -4.855 -11.984 -12.258 1 85.12 324 PHE A CA 1
ATOM 2571 C C . PHE A 1 324 ? -6.344 -11.648 -12.289 1 85.12 324 PHE A C 1
ATOM 2573 O O . PHE A 1 324 ? -6.742 -10.531 -11.961 1 85.12 324 PHE A O 1
ATOM 2580 N N . LEU A 1 325 ? -7.109 -12.547 -12.641 1 88.44 325 LEU A N 1
ATOM 2581 C CA . LEU A 1 325 ? -8.555 -12.344 -12.719 1 88.44 325 LEU A CA 1
ATOM 2582 C C . LEU A 1 325 ? -9.141 -12.062 -11.344 1 88.44 325 LEU A C 1
ATOM 2584 O O . LEU A 1 325 ? -10.039 -11.234 -11.203 1 88.44 325 LEU A O 1
ATOM 2588 N N . GLY A 1 326 ? -8.711 -12.836 -10.383 1 90.94 326 GLY A N 1
ATOM 2589 C CA . GLY A 1 326 ? -9.164 -12.602 -9.016 1 90.94 326 GLY A CA 1
ATOM 2590 C C . GLY A 1 326 ? -8.875 -11.188 -8.531 1 90.94 326 GLY A C 1
ATOM 2591 O O . GLY A 1 326 ? -9.742 -10.539 -7.945 1 90.94 326 GLY A O 1
ATOM 2592 N N . VAL A 1 327 ? -7.672 -10.734 -8.797 1 89.94 327 VAL A N 1
ATOM 2593 C CA . VAL A 1 327 ? -7.285 -9.391 -8.383 1 89.94 327 VAL A CA 1
ATOM 2594 C C . VAL A 1 327 ? -8.141 -8.359 -9.109 1 89.94 327 VAL A C 1
ATOM 2596 O O . VAL A 1 327 ? -8.625 -7.402 -8.492 1 89.94 327 VAL A O 1
ATOM 2599 N N . LEU A 1 328 ? -8.336 -8.609 -10.359 1 90.31 328 LEU A N 1
ATOM 2600 C CA . LEU A 1 328 ? -9.109 -7.676 -11.172 1 90.31 328 LEU A CA 1
ATOM 2601 C C . LEU A 1 328 ? -10.547 -7.586 -10.672 1 90.31 328 LEU A C 1
ATOM 2603 O O . LEU A 1 328 ? -11.094 -6.488 -10.523 1 90.31 328 LEU A O 1
ATOM 2607 N N . ILE A 1 329 ? -11.172 -8.711 -10.406 1 92.94 329 ILE A N 1
ATOM 2608 C CA . ILE A 1 329 ? -12.547 -8.758 -9.93 1 92.94 329 ILE A CA 1
ATOM 2609 C C . ILE A 1 329 ? -12.633 -8.156 -8.531 1 92.94 329 ILE A C 1
ATOM 2611 O O . ILE A 1 329 ? -13.523 -7.355 -8.242 1 92.94 329 ILE A O 1
ATOM 2615 N N . GLY A 1 330 ? -11.734 -8.578 -7.688 1 90.88 330 GLY A N 1
ATOM 2616 C CA . GLY A 1 330 ? -11.711 -8.039 -6.336 1 90.88 330 GLY A CA 1
ATOM 2617 C C . GLY A 1 330 ? -11.531 -6.535 -6.297 1 90.88 330 GLY A C 1
ATOM 2618 O O . GLY A 1 330 ? -12.281 -5.836 -5.617 1 90.88 330 GLY A O 1
ATOM 2619 N N . MET A 1 331 ? -10.539 -6.02 -6.996 1 87 331 MET A N 1
ATOM 2620 C CA . MET A 1 331 ? -10.281 -4.586 -7.07 1 87 331 MET A CA 1
ATOM 2621 C C . MET A 1 331 ? -11.438 -3.854 -7.738 1 87 331 MET A C 1
ATOM 2623 O O . MET A 1 331 ? -11.812 -2.756 -7.316 1 87 331 MET A O 1
ATOM 2627 N N . GLY A 1 332 ? -11.906 -4.449 -8.828 1 89.88 332 GLY A N 1
ATOM 2628 C CA . GLY A 1 332 ? -13.07 -3.869 -9.484 1 89.88 332 GLY A CA 1
ATOM 2629 C C . GLY A 1 332 ? -14.266 -3.732 -8.562 1 89.88 332 GLY A C 1
ATOM 2630 O O . GLY A 1 332 ? -14.945 -2.705 -8.562 1 89.88 332 GLY A O 1
ATOM 2631 N N . PHE A 1 333 ? -14.562 -4.73 -7.852 1 92.62 333 PHE A N 1
ATOM 2632 C CA . PHE A 1 333 ? -15.656 -4.688 -6.891 1 92.62 333 PHE A CA 1
ATOM 2633 C C . PHE A 1 333 ? -15.43 -3.576 -5.867 1 92.62 333 PHE A C 1
ATOM 2635 O O . PHE A 1 333 ? -16.359 -2.828 -5.547 1 92.62 333 PHE A O 1
ATOM 2642 N N . HIS A 1 334 ? -14.25 -3.537 -5.324 1 87.06 334 HIS A N 1
ATOM 2643 C CA . HIS A 1 334 ? -13.945 -2.523 -4.32 1 87.06 334 HIS A CA 1
ATOM 2644 C C . HIS A 1 334 ? -14.133 -1.118 -4.879 1 87.06 334 HIS A C 1
ATOM 2646 O O . HIS A 1 334 ? -14.664 -0.238 -4.199 1 87.06 334 HIS A O 1
ATOM 2652 N N . LEU A 1 335 ? -13.672 -0.963 -6.066 1 84.31 335 LEU A N 1
ATOM 2653 C CA . LEU A 1 335 ? -13.852 0.328 -6.723 1 84.31 335 LEU A CA 1
ATOM 2654 C C . LEU A 1 335 ? -15.328 0.665 -6.875 1 84.31 335 LEU A C 1
ATOM 2656 O O . LEU A 1 335 ? -15.742 1.793 -6.602 1 84.31 335 LEU A O 1
ATOM 2660 N N . LEU A 1 336 ? -16.078 -0.292 -7.309 1 90.19 336 LEU A N 1
ATOM 2661 C CA . LEU A 1 336 ? -17.516 -0.098 -7.469 1 90.19 336 LEU A CA 1
ATOM 2662 C C . LEU A 1 336 ? -18.172 0.202 -6.125 1 90.19 336 LEU A C 1
ATOM 2664 O O . LEU A 1 336 ? -19.016 1.089 -6.031 1 90.19 336 LEU A O 1
ATOM 2668 N N . ASN A 1 337 ? -17.797 -0.575 -5.211 1 91.31 337 ASN A N 1
ATOM 2669 C CA . ASN A 1 337 ? -18.328 -0.407 -3.863 1 91.31 337 ASN A CA 1
ATOM 2670 C C . ASN A 1 337 ? -18.062 0.994 -3.324 1 91.31 337 ASN A C 1
ATOM 2672 O O . ASN A 1 337 ? -18.938 1.616 -2.729 1 91.31 337 ASN A O 1
ATOM 2676 N N . GLN A 1 338 ? -16.906 1.525 -3.533 1 85.62 338 GLN A N 1
ATOM 2677 C CA . GLN A 1 338 ? -16.547 2.857 -3.066 1 85.62 338 GLN A CA 1
ATOM 2678 C C . GLN A 1 338 ? -17.234 3.941 -3.893 1 85.62 338 GLN A C 1
ATOM 2680 O O . GLN A 1 338 ? -17.625 4.977 -3.357 1 85.62 338 GLN A O 1
ATOM 2685 N N . MET A 1 339 ? -17.266 3.66 -5.156 1 86.62 339 MET A N 1
ATOM 2686 C CA . MET A 1 339 ? -17.922 4.621 -6.031 1 86.62 339 MET A CA 1
ATOM 2687 C C . MET A 1 339 ? -19.391 4.797 -5.641 1 86.62 339 MET A C 1
ATOM 2689 O O . MET A 1 339 ? -19.859 5.922 -5.477 1 86.62 339 MET A O 1
ATOM 2693 N N . VAL A 1 340 ? -20.062 3.734 -5.473 1 92.69 340 VAL A N 1
ATOM 2694 C CA . VAL A 1 340 ? -21.469 3.762 -5.105 1 92.69 340 VAL A CA 1
ATOM 2695 C C . VAL A 1 340 ? -21.641 4.383 -3.719 1 92.69 340 VAL A C 1
ATOM 2697 O O . VAL A 1 340 ? -22.531 5.203 -3.5 1 92.69 340 VAL A O 1
ATOM 2700 N N . GLY A 1 341 ? -20.812 3.963 -2.814 1 90.88 341 GLY A N 1
ATOM 2701 C CA . GLY A 1 341 ? -20.844 4.52 -1.47 1 90.88 341 GLY A CA 1
ATOM 2702 C C . GLY A 1 341 ? -20.625 6.02 -1.439 1 90.88 341 GLY A C 1
ATOM 2703 O O . GLY A 1 341 ? -21.375 6.746 -0.781 1 90.88 341 GLY A O 1
ATOM 2704 N N . ASN A 1 342 ? -19.625 6.492 -2.154 1 83.69 342 ASN A N 1
ATOM 2705 C CA . ASN A 1 342 ? -19.328 7.918 -2.168 1 83.69 342 ASN A CA 1
ATOM 2706 C C . ASN A 1 342 ? -20.438 8.727 -2.828 1 83.69 342 ASN A C 1
ATOM 2708 O O . ASN A 1 342 ? -20.734 9.836 -2.393 1 83.69 342 ASN A O 1
ATOM 2712 N N . ILE A 1 343 ? -20.969 8.211 -3.879 1 86.19 343 ILE A N 1
ATOM 2713 C CA . ILE A 1 343 ? -22.094 8.859 -4.551 1 86.19 343 ILE A CA 1
ATOM 2714 C C . ILE A 1 343 ? -23.266 9 -3.582 1 86.19 343 ILE A C 1
ATOM 2716 O O . ILE A 1 343 ? -23.922 10.039 -3.531 1 86.19 343 ILE A O 1
ATOM 2720 N N . ALA A 1 344 ? -23.469 7.988 -2.807 1 91 344 ALA A N 1
ATOM 2721 C CA . ALA A 1 344 ? -24.578 8 -1.856 1 91 344 ALA A CA 1
ATOM 2722 C C . ALA A 1 344 ? -24.359 9.055 -0.772 1 91 344 ALA A C 1
ATOM 2724 O O . ALA A 1 344 ? -25.312 9.727 -0.351 1 91 344 ALA A O 1
ATOM 2725 N N . VAL A 1 345 ? -23.156 9.195 -0.311 1 85.5 345 VAL A N 1
ATOM 2726 C CA . VAL A 1 345 ? -22.828 10.164 0.731 1 85.5 345 VAL A CA 1
ATOM 2727 C C . VAL A 1 345 ? -22.969 11.578 0.184 1 85.5 345 VAL A C 1
ATOM 2729 O O . VAL A 1 345 ? -23.594 12.438 0.818 1 85.5 345 VAL A O 1
ATOM 2732 N N . VAL A 1 346 ? -22.453 11.789 -1.026 1 78.88 346 VAL A N 1
ATOM 2733 C CA . VAL A 1 346 ? -22.422 13.125 -1.611 1 78.88 346 VAL A CA 1
ATOM 2734 C C . VAL A 1 346 ? -23.828 13.555 -2.004 1 78.88 346 VAL A C 1
ATOM 2736 O O . VAL A 1 346 ? -24.203 14.711 -1.798 1 78.88 346 VAL A O 1
ATOM 2739 N N . TYR A 1 347 ? -24.578 12.609 -2.516 1 84 347 TYR A N 1
ATOM 2740 C CA . TYR A 1 347 ? -25.906 12.953 -3.014 1 84 347 TYR A CA 1
ATOM 2741 C C . TYR A 1 347 ? -26.969 12.625 -1.983 1 84 347 TYR A C 1
ATOM 2743 O O . TYR A 1 347 ? -28.172 12.672 -2.287 1 84 347 TYR A O 1
ATOM 2751 N N . GLN A 1 348 ? -26.594 12.227 -0.871 1 86.19 348 GLN A N 1
ATOM 2752 C CA . GLN A 1 348 ? -27.469 11.969 0.267 1 86.19 348 GLN A CA 1
ATOM 2753 C C . GLN A 1 348 ? -28.531 10.922 -0.08 1 86.19 348 GLN A C 1
ATOM 2755 O O . GLN A 1 348 ? -29.719 11.125 0.18 1 86.19 348 GLN A O 1
ATOM 2760 N N . MET A 1 349 ? -28.109 9.93 -0.806 1 90.69 349 MET A N 1
ATOM 2761 C CA . MET A 1 349 ? -28.953 8.773 -1.096 1 90.69 349 MET A CA 1
ATOM 2762 C C . MET A 1 349 ? -29 7.824 0.097 1 90.69 349 MET A C 1
ATOM 2764 O O . MET A 1 349 ? -28.219 7.965 1.039 1 90.69 349 MET A O 1
ATOM 2768 N N . PRO A 1 350 ? -30.031 6.98 0.095 1 94.25 350 PRO A N 1
ATOM 2769 C CA . PRO A 1 350 ? -30.062 6.023 1.201 1 94.25 350 PRO A CA 1
ATOM 2770 C C . PRO A 1 350 ? -28.781 5.211 1.328 1 94.25 350 PRO A C 1
ATOM 2772 O O . PRO A 1 350 ? -28.469 4.395 0.457 1 94.25 350 PRO A O 1
ATOM 2775 N N . ILE A 1 351 ? -28.094 5.355 2.422 1 93.75 351 ILE A N 1
ATOM 2776 C CA . ILE A 1 351 ? -26.734 4.859 2.629 1 93.75 351 ILE A CA 1
ATOM 2777 C C . ILE A 1 351 ? -26.766 3.344 2.799 1 93.75 351 ILE A C 1
ATOM 2779 O O . ILE A 1 351 ? -25.875 2.645 2.305 1 93.75 351 ILE A O 1
ATOM 2783 N N . ALA A 1 352 ? -27.812 2.809 3.404 1 94.5 352 ALA A N 1
ATOM 2784 C CA . ALA A 1 352 ? -27.922 1.367 3.607 1 94.5 352 ALA A CA 1
ATOM 2785 C C . ALA A 1 352 ? -28.031 0.632 2.275 1 94.5 352 ALA A C 1
ATOM 2787 O O . ALA A 1 352 ? -27.359 -0.39 2.068 1 94.5 352 ALA A O 1
ATOM 2788 N N . LEU A 1 353 ? -28.797 1.185 1.411 1 95.25 353 LEU A N 1
ATOM 2789 C CA . LEU A 1 353 ? -28.953 0.575 0.096 1 95.25 353 LEU A CA 1
ATOM 2790 C C . LEU A 1 353 ? -27.656 0.63 -0.696 1 95.25 353 LEU A C 1
ATOM 2792 O O . LEU A 1 353 ? -27.312 -0.328 -1.388 1 95.25 353 LEU A O 1
ATOM 2796 N N . ALA A 1 354 ? -27.031 1.729 -0.595 1 94.75 354 ALA A N 1
ATOM 2797 C CA . ALA A 1 354 ? -25.781 1.916 -1.324 1 94.75 354 ALA A CA 1
ATOM 2798 C C . ALA A 1 354 ? -24.703 0.948 -0.831 1 94.75 354 ALA A C 1
ATOM 2800 O O . ALA A 1 354 ? -23.875 0.479 -1.614 1 94.75 354 ALA A O 1
ATOM 2801 N N . ALA A 1 355 ? -24.703 0.635 0.444 1 94.69 355 ALA A N 1
ATOM 2802 C CA . ALA A 1 355 ? -23.703 -0.245 1.046 1 94.69 355 ALA A CA 1
ATOM 2803 C C . ALA A 1 355 ? -23.906 -1.691 0.606 1 94.69 355 ALA A C 1
ATOM 2805 O O . ALA A 1 355 ? -22.953 -2.449 0.465 1 94.69 355 ALA A O 1
ATOM 2806 N N . PHE A 1 356 ? -25.172 -2.064 0.279 1 96.38 356 PHE A N 1
ATOM 2807 C CA . PHE A 1 356 ? -25.484 -3.451 -0.042 1 96.38 356 PHE A CA 1
ATOM 2808 C C . PHE A 1 356 ? -25.547 -3.658 -1.551 1 96.38 356 PHE A C 1
ATOM 2810 O O . PHE A 1 356 ? -25.422 -4.785 -2.035 1 96.38 356 PHE A O 1
ATOM 2817 N N . LEU A 1 357 ? -25.688 -2.645 -2.238 1 96.06 357 LEU A N 1
ATOM 2818 C CA . LEU A 1 357 ? -26.047 -2.711 -3.654 1 96.06 357 LEU A CA 1
ATOM 2819 C C . LEU A 1 357 ? -24.938 -3.41 -4.453 1 96.06 357 LEU A C 1
ATOM 2821 O O . LEU A 1 357 ? -25.219 -4.32 -5.23 1 96.06 357 LEU A O 1
ATOM 2825 N N . PRO A 1 358 ? -23.703 -3.004 -4.332 1 95.81 358 PRO A N 1
ATOM 2826 C CA . PRO A 1 358 ? -22.672 -3.654 -5.141 1 95.81 358 PRO A CA 1
ATOM 2827 C C . PRO A 1 358 ? -22.578 -5.156 -4.887 1 95.81 358 PRO A C 1
ATOM 2829 O O . PRO A 1 358 ? -22.484 -5.941 -5.832 1 95.81 358 PRO A O 1
ATOM 2832 N N . ALA A 1 359 ? -22.625 -5.539 -3.664 1 96.81 359 ALA A N 1
ATOM 2833 C CA . ALA A 1 359 ? -22.562 -6.957 -3.322 1 96.81 359 ALA A CA 1
ATOM 2834 C C . ALA A 1 359 ? -23.766 -7.715 -3.865 1 96.81 359 ALA A C 1
ATOM 2836 O O . ALA A 1 359 ? -23.625 -8.836 -4.363 1 96.81 359 ALA A O 1
ATOM 2837 N N . LEU A 1 360 ? -24.906 -7.113 -3.771 1 97 360 LEU A N 1
ATOM 2838 C CA . LEU A 1 360 ? -26.125 -7.727 -4.281 1 97 360 LEU A CA 1
ATOM 2839 C C . LEU A 1 360 ? -26.062 -7.891 -5.797 1 97 360 LEU A C 1
ATOM 2841 O O . LEU A 1 360 ? -26.484 -8.922 -6.332 1 97 360 LEU A O 1
ATOM 2845 N N . LEU A 1 361 ? -25.562 -6.875 -6.422 1 96.31 361 LEU A N 1
ATOM 2846 C CA . LEU A 1 361 ? -25.438 -6.93 -7.875 1 96.31 361 LEU A CA 1
ATOM 2847 C C . LEU A 1 361 ? -24.5 -8.047 -8.297 1 96.31 361 LEU A C 1
ATOM 2849 O O . LEU A 1 361 ? -24.797 -8.797 -9.234 1 96.31 361 LEU A O 1
ATOM 2853 N N . LEU A 1 362 ? -23.406 -8.141 -7.629 1 95.88 362 LEU A N 1
ATOM 2854 C CA . LEU A 1 362 ? -22.438 -9.18 -7.957 1 95.88 362 LEU A CA 1
ATOM 2855 C C . LEU A 1 362 ? -23.016 -10.57 -7.668 1 95.88 362 LEU A C 1
ATOM 2857 O O . LEU A 1 362 ? -22.797 -11.508 -8.438 1 95.88 362 LEU A O 1
ATOM 2861 N N . LEU A 1 363 ? -23.734 -10.688 -6.586 1 96.31 363 LEU A N 1
ATOM 2862 C CA . LEU A 1 363 ? -24.344 -11.961 -6.215 1 96.31 363 LEU A CA 1
ATOM 2863 C C . LEU A 1 363 ? -25.375 -12.383 -7.246 1 96.31 363 LEU A C 1
ATOM 2865 O O . LEU A 1 363 ? -25.422 -13.539 -7.664 1 96.31 363 LEU A O 1
ATOM 2869 N N . LEU A 1 364 ? -26.156 -11.453 -7.66 1 96.62 364 LEU A N 1
ATOM 2870 C CA . LEU A 1 364 ? -27.203 -11.75 -8.648 1 96.62 364 LEU A CA 1
ATOM 2871 C C . LEU A 1 364 ? -26.578 -12.125 -9.992 1 96.62 364 LEU A C 1
ATOM 2873 O O . LEU A 1 364 ? -27.047 -13.047 -10.664 1 96.62 364 LEU A O 1
ATOM 2877 N N . ALA A 1 365 ? -25.578 -11.414 -10.352 1 95.44 365 ALA A N 1
ATOM 2878 C CA . ALA A 1 365 ? -24.875 -11.742 -11.586 1 95.44 365 ALA A CA 1
ATOM 2879 C C . ALA A 1 365 ? -24.266 -13.141 -11.523 1 95.44 365 ALA A C 1
ATOM 2881 O O . ALA A 1 365 ? -24.344 -13.898 -12.492 1 95.44 365 ALA A O 1
ATOM 2882 N N . ALA A 1 366 ? -23.688 -13.461 -10.414 1 94.81 366 ALA A N 1
ATOM 2883 C CA . ALA A 1 366 ? -23.078 -14.773 -10.227 1 94.81 366 ALA A CA 1
ATOM 2884 C C . ALA A 1 366 ? -24.109 -15.883 -10.289 1 94.81 366 ALA A C 1
ATOM 2886 O O . ALA A 1 366 ? -23.891 -16.922 -10.938 1 94.81 366 ALA A O 1
ATOM 2887 N N . LEU A 1 367 ? -25.234 -15.672 -9.648 1 93.5 367 LEU A N 1
ATOM 2888 C CA . LEU A 1 367 ? -26.297 -16.672 -9.633 1 93.5 367 LEU A CA 1
ATOM 2889 C C . LEU A 1 367 ? -26.906 -16.844 -11.023 1 93.5 367 LEU A C 1
ATOM 2891 O O . LEU A 1 367 ? -27.219 -17.969 -11.43 1 93.5 367 LEU A O 1
ATOM 2895 N N . TRP A 1 368 ? -27 -15.703 -11.656 1 94.25 368 TRP A N 1
ATOM 2896 C CA . TRP A 1 368 ? -27.5 -15.758 -13.023 1 94.25 368 TRP A CA 1
ATOM 2897 C C . TRP A 1 368 ? -26.547 -16.531 -13.922 1 94.25 368 TRP A C 1
ATOM 2899 O O . TRP A 1 368 ? -26.984 -17.375 -14.711 1 94.25 368 TRP A O 1
ATOM 2909 N N . TRP A 1 369 ? -25.297 -16.297 -13.75 1 92.56 369 TRP A N 1
ATOM 2910 C CA . TRP A 1 369 ? -24.281 -16.984 -14.539 1 92.56 369 TRP A CA 1
ATOM 2911 C C . TRP A 1 369 ? -24.25 -18.469 -14.211 1 92.56 369 TRP A C 1
ATOM 2913 O O . TRP A 1 369 ? -24.109 -19.312 -15.102 1 92.56 369 TRP A O 1
ATOM 2923 N N . MET A 1 370 ? -24.438 -18.844 -13.047 1 90.25 370 MET A N 1
ATOM 2924 C CA . MET A 1 370 ? -24.406 -20.219 -12.586 1 90.25 370 MET A CA 1
ATOM 2925 C C . MET A 1 370 ? -25.578 -21.016 -13.164 1 90.25 370 MET A C 1
ATOM 2927 O O . MET A 1 370 ? -25.438 -22.188 -13.5 1 90.25 370 MET A O 1
ATOM 2931 N N . ARG A 1 371 ? -26.688 -20.359 -13.336 1 89.38 371 ARG A N 1
ATOM 2932 C CA . ARG A 1 371 ? -27.875 -21.016 -13.891 1 89.38 371 ARG A CA 1
ATOM 2933 C C . ARG A 1 371 ? -27.656 -21.375 -15.352 1 89.38 371 ARG A C 1
ATOM 2935 O O . ARG A 1 371 ? -28.203 -22.359 -15.844 1 89.38 371 ARG A O 1
ATOM 2942 N N . ARG A 1 372 ? -26.828 -20.656 -15.938 1 87.31 372 ARG A N 1
ATOM 2943 C CA . ARG A 1 372 ? -26.594 -20.891 -17.359 1 87.31 372 ARG A CA 1
ATOM 2944 C C . ARG A 1 372 ? -25.641 -22.062 -17.562 1 87.31 372 ARG A C 1
ATOM 2946 O O . ARG A 1 372 ? -25.641 -22.703 -18.625 1 87.31 372 ARG A O 1
ATOM 2953 N N . ILE A 1 373 ? -24.875 -22.25 -16.562 1 82.25 373 ILE A N 1
ATOM 2954 C CA . ILE A 1 373 ? -23.875 -23.312 -16.703 1 82.25 373 ILE A CA 1
ATOM 2955 C C . ILE A 1 373 ? -24.438 -24.625 -16.156 1 82.25 373 ILE A C 1
ATOM 2957 O O . ILE A 1 373 ? -24.047 -25.703 -16.594 1 82.25 373 ILE A O 1
ATOM 2961 N N . ASP A 1 374 ? -25.266 -24.5 -15.164 1 73.62 374 ASP A N 1
ATOM 2962 C CA . ASP A 1 374 ? -25.844 -25.719 -14.609 1 73.62 374 ASP A CA 1
ATOM 2963 C C . ASP A 1 374 ? -26.781 -26.406 -15.617 1 73.62 374 ASP A C 1
ATOM 2965 O O . ASP A 1 374 ? -26.812 -27.625 -15.703 1 73.62 374 ASP A O 1
ATOM 2969 N N . MET B 1 1 ? 21.875 -13.305 -28.922 1 67.31 1 MET B N 1
ATOM 2970 C CA . MET B 1 1 ? 21.312 -14.289 -28 1 67.31 1 MET B CA 1
ATOM 2971 C C . MET B 1 1 ? 20.891 -15.555 -28.75 1 67.31 1 MET B C 1
ATOM 2973 O O . MET B 1 1 ? 20.344 -15.469 -29.844 1 67.31 1 MET B O 1
ATOM 2977 N N . ASN B 1 2 ? 21.438 -16.719 -28.375 1 83.5 2 ASN B N 1
ATOM 2978 C CA . ASN B 1 2 ? 21.047 -17.984 -28.969 1 83.5 2 ASN B CA 1
ATOM 2979 C C . ASN B 1 2 ? 19.594 -18.344 -28.656 1 83.5 2 ASN B C 1
ATOM 2981 O O . ASN B 1 2 ? 18.953 -17.672 -27.828 1 83.5 2 ASN B O 1
ATOM 2985 N N . ARG B 1 3 ? 19.047 -19.203 -29.344 1 88.75 3 ARG B N 1
ATOM 2986 C CA . ARG B 1 3 ? 17.641 -19.578 -29.25 1 88.75 3 ARG B CA 1
ATOM 2987 C C . ARG B 1 3 ? 17.281 -19.969 -27.812 1 88.75 3 ARG B C 1
ATOM 2989 O O . ARG B 1 3 ? 16.203 -19.656 -27.328 1 88.75 3 ARG B O 1
ATOM 2996 N N . ILE B 1 4 ? 18.25 -20.562 -27.125 1 91.06 4 ILE B N 1
ATOM 2997 C CA . ILE B 1 4 ? 18.016 -21.016 -25.75 1 91.06 4 ILE B CA 1
ATOM 2998 C C . ILE B 1 4 ? 17.969 -19.812 -24.812 1 91.06 4 ILE B C 1
ATOM 3000 O O . ILE B 1 4 ? 17.109 -19.734 -23.938 1 91.06 4 ILE B O 1
ATOM 3004 N N . GLU B 1 5 ? 18.828 -18.828 -25.062 1 91.75 5 GLU B N 1
ATOM 3005 C CA . GLU B 1 5 ? 18.844 -17.625 -24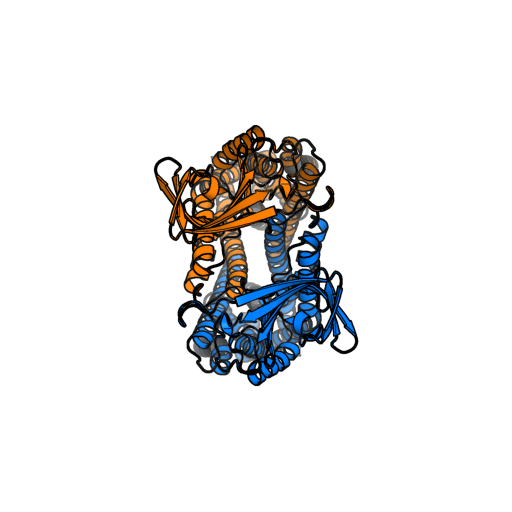.25 1 91.75 5 GLU B CA 1
ATOM 3006 C C . GLU B 1 5 ? 17.562 -16.828 -24.422 1 91.75 5 GLU B C 1
ATOM 3008 O O . GLU B 1 5 ? 17.031 -16.281 -23.453 1 91.75 5 GLU B O 1
ATOM 3013 N N . ARG B 1 6 ? 17.047 -16.859 -25.656 1 92.06 6 ARG B N 1
ATOM 3014 C CA . ARG B 1 6 ? 15.797 -16.156 -25.906 1 92.06 6 ARG B CA 1
ATOM 3015 C C . ARG B 1 6 ? 14.625 -16.859 -25.25 1 92.06 6 ARG B C 1
ATOM 3017 O O . ARG B 1 6 ? 13.703 -16.203 -24.75 1 92.06 6 ARG B O 1
ATOM 3024 N N . TYR B 1 7 ? 14.758 -18.156 -25.234 1 93.44 7 TYR B N 1
ATOM 3025 C CA . TYR B 1 7 ? 13.703 -18.953 -24.609 1 93.44 7 TYR B CA 1
ATOM 3026 C C . TYR B 1 7 ? 13.672 -18.734 -23.094 1 93.44 7 TYR B C 1
ATOM 3028 O O . TYR B 1 7 ? 12.609 -18.516 -22.516 1 93.44 7 TYR B O 1
ATOM 3036 N N . LEU B 1 8 ? 14.852 -18.719 -22.516 1 93.81 8 LEU B N 1
ATOM 3037 C CA . LEU B 1 8 ? 14.961 -18.438 -21.078 1 93.81 8 LEU B CA 1
ATOM 3038 C C . LEU B 1 8 ? 14.523 -17.016 -20.75 1 93.81 8 LEU B C 1
ATOM 3040 O O . LEU B 1 8 ? 13.773 -16.797 -19.812 1 93.81 8 LEU B O 1
ATOM 3044 N N . GLY B 1 9 ? 14.938 -16.109 -21.594 1 93.5 9 GLY B N 1
ATOM 3045 C CA . GLY B 1 9 ? 14.602 -14.711 -21.406 1 93.5 9 GLY B CA 1
ATOM 3046 C C . GLY B 1 9 ? 13.117 -14.422 -21.531 1 93.5 9 GLY B C 1
ATOM 3047 O O . GLY B 1 9 ? 12.562 -13.656 -20.75 1 93.5 9 GLY B O 1
ATOM 3048 N N . THR B 1 10 ? 12.492 -15.07 -22.484 1 93.56 10 THR B N 1
ATOM 3049 C CA . THR B 1 10 ? 11.07 -14.852 -22.719 1 93.56 10 THR B CA 1
ATOM 3050 C C . THR B 1 10 ? 10.242 -15.367 -21.547 1 93.56 10 THR B C 1
ATOM 3052 O O . THR B 1 10 ? 9.242 -14.758 -21.156 1 93.56 10 THR B O 1
ATOM 3055 N N . ALA B 1 11 ? 10.703 -16.469 -20.984 1 93.62 11 ALA B N 1
ATOM 3056 C CA . ALA B 1 11 ? 10.023 -17 -19.797 1 93.62 11 ALA B CA 1
ATOM 3057 C C . ALA B 1 11 ? 10.133 -16.031 -18.625 1 93.62 11 ALA B C 1
ATOM 3059 O O . ALA B 1 11 ? 9.125 -15.719 -17.984 1 93.62 11 ALA B O 1
ATOM 3060 N N . VAL B 1 12 ? 11.281 -15.523 -18.453 1 94.38 12 VAL B N 1
ATOM 3061 C CA . VAL B 1 12 ? 11.523 -14.625 -17.328 1 94.38 12 VAL B CA 1
ATOM 3062 C C . VAL B 1 12 ? 10.781 -13.312 -17.547 1 94.38 12 VAL B C 1
ATOM 3064 O O . VAL B 1 12 ? 10.148 -12.789 -16.625 1 94.38 12 VAL B O 1
ATOM 3067 N N . ILE B 1 13 ? 10.742 -12.836 -18.766 1 95.56 13 ILE B N 1
ATOM 3068 C CA . ILE B 1 13 ? 10.102 -11.562 -19.078 1 95.56 13 ILE B CA 1
ATOM 3069 C C . ILE B 1 13 ? 8.594 -11.688 -18.906 1 95.56 13 ILE B C 1
ATOM 3071 O O . ILE B 1 13 ? 7.957 -10.82 -18.297 1 95.56 13 ILE B O 1
ATOM 3075 N N . SER B 1 14 ? 8.023 -12.727 -19.438 1 94.44 14 SER B N 1
ATOM 3076 C CA . SER B 1 14 ? 6.578 -12.898 -19.406 1 94.44 14 SER B CA 1
ATOM 3077 C C . SER B 1 14 ? 6.074 -13.031 -17.969 1 94.44 14 SER B C 1
ATOM 3079 O O . SER B 1 14 ? 5.09 -12.383 -17.594 1 94.44 14 SER B O 1
ATOM 3081 N N . TYR B 1 15 ? 6.801 -13.797 -17.172 1 93.62 15 TYR B N 1
ATOM 3082 C CA . TYR B 1 15 ? 6.391 -13.977 -15.781 1 93.62 15 TYR B CA 1
ATOM 3083 C C . TYR B 1 15 ? 6.645 -12.719 -14.969 1 93.62 15 TYR B C 1
ATOM 3085 O O . TYR B 1 15 ? 5.852 -12.367 -14.094 1 93.62 15 TYR B O 1
ATOM 3093 N N . THR B 1 16 ? 7.73 -12.039 -15.266 1 95.5 16 THR B N 1
ATOM 3094 C CA . THR B 1 16 ? 8.016 -10.797 -14.562 1 95.5 16 THR B CA 1
ATOM 3095 C C . THR B 1 16 ? 6.934 -9.75 -14.844 1 95.5 16 THR B C 1
ATOM 3097 O O . THR B 1 16 ? 6.473 -9.062 -13.93 1 95.5 16 THR B O 1
ATOM 3100 N N . LEU B 1 17 ? 6.516 -9.672 -16.078 1 95.25 17 LEU B N 1
ATOM 3101 C CA . LEU B 1 17 ? 5.488 -8.711 -16.453 1 95.25 17 LEU B CA 1
ATOM 3102 C C . LEU B 1 17 ? 4.156 -9.055 -15.789 1 95.25 17 LEU B C 1
ATOM 3104 O O . LEU B 1 17 ? 3.416 -8.156 -15.375 1 95.25 17 LEU B O 1
ATOM 3108 N N . LEU B 1 18 ? 3.902 -10.281 -15.727 1 92 18 LEU B N 1
ATOM 3109 C CA . LEU B 1 18 ? 2.678 -10.727 -15.07 1 92 18 LEU B CA 1
ATOM 3110 C C . LEU B 1 18 ? 2.703 -10.383 -13.586 1 92 18 LEU B C 1
ATOM 3112 O O . LEU B 1 18 ? 1.719 -9.867 -13.047 1 92 18 LEU B O 1
ATOM 3116 N N . VAL B 1 19 ? 3.82 -10.695 -12.953 1 93.19 19 VAL B N 1
ATOM 3117 C CA . VAL B 1 19 ? 3.977 -10.406 -11.531 1 93.19 19 VAL B CA 1
ATOM 3118 C C . VAL B 1 19 ? 3.896 -8.898 -11.297 1 93.19 19 VAL B C 1
ATOM 3120 O O . VAL B 1 19 ? 3.248 -8.445 -10.344 1 93.19 19 VAL B O 1
ATOM 3123 N N . MET B 1 20 ? 4.551 -8.164 -12.172 1 94.69 20 MET B N 1
ATOM 3124 C CA . MET B 1 20 ? 4.5 -6.711 -12.086 1 94.69 20 MET B CA 1
ATOM 3125 C C . MET B 1 20 ? 3.064 -6.211 -12.172 1 94.69 20 MET B C 1
ATOM 3127 O O . MET B 1 20 ? 2.662 -5.332 -11.398 1 94.69 20 MET B O 1
ATOM 3131 N N . LEU B 1 21 ? 2.357 -6.727 -13.062 1 93.75 21 LEU B N 1
ATOM 3132 C CA . LEU B 1 21 ? 0.972 -6.312 -13.258 1 93.75 21 LEU B CA 1
ATOM 3133 C C . LEU B 1 21 ? 0.141 -6.582 -12.008 1 93.75 21 LEU B C 1
ATOM 3135 O O . LEU B 1 21 ? -0.62 -5.719 -11.57 1 93.75 21 LEU B O 1
ATOM 3139 N N . VAL B 1 22 ? 0.309 -7.738 -11.453 1 91 22 VAL B N 1
ATOM 3140 C CA . VAL B 1 22 ? -0.467 -8.141 -10.281 1 91 22 VAL B CA 1
ATOM 3141 C C . VAL B 1 22 ? -0.088 -7.273 -9.086 1 91 22 VAL B C 1
ATOM 3143 O O . VAL B 1 22 ? -0.961 -6.766 -8.375 1 91 22 VAL B O 1
ATOM 3146 N N . ILE B 1 23 ? 1.222 -7.086 -8.852 1 93.31 23 ILE B N 1
ATOM 3147 C CA . ILE B 1 23 ? 1.684 -6.301 -7.711 1 93.31 23 ILE B CA 1
ATOM 3148 C C . ILE B 1 23 ? 1.253 -4.844 -7.879 1 93.31 23 ILE B C 1
ATOM 3150 O O . ILE B 1 23 ? 0.839 -4.195 -6.914 1 93.31 23 ILE B O 1
ATOM 3154 N N . LEU B 1 24 ? 1.336 -4.355 -9.117 1 94.44 24 LEU B N 1
ATOM 3155 C CA . LEU B 1 24 ? 0.918 -2.982 -9.375 1 94.44 24 LEU B CA 1
ATOM 3156 C C . LEU B 1 24 ? -0.571 -2.807 -9.102 1 94.44 24 LEU B C 1
ATOM 3158 O O . LEU B 1 24 ? -0.993 -1.767 -8.586 1 94.44 24 LEU B O 1
ATOM 3162 N N . LEU B 1 25 ? -1.336 -3.787 -9.477 1 91.62 25 LEU B N 1
ATOM 3163 C CA . LEU B 1 25 ? -2.768 -3.732 -9.195 1 91.62 25 LEU B CA 1
ATOM 3164 C C . LEU B 1 25 ? -3.027 -3.693 -7.695 1 91.62 25 LEU B C 1
ATOM 3166 O O . LEU B 1 25 ? -3.875 -2.928 -7.227 1 91.62 25 LEU B O 1
ATOM 3170 N N . ILE B 1 26 ? -2.254 -4.523 -7.004 1 90.5 26 ILE B N 1
ATOM 3171 C CA . ILE B 1 26 ? -2.42 -4.602 -5.559 1 90.5 26 ILE B CA 1
ATOM 3172 C C . ILE B 1 26 ? -1.971 -3.289 -4.918 1 90.5 26 ILE B C 1
ATOM 3174 O O . ILE B 1 26 ? -2.658 -2.75 -4.047 1 90.5 26 ILE B O 1
ATOM 3178 N N . PHE B 1 27 ? -0.837 -2.742 -5.34 1 92.69 27 PHE B N 1
ATOM 3179 C CA . PHE B 1 27 ? -0.348 -1.464 -4.836 1 92.69 27 PHE B CA 1
ATOM 3180 C C . PHE B 1 27 ? -1.335 -0.345 -5.148 1 92.69 27 PHE B C 1
ATOM 3182 O O . PHE B 1 27 ? -1.592 0.516 -4.305 1 92.69 27 PHE B O 1
ATOM 3189 N N . SER B 1 28 ? -1.79 -0.391 -6.344 1 90.94 28 SER B N 1
ATOM 3190 C CA . SER B 1 28 ? -2.756 0.625 -6.746 1 90.94 28 SER B CA 1
ATOM 3191 C C . SER B 1 28 ? -4.027 0.544 -5.91 1 90.94 28 SER B C 1
ATOM 3193 O O . SER B 1 28 ? -4.617 1.571 -5.566 1 90.94 28 SER B O 1
ATOM 3195 N N . PHE B 1 29 ? -4.375 -0.662 -5.609 1 88.38 29 PHE B N 1
ATOM 3196 C CA . PHE B 1 29 ? -5.531 -0.858 -4.746 1 88.38 29 PHE B CA 1
ATOM 3197 C C . PHE B 1 29 ? -5.281 -0.263 -3.365 1 88.38 29 PHE B C 1
ATOM 3199 O O . PHE B 1 29 ? -6.133 0.449 -2.828 1 88.38 29 PHE B O 1
ATOM 3206 N N . PHE B 1 30 ? -4.184 -0.524 -2.842 1 88.19 30 PHE B N 1
ATOM 3207 C CA . PHE B 1 30 ? -3.811 -0 -1.533 1 88.19 30 PHE B CA 1
ATOM 3208 C C . PHE B 1 30 ? -3.818 1.523 -1.538 1 88.19 30 PHE B C 1
ATOM 3210 O O . PHE B 1 30 ? -4.363 2.15 -0.627 1 88.19 30 PHE B O 1
ATOM 3217 N N . GLU B 1 31 ? -3.174 2.041 -2.553 1 90.44 31 GLU B N 1
ATOM 3218 C CA . GLU B 1 31 ? -3.115 3.494 -2.66 1 90.44 31 GLU B CA 1
ATOM 3219 C C . GLU B 1 31 ? -4.512 4.094 -2.801 1 90.44 31 GLU B C 1
ATOM 3221 O O . GLU B 1 31 ? -4.809 5.133 -2.207 1 90.44 31 GLU B O 1
ATOM 3226 N N . PHE B 1 32 ? -5.305 3.479 -3.588 1 87.75 32 PHE B N 1
ATOM 3227 C CA . PHE B 1 32 ? -6.672 3.951 -3.791 1 87.75 32 PHE B CA 1
ATOM 3228 C C . PHE B 1 32 ? -7.449 3.939 -2.48 1 87.75 32 PHE B C 1
ATOM 3230 O O . PHE B 1 32 ? -8.195 4.879 -2.188 1 87.75 32 PHE B O 1
ATOM 3237 N N . MET B 1 33 ? -7.262 2.906 -1.74 1 82.56 33 MET B N 1
ATOM 3238 C CA . MET B 1 33 ? -7.918 2.811 -0.44 1 82.56 33 MET B CA 1
ATOM 3239 C C . MET B 1 33 ? -7.473 3.941 0.48 1 82.56 33 MET B C 1
ATOM 3241 O O . MET B 1 33 ? -8.273 4.488 1.238 1 82.56 33 MET B O 1
ATOM 3245 N N . ASN B 1 34 ? -6.246 4.262 0.444 1 82.38 34 ASN B N 1
ATOM 3246 C CA . ASN B 1 34 ? -5.719 5.363 1.241 1 82.38 34 ASN B CA 1
ATOM 3247 C C . ASN B 1 34 ? -6.332 6.699 0.831 1 82.38 34 ASN B C 1
ATOM 3249 O O . ASN B 1 34 ? -6.586 7.559 1.678 1 82.38 34 ASN B O 1
ATOM 3253 N N . GLN B 1 35 ? -6.555 6.781 -0.474 1 82.62 35 GLN B N 1
ATOM 3254 C CA . GLN B 1 35 ? -7.109 8.031 -0.982 1 82.62 35 GLN B CA 1
ATOM 3255 C C . GLN B 1 35 ? -8.586 8.164 -0.624 1 82.62 35 GLN B C 1
ATOM 3257 O O . GLN B 1 35 ? -9.094 9.273 -0.45 1 82.62 35 GLN B O 1
ATOM 3262 N N . LEU B 1 36 ? -9.25 7.145 -0.486 1 77.88 36 LEU B N 1
ATOM 3263 C CA . LEU B 1 36 ? -10.672 7.16 -0.149 1 77.88 36 LEU B CA 1
ATOM 3264 C C . LEU B 1 36 ? -10.898 7.82 1.207 1 77.88 36 LEU B C 1
ATOM 3266 O O . LEU B 1 36 ? -11.93 8.461 1.425 1 77.88 36 LEU B O 1
ATOM 3270 N N . GLY B 1 37 ? -9.938 7.602 2.092 1 70.38 37 GLY B N 1
ATOM 3271 C CA . GLY B 1 37 ? -10.047 8.195 3.416 1 70.38 37 GLY B CA 1
ATOM 3272 C C . GLY B 1 37 ? -9.844 9.695 3.418 1 70.38 37 GLY B C 1
ATOM 3273 O O . GLY B 1 37 ? -10.125 10.367 4.414 1 70.38 37 GLY B O 1
ATOM 3274 N N . LYS B 1 38 ? -9.5 10.188 2.271 1 73 38 LYS B N 1
ATOM 3275 C CA . LYS B 1 38 ? -9.188 11.609 2.195 1 73 38 LYS B CA 1
ATOM 3276 C C . LYS B 1 38 ? -10.203 12.352 1.325 1 73 38 LYS B C 1
ATOM 3278 O O . LYS B 1 38 ? -10.008 13.523 0.999 1 73 38 LYS B O 1
ATOM 3283 N N . LEU B 1 39 ? -11.148 11.648 0.889 1 73.81 39 LEU B N 1
ATOM 3284 C CA . LEU B 1 39 ? -12.125 12.258 -0.008 1 73.81 39 LEU B CA 1
ATOM 3285 C C . LEU B 1 39 ? -12.883 13.383 0.694 1 73.81 39 LEU B C 1
ATOM 3287 O O . LEU B 1 39 ? -13.211 13.266 1.875 1 73.81 39 LEU B O 1
ATOM 3291 N N . THR B 1 40 ? -12.898 14.484 0.101 1 70.12 40 THR B N 1
ATOM 3292 C CA . THR B 1 40 ? -13.68 15.641 0.52 1 70.12 40 THR B CA 1
ATOM 3293 C C . THR B 1 40 ? -14.57 16.141 -0.616 1 70.12 40 THR B C 1
ATOM 3295 O O . THR B 1 40 ? -14.719 15.453 -1.633 1 70.12 40 THR B O 1
ATOM 3298 N N . GLU B 1 41 ? -15.219 17.172 -0.368 1 68.19 41 GLU B N 1
ATOM 3299 C CA . GLU B 1 41 ? -16.047 17.75 -1.419 1 68.19 41 GLU B CA 1
ATOM 3300 C C . GLU B 1 41 ? -15.203 18.172 -2.615 1 68.19 41 GLU B C 1
ATOM 3302 O O . GLU B 1 41 ? -15.648 18.078 -3.762 1 68.19 41 GLU B O 1
ATOM 3307 N N . THR B 1 42 ? -14.008 18.672 -2.279 1 71.62 42 THR B N 1
ATOM 3308 C CA . THR B 1 42 ? -13.133 19.156 -3.336 1 71.62 42 THR B CA 1
ATOM 3309 C C . THR B 1 42 ? -12.227 18.047 -3.859 1 71.62 42 THR B C 1
ATOM 3311 O O . THR B 1 42 ? -11.797 18.094 -5.016 1 71.62 42 THR B O 1
ATOM 3314 N N . TYR B 1 43 ? -11.93 17.109 -3.041 1 79.81 43 TYR B N 1
ATOM 3315 C CA . TYR B 1 43 ? -11.156 15.945 -3.436 1 79.81 43 TYR B CA 1
ATOM 3316 C C . TYR B 1 43 ? -12.062 14.758 -3.73 1 79.81 43 TYR B C 1
ATOM 3318 O O . TYR B 1 43 ? -12.312 13.93 -2.855 1 79.81 43 TYR B O 1
ATOM 3326 N N . THR B 1 44 ? -12.43 14.648 -4.992 1 84.5 44 THR B N 1
ATOM 3327 C CA . THR B 1 44 ? -13.469 13.711 -5.422 1 84.5 44 THR B CA 1
ATOM 3328 C C . THR B 1 44 ? -12.883 12.328 -5.668 1 84.5 44 THR B C 1
ATOM 3330 O O . THR B 1 44 ? -11.664 12.148 -5.645 1 84.5 44 THR B O 1
ATOM 3333 N N . LEU B 1 45 ? -13.766 11.43 -5.871 1 84.94 45 LEU B N 1
ATOM 3334 C CA . LEU B 1 45 ? -13.375 10.055 -6.168 1 84.94 45 LEU B CA 1
ATOM 3335 C C . LEU B 1 45 ? -12.547 9.984 -7.441 1 84.94 45 LEU B C 1
ATOM 3337 O O . LEU B 1 45 ? -11.578 9.227 -7.516 1 84.94 45 LEU B O 1
ATOM 3341 N N . ALA B 1 46 ? -12.938 10.75 -8.406 1 88 46 ALA B N 1
ATOM 3342 C CA . ALA B 1 46 ? -12.211 10.781 -9.664 1 88 46 ALA B CA 1
ATOM 3343 C C . ALA B 1 46 ? -10.781 11.281 -9.461 1 88 46 ALA B C 1
ATOM 3345 O O . ALA B 1 46 ? -9.844 10.773 -10.07 1 88 46 ALA B O 1
ATOM 3346 N N . MET B 1 47 ? -10.641 12.227 -8.594 1 87.81 47 MET B N 1
ATOM 3347 C CA . MET B 1 47 ? -9.32 12.773 -8.312 1 87.81 47 MET B CA 1
ATOM 3348 C C . MET B 1 47 ? -8.469 11.766 -7.543 1 87.81 47 MET B C 1
ATOM 3350 O O . MET B 1 47 ? -7.266 11.648 -7.793 1 87.81 47 MET B O 1
ATOM 3354 N N . GLY B 1 48 ? -9.102 11.102 -6.613 1 88.19 48 GLY B N 1
ATOM 3355 C CA . GLY B 1 48 ? -8.383 10.039 -5.926 1 88.19 48 GLY B CA 1
ATOM 3356 C C . GLY B 1 48 ? -7.902 8.945 -6.859 1 88.19 48 GLY B C 1
ATOM 3357 O O . GLY B 1 48 ? -6.789 8.438 -6.707 1 88.19 48 GLY B O 1
ATOM 3358 N N . GLY B 1 49 ? -8.797 8.594 -7.828 1 91.44 49 GLY B N 1
ATOM 3359 C CA . GLY B 1 49 ? -8.406 7.625 -8.844 1 91.44 49 GLY B CA 1
ATOM 3360 C C . GLY B 1 49 ? -7.27 8.109 -9.719 1 91.44 49 GLY B C 1
ATOM 3361 O O . GLY B 1 49 ? -6.355 7.34 -10.031 1 91.44 49 GLY B O 1
ATOM 3362 N N . LEU B 1 50 ? -7.387 9.32 -10.102 1 92.31 50 LEU B N 1
ATOM 3363 C CA . LEU B 1 50 ? -6.328 9.891 -10.922 1 92.31 50 LEU B CA 1
ATOM 3364 C C . LEU B 1 50 ? -5.008 9.945 -10.164 1 92.31 50 LEU B C 1
ATOM 3366 O O . LEU B 1 50 ? -3.947 9.672 -10.727 1 92.31 50 LEU B O 1
ATOM 3370 N N . TYR B 1 51 ? -5.059 10.352 -8.945 1 91 51 TYR B N 1
ATOM 3371 C CA . TYR B 1 51 ? -3.873 10.336 -8.102 1 91 51 TYR B CA 1
ATOM 3372 C C . TYR B 1 51 ? -3.232 8.953 -8.086 1 91 51 TYR B C 1
ATOM 3374 O O . TYR B 1 51 ? -2.016 8.82 -8.242 1 91 51 TYR B O 1
ATOM 3382 N N . THR B 1 52 ? -4.059 7.945 -7.922 1 93.19 52 THR B N 1
ATOM 3383 C CA . THR B 1 52 ? -3.588 6.566 -7.867 1 93.19 52 THR B CA 1
ATOM 3384 C C . THR B 1 52 ? -2.941 6.164 -9.188 1 93.19 52 THR B C 1
ATOM 3386 O O . THR B 1 52 ? -1.888 5.523 -9.203 1 93.19 52 THR B O 1
ATOM 3389 N N . LEU B 1 53 ? -3.596 6.535 -10.281 1 94.88 53 LEU B N 1
ATOM 3390 C CA . LEU B 1 53 ? -3.064 6.203 -11.602 1 94.88 53 LEU B CA 1
ATOM 3391 C C . LEU B 1 53 ? -1.725 6.895 -11.836 1 94.88 53 LEU B C 1
ATOM 3393 O O . LEU B 1 53 ? -0.819 6.312 -12.438 1 94.88 53 LEU B O 1
ATOM 3397 N N . LEU B 1 54 ? -1.621 8.062 -11.359 1 93.56 54 LEU B N 1
ATOM 3398 C CA . LEU B 1 54 ? -0.4 8.836 -11.547 1 93.56 54 LEU B CA 1
ATOM 3399 C C . LEU B 1 54 ? 0.737 8.273 -10.703 1 93.56 54 LEU B C 1
ATOM 3401 O O . LEU B 1 54 ? 1.911 8.508 -10.992 1 93.56 54 LEU B O 1
ATOM 3405 N N . LYS B 1 55 ? 0.445 7.543 -9.688 1 93.38 55 LYS B N 1
ATOM 3406 C CA . LYS B 1 55 ? 1.463 6.969 -8.812 1 93.38 55 LYS B CA 1
ATOM 3407 C C . LYS B 1 55 ? 1.993 5.656 -9.375 1 93.38 55 LYS B C 1
ATOM 3409 O O . LYS B 1 55 ? 3.029 5.156 -8.93 1 93.38 55 LYS B O 1
ATOM 3414 N N . VAL B 1 56 ? 1.4 5.098 -10.398 1 95.19 56 VAL B N 1
ATOM 3415 C CA . VAL B 1 56 ? 1.702 3.771 -10.93 1 95.19 56 VAL B CA 1
ATOM 3416 C C . VAL B 1 56 ? 3.146 3.729 -11.422 1 95.19 56 VAL B C 1
ATOM 3418 O O . VAL B 1 56 ? 3.879 2.777 -11.141 1 95.19 56 VAL B O 1
ATOM 3421 N N . PRO B 1 57 ? 3.596 4.762 -12.117 1 94.56 57 PRO B N 1
ATOM 3422 C CA . PRO B 1 57 ? 4.988 4.707 -12.562 1 94.56 57 PRO B CA 1
ATOM 3423 C C . PRO B 1 57 ? 5.977 4.652 -11.398 1 94.56 57 PRO B C 1
ATOM 3425 O O . PRO B 1 57 ? 7.008 3.98 -11.492 1 94.56 57 PRO B O 1
ATOM 3428 N N . VAL B 1 58 ? 5.695 5.34 -10.352 1 91.38 58 VAL B N 1
ATOM 3429 C CA . VAL B 1 58 ? 6.543 5.348 -9.164 1 91.38 58 VAL B CA 1
ATOM 3430 C C . VAL B 1 58 ? 6.582 3.953 -8.547 1 91.38 58 VAL B C 1
ATOM 3432 O O . VAL B 1 58 ? 7.652 3.445 -8.211 1 91.38 58 VAL B O 1
ATOM 3435 N N . TYR B 1 59 ? 5.441 3.33 -8.477 1 93.56 59 TYR B N 1
ATOM 3436 C CA . TYR B 1 59 ? 5.359 1.99 -7.906 1 93.56 59 TYR B CA 1
ATOM 3437 C C . TYR B 1 59 ? 6.074 0.978 -8.797 1 93.56 59 TYR B C 1
ATOM 3439 O O . TYR B 1 59 ? 6.723 0.055 -8.297 1 93.56 59 TYR B O 1
ATOM 3447 N N . ALA B 1 60 ? 5.891 1.189 -10.07 1 94.88 60 ALA B N 1
ATOM 3448 C CA . ALA B 1 60 ? 6.535 0.268 -11 1 94.88 60 ALA B CA 1
ATOM 3449 C C . ALA B 1 60 ? 8.047 0.231 -10.781 1 94.88 60 ALA B C 1
ATOM 3451 O O . ALA B 1 60 ? 8.648 -0.844 -10.75 1 94.88 60 ALA B O 1
ATOM 3452 N N . TYR B 1 61 ? 8.578 1.356 -10.633 1 92 61 TYR B N 1
ATOM 3453 C CA . TYR B 1 61 ? 10.016 1.449 -10.414 1 92 61 TYR B CA 1
ATOM 3454 C C . TYR B 1 61 ? 10.398 0.831 -9.07 1 92 61 TYR B C 1
ATOM 3456 O O . TYR B 1 61 ? 11.398 0.108 -8.984 1 92 61 TYR B O 1
ATOM 3464 N N . GLN B 1 62 ? 9.648 1.064 -8.102 1 88.81 62 GLN B N 1
ATOM 3465 C CA . GLN B 1 62 ? 9.977 0.647 -6.746 1 88.81 62 GLN B CA 1
ATOM 3466 C C . GLN B 1 62 ? 9.852 -0.866 -6.59 1 88.81 62 GLN B C 1
ATOM 3468 O O . GLN B 1 62 ? 10.609 -1.481 -5.836 1 88.81 62 GLN B O 1
ATOM 3473 N N . ILE B 1 63 ? 8.945 -1.487 -7.254 1 93.12 63 ILE B N 1
ATOM 3474 C CA . ILE B 1 63 ? 8.648 -2.891 -6.992 1 93.12 63 ILE B CA 1
ATOM 3475 C C . ILE B 1 63 ? 9.422 -3.773 -7.969 1 93.12 63 ILE B C 1
ATOM 3477 O O . ILE B 1 63 ? 9.43 -5 -7.832 1 93.12 63 ILE B O 1
ATOM 3481 N N . PHE B 1 64 ? 10.102 -3.199 -8.906 1 95.19 64 PHE B N 1
ATOM 3482 C CA . PHE B 1 64 ? 10.703 -3.957 -9.992 1 95.19 64 PHE B CA 1
ATOM 3483 C C . PHE B 1 64 ? 11.617 -5.047 -9.453 1 95.19 64 PHE B C 1
ATOM 3485 O O . PHE B 1 64 ? 11.57 -6.191 -9.906 1 95.19 64 PHE B O 1
ATOM 3492 N N . PRO B 1 65 ? 12.492 -4.707 -8.453 1 94 65 PRO B N 1
ATOM 3493 C CA . PRO B 1 65 ? 13.383 -5.754 -7.953 1 94 65 PRO B CA 1
ATOM 3494 C C . PRO B 1 65 ? 12.625 -6.957 -7.395 1 94 65 PRO B C 1
ATOM 3496 O O . PRO B 1 65 ? 13.031 -8.102 -7.609 1 94 65 PRO B O 1
ATOM 3499 N N . ILE B 1 66 ? 11.555 -6.676 -6.75 1 93.81 66 ILE B N 1
ATOM 3500 C CA . ILE B 1 66 ? 10.758 -7.758 -6.188 1 93.81 66 ILE B CA 1
ATOM 3501 C C . ILE B 1 66 ? 10.062 -8.523 -7.312 1 93.81 66 ILE B C 1
ATOM 3503 O O . ILE B 1 66 ? 10.023 -9.758 -7.301 1 93.81 66 ILE B O 1
ATOM 3507 N N . ALA B 1 67 ? 9.562 -7.793 -8.273 1 95.75 67 ALA B N 1
ATOM 3508 C CA . ALA B 1 67 ? 8.844 -8.391 -9.398 1 95.75 67 ALA B CA 1
ATOM 3509 C C . ALA B 1 67 ? 9.766 -9.289 -10.219 1 95.75 67 ALA B C 1
ATOM 3511 O O . ALA B 1 67 ? 9.367 -10.383 -10.625 1 95.75 67 ALA B O 1
ATOM 3512 N N . ILE B 1 68 ? 10.961 -8.82 -10.461 1 96.38 68 ILE B N 1
ATOM 3513 C CA . ILE B 1 68 ? 11.867 -9.602 -11.297 1 96.38 68 ILE B CA 1
ATOM 3514 C C . ILE B 1 68 ? 12.312 -10.852 -10.547 1 96.38 68 ILE B C 1
ATOM 3516 O O . ILE B 1 68 ? 12.523 -11.906 -11.156 1 96.38 68 ILE B O 1
ATOM 3520 N N . LEU B 1 69 ? 12.508 -10.773 -9.242 1 96.19 69 LEU B N 1
ATOM 3521 C CA . LEU B 1 69 ? 12.852 -11.922 -8.414 1 96.19 69 LEU B CA 1
ATOM 3522 C C . LEU B 1 69 ? 11.758 -12.984 -8.477 1 96.19 69 LEU B C 1
ATOM 3524 O O . LEU B 1 69 ? 12.031 -14.148 -8.789 1 96.19 69 LEU B O 1
ATOM 3528 N N . ILE B 1 70 ? 10.539 -12.555 -8.242 1 94.38 70 ILE B N 1
ATOM 3529 C CA . ILE B 1 70 ? 9.414 -13.484 -8.258 1 94.38 70 ILE B CA 1
ATOM 3530 C C . ILE B 1 70 ? 9.203 -14.023 -9.664 1 94.38 70 ILE B C 1
ATOM 3532 O O . ILE B 1 70 ? 8.984 -15.227 -9.852 1 94.38 70 ILE B O 1
ATOM 3536 N N . GLY B 1 71 ? 9.273 -13.141 -10.633 1 94.5 71 GLY B N 1
ATOM 3537 C CA . GLY B 1 71 ? 9.109 -13.555 -12.016 1 94.5 71 GLY B CA 1
ATOM 3538 C C . GLY B 1 71 ? 10.141 -14.578 -12.453 1 94.5 71 GLY B C 1
ATOM 3539 O O . GLY B 1 71 ? 9.812 -15.547 -13.148 1 94.5 71 GLY B O 1
ATOM 3540 N N . ALA B 1 72 ? 11.359 -14.344 -12.07 1 95.69 72 ALA B N 1
ATOM 3541 C CA . ALA B 1 72 ? 12.43 -15.273 -12.414 1 95.69 72 ALA B CA 1
ATOM 3542 C C . ALA B 1 72 ? 12.227 -16.625 -11.719 1 95.69 72 ALA B C 1
ATOM 3544 O O . ALA B 1 72 ? 12.461 -17.672 -12.312 1 95.69 72 ALA B O 1
ATOM 3545 N N . LEU B 1 73 ? 11.828 -16.578 -10.477 1 93.38 73 LEU B N 1
ATOM 3546 C CA . LEU B 1 73 ? 11.531 -17.812 -9.75 1 93.38 73 LEU B CA 1
ATOM 3547 C C . LEU B 1 73 ? 10.406 -18.594 -10.422 1 93.38 73 LEU B C 1
ATOM 3549 O O . LEU B 1 73 ? 10.484 -19.812 -10.57 1 93.38 73 LEU B O 1
ATOM 3553 N N . MET B 1 74 ? 9.438 -17.859 -10.852 1 91.12 74 MET B N 1
ATOM 3554 C CA . MET B 1 74 ? 8.297 -18.516 -11.492 1 91.12 74 MET B CA 1
ATOM 3555 C C . MET B 1 74 ? 8.656 -19.016 -12.883 1 91.12 74 MET B C 1
ATOM 3557 O O . MET B 1 74 ? 8.312 -20.125 -13.258 1 91.12 74 MET B O 1
ATOM 3561 N N . GLY B 1 75 ? 9.312 -18.172 -13.633 1 92.19 75 GLY B N 1
ATOM 3562 C CA . GLY B 1 75 ? 9.672 -18.531 -15 1 92.19 75 GLY B CA 1
ATOM 3563 C C . GLY B 1 75 ? 10.641 -19.703 -15.07 1 92.19 75 GLY B C 1
ATOM 3564 O O . GLY B 1 75 ? 10.359 -20.703 -15.727 1 92.19 75 GLY B O 1
ATOM 3565 N N . LEU B 1 76 ? 11.75 -19.578 -14.367 1 93 76 LEU B N 1
ATOM 3566 C CA . LEU B 1 76 ? 12.734 -20.641 -14.352 1 93 76 LEU B CA 1
ATOM 3567 C C . LEU B 1 76 ? 12.195 -21.859 -13.609 1 93 76 LEU B C 1
ATOM 3569 O O . LEU B 1 76 ? 12.531 -23 -13.953 1 93 76 LEU B O 1
ATOM 3573 N N . GLY B 1 77 ? 11.453 -21.578 -12.625 1 90.25 77 GLY B N 1
ATOM 3574 C CA . GLY B 1 77 ? 10.82 -22.688 -11.914 1 90.25 77 GLY B CA 1
ATOM 3575 C C . GLY B 1 77 ? 9.891 -23.5 -12.789 1 90.25 77 GLY B C 1
ATOM 3576 O O . GLY B 1 77 ? 9.852 -24.719 -12.695 1 90.25 77 GLY B O 1
ATOM 3577 N N . ALA B 1 78 ? 9.086 -22.828 -13.594 1 88.69 78 ALA B N 1
ATOM 3578 C CA . ALA B 1 78 ? 8.203 -23.516 -14.523 1 88.69 78 ALA B CA 1
ATOM 3579 C C . ALA B 1 78 ? 9 -24.406 -15.484 1 88.69 78 ALA B C 1
ATOM 3581 O O . ALA B 1 78 ? 8.594 -25.531 -15.781 1 88.69 78 ALA B O 1
ATOM 3582 N N . LEU B 1 79 ? 10.117 -23.906 -15.938 1 91.38 79 LEU B N 1
ATOM 3583 C CA . LEU B 1 79 ? 10.984 -24.688 -16.812 1 91.38 79 LEU B CA 1
ATOM 3584 C C . LEU B 1 79 ? 11.609 -25.859 -16.078 1 91.38 79 LEU B C 1
ATOM 3586 O O . LEU B 1 79 ? 11.781 -26.938 -16.641 1 91.38 79 LEU B O 1
ATOM 3590 N N . ALA B 1 80 ? 11.906 -25.641 -14.828 1 90.25 80 ALA B N 1
ATOM 3591 C CA . ALA B 1 80 ? 12.469 -26.703 -14 1 90.25 80 ALA B CA 1
ATOM 3592 C C . ALA B 1 80 ? 11.453 -27.812 -13.766 1 90.25 80 ALA B C 1
ATOM 3594 O O . ALA B 1 80 ? 11.797 -29 -13.797 1 90.25 80 ALA B O 1
ATOM 3595 N N . ASN B 1 81 ? 10.234 -27.391 -13.555 1 86.31 81 ASN B N 1
ATOM 3596 C CA . ASN B 1 81 ? 9.172 -28.359 -13.312 1 86.31 81 ASN B CA 1
ATOM 3597 C C . ASN B 1 81 ? 8.93 -29.25 -14.539 1 86.31 81 ASN B C 1
ATOM 3599 O O . ASN B 1 81 ? 8.523 -30.406 -14.406 1 86.31 81 ASN B O 1
ATOM 3603 N N . GLN B 1 82 ? 9.203 -28.703 -15.68 1 88.06 82 GLN B N 1
ATOM 3604 C CA . GLN B 1 82 ? 9.047 -29.469 -16.922 1 88.06 82 GLN B CA 1
ATOM 3605 C C . GLN B 1 82 ? 10.359 -30.141 -17.312 1 88.06 82 GLN B C 1
ATOM 3607 O O . GLN B 1 82 ? 10.492 -30.625 -18.438 1 88.06 82 GLN B O 1
ATOM 3612 N N . SER B 1 83 ? 11.438 -30.062 -16.469 1 90.56 83 SER B N 1
ATOM 3613 C CA . SER B 1 83 ? 12.742 -30.688 -16.625 1 90.56 83 SER B CA 1
ATOM 3614 C C . SER B 1 83 ? 13.516 -30.078 -17.781 1 90.56 83 SER B C 1
ATOM 3616 O O . SER B 1 83 ? 14.453 -30.688 -18.312 1 90.56 83 SER B O 1
ATOM 3618 N N . GLU B 1 84 ? 13.102 -28.906 -18.156 1 92.69 84 GLU B N 1
ATOM 3619 C CA . GLU B 1 84 ? 13.805 -28.25 -19.25 1 92.69 84 GLU B CA 1
ATOM 3620 C C . GLU B 1 84 ? 15.156 -27.703 -18.797 1 92.69 84 GLU B C 1
ATOM 3622 O O . GLU B 1 84 ? 16.125 -27.734 -19.562 1 92.69 84 GLU B O 1
ATOM 3627 N N . LEU B 1 85 ? 15.227 -27.312 -17.594 1 90.94 85 LEU B N 1
ATOM 3628 C CA . LEU B 1 85 ? 16.484 -26.797 -17.062 1 90.94 85 LEU B CA 1
ATOM 3629 C C . LEU B 1 85 ? 17.484 -27.938 -16.844 1 90.94 85 LEU B C 1
ATOM 3631 O O . LEU B 1 85 ? 18.688 -27.766 -17.062 1 90.94 85 LEU B O 1
ATOM 3635 N N . THR B 1 86 ? 16.922 -29.078 -16.484 1 88.94 86 THR B N 1
ATOM 3636 C CA . THR B 1 86 ? 17.75 -30.266 -16.312 1 88.94 86 THR B CA 1
ATOM 3637 C C . THR B 1 86 ? 18.328 -30.719 -17.641 1 88.94 86 THR B C 1
ATOM 3639 O O . THR B 1 86 ? 19.5 -31.094 -17.719 1 88.94 86 THR B O 1
ATOM 3642 N N . ILE B 1 87 ? 17.484 -30.688 -18.656 1 93.12 87 ILE B N 1
ATOM 3643 C CA . ILE B 1 87 ? 17.922 -31.062 -20 1 93.12 87 ILE B CA 1
ATOM 3644 C C . ILE B 1 87 ? 19.016 -30.125 -20.469 1 93.12 87 ILE B C 1
ATOM 3646 O O . ILE B 1 87 ? 20 -30.547 -21.078 1 93.12 87 ILE B O 1
ATOM 3650 N N . LEU B 1 88 ? 18.906 -28.859 -20.141 1 91.94 88 LEU B N 1
ATOM 3651 C CA . LEU B 1 88 ? 19.906 -27.875 -20.531 1 91.94 88 LEU B CA 1
ATOM 3652 C C . LEU B 1 88 ? 21.234 -28.156 -19.828 1 91.94 88 LEU B C 1
ATOM 3654 O O . LEU B 1 88 ? 22.297 -28.031 -20.438 1 91.94 88 LEU B O 1
ATOM 3658 N N . ARG B 1 89 ? 21.094 -28.594 -18.609 1 89.81 89 ARG B N 1
ATOM 3659 C CA . ARG B 1 89 ? 22.297 -28.875 -17.828 1 89.81 89 ARG B CA 1
ATOM 3660 C C . ARG B 1 89 ? 23.031 -30.094 -18.375 1 89.81 89 ARG B C 1
ATOM 3662 O O . ARG B 1 89 ? 24.266 -30.094 -18.422 1 89.81 89 ARG B O 1
ATOM 3669 N N . VAL B 1 90 ? 22.312 -31.062 -18.828 1 91.38 90 VAL B N 1
ATOM 3670 C CA . VAL B 1 90 ? 22.922 -32.312 -19.297 1 91.38 90 VAL B CA 1
ATOM 3671 C C . VAL B 1 90 ? 23.484 -32.094 -20.703 1 91.38 90 VAL B C 1
ATOM 3673 O O . VAL B 1 90 ? 24.391 -32.812 -21.125 1 91.38 90 VAL B O 1
ATOM 3676 N N . THR B 1 91 ? 22.969 -31.094 -21.375 1 92.94 91 THR B N 1
ATOM 3677 C CA . THR B 1 91 ? 23.438 -30.812 -22.734 1 92.94 91 THR B CA 1
ATOM 3678 C C . THR B 1 91 ? 24.656 -29.906 -22.688 1 92.94 91 THR B C 1
ATOM 3680 O O . THR B 1 91 ? 25.156 -29.469 -23.734 1 92.94 91 THR B O 1
ATOM 3683 N N . GLY B 1 92 ? 25.125 -29.453 -21.422 1 90.88 92 GLY B N 1
ATOM 3684 C CA . GLY B 1 92 ? 26.406 -28.781 -21.328 1 90.88 92 GLY B CA 1
ATOM 3685 C C . GLY B 1 92 ? 26.297 -27.344 -20.828 1 90.88 92 GLY B C 1
ATOM 3686 O O . GLY B 1 92 ? 27.297 -26.641 -20.75 1 90.88 92 GLY B O 1
ATOM 3687 N N . TRP B 1 93 ? 25.125 -26.953 -20.516 1 91 93 TRP B N 1
ATOM 3688 C CA . TRP B 1 93 ? 24.984 -25.594 -20 1 91 93 TRP B CA 1
ATOM 3689 C C . TRP B 1 93 ? 25.328 -25.531 -18.516 1 91 93 TRP B C 1
ATOM 3691 O O . TRP B 1 93 ? 24.781 -26.281 -17.703 1 91 93 TRP B O 1
ATOM 3701 N N . SER B 1 94 ? 26.359 -24.641 -18.234 1 91.06 94 SER B N 1
ATOM 3702 C CA . SER B 1 94 ? 26.672 -24.422 -16.828 1 91.06 94 SER B CA 1
ATOM 3703 C C . SER B 1 94 ? 25.656 -23.484 -16.172 1 91.06 94 SER B C 1
ATOM 3705 O O . SER B 1 94 ? 24.922 -22.781 -16.875 1 91.06 94 SER B O 1
ATOM 3707 N N . ILE B 1 95 ? 25.594 -23.469 -14.867 1 90.94 95 ILE B N 1
ATOM 3708 C CA . ILE B 1 95 ? 24.703 -22.594 -14.125 1 90.94 95 ILE B CA 1
ATOM 3709 C C . ILE B 1 95 ? 25.078 -21.141 -14.375 1 90.94 95 ILE B C 1
ATOM 3711 O O . ILE B 1 95 ? 24.203 -20.281 -14.484 1 90.94 95 ILE B O 1
ATOM 3715 N N . LYS B 1 96 ? 26.344 -20.859 -14.562 1 91.44 96 LYS B N 1
ATOM 3716 C CA . LYS B 1 96 ? 26.812 -19.5 -14.836 1 91.44 96 LYS B CA 1
ATOM 3717 C C . LYS B 1 96 ? 26.344 -19.016 -16.203 1 91.44 96 LYS B C 1
ATOM 3719 O O . LYS B 1 96 ? 26.031 -17.828 -16.375 1 91.44 96 LYS B O 1
ATOM 3724 N N . ARG B 1 97 ? 26.312 -19.969 -17.125 1 92.25 97 ARG B N 1
ATOM 3725 C CA . ARG B 1 97 ? 25.844 -19.594 -18.453 1 92.25 97 ARG B CA 1
ATOM 3726 C C . ARG B 1 97 ? 24.359 -19.281 -18.453 1 92.25 97 ARG B C 1
ATOM 3728 O O . ARG B 1 97 ? 23.906 -18.359 -19.141 1 92.25 97 ARG B O 1
ATOM 3735 N N . ILE B 1 98 ? 23.672 -20.031 -17.656 1 92.69 98 ILE B N 1
ATOM 3736 C CA . ILE B 1 98 ? 22.234 -19.781 -17.516 1 92.69 98 ILE B CA 1
ATOM 3737 C C . ILE B 1 98 ? 22.016 -18.438 -16.828 1 92.69 98 ILE B C 1
ATOM 3739 O O . ILE B 1 98 ? 21.172 -17.641 -17.266 1 92.69 98 ILE B O 1
ATOM 3743 N N . LEU B 1 99 ? 22.797 -18.156 -15.844 1 93.06 99 LEU B N 1
ATOM 3744 C CA . LEU B 1 99 ? 22.734 -16.891 -15.133 1 93.06 99 LEU B CA 1
ATOM 3745 C C . LEU B 1 99 ? 22.953 -15.719 -16.078 1 93.06 99 LEU B C 1
ATOM 3747 O O . LEU B 1 99 ? 22.203 -14.742 -16.062 1 93.06 99 LEU B O 1
ATOM 3751 N N . TRP B 1 100 ? 23.953 -15.867 -16.891 1 92.81 100 TRP B N 1
ATOM 3752 C CA . TRP B 1 100 ? 24.297 -14.789 -17.812 1 92.81 100 TRP B CA 1
ATOM 3753 C C . TRP B 1 100 ? 23.188 -14.57 -18.828 1 92.81 100 TRP B C 1
ATOM 3755 O O . TRP B 1 100 ? 22.906 -13.43 -19.219 1 92.81 100 TRP B O 1
ATOM 3765 N N . ALA B 1 101 ? 22.641 -15.633 -19.234 1 93.19 101 ALA B N 1
ATOM 3766 C CA . ALA B 1 101 ? 21.547 -15.547 -20.203 1 93.19 101 ALA B CA 1
ATOM 3767 C C . ALA B 1 101 ? 20.344 -14.805 -19.609 1 93.19 101 ALA B C 1
ATOM 3769 O O . ALA B 1 101 ? 19.766 -13.938 -20.266 1 93.19 101 ALA B O 1
ATOM 3770 N N . VAL B 1 102 ? 20.047 -15.094 -18.375 1 94.56 102 VAL B N 1
ATOM 3771 C CA . VAL B 1 102 ? 18.891 -14.5 -17.703 1 94.56 102 VAL B CA 1
ATOM 3772 C C . VAL B 1 102 ? 19.219 -13.055 -17.312 1 94.56 102 VAL B C 1
ATOM 3774 O O . VAL B 1 102 ? 18.344 -12.18 -17.375 1 94.56 102 VAL B O 1
ATOM 3777 N N . LEU B 1 103 ? 20.469 -12.797 -17.031 1 94.94 103 LEU B N 1
ATOM 3778 C CA . LEU B 1 103 ? 20.891 -11.469 -16.594 1 94.94 103 LEU B CA 1
ATOM 3779 C C . LEU B 1 103 ? 20.766 -10.461 -17.734 1 94.94 103 LEU B C 1
ATOM 3781 O O . LEU B 1 103 ? 20.406 -9.297 -17.516 1 94.94 103 LEU B O 1
ATOM 3785 N N . LYS B 1 104 ? 21.062 -10.891 -18.906 1 94.12 104 LYS B N 1
ATOM 3786 C CA . LYS B 1 104 ? 20.953 -10.008 -20.062 1 94.12 104 LYS B CA 1
ATOM 3787 C C . LYS B 1 104 ? 19.516 -9.508 -20.234 1 94.12 104 LYS B C 1
ATOM 3789 O O . LYS B 1 104 ? 19.297 -8.32 -20.469 1 94.12 104 LYS B O 1
ATOM 3794 N N . THR B 1 105 ? 18.656 -10.398 -20.047 1 92.56 105 THR B N 1
ATOM 3795 C CA . THR B 1 105 ? 17.25 -10.047 -20.188 1 92.56 105 THR B CA 1
ATOM 3796 C C . THR B 1 105 ? 16.797 -9.172 -19.016 1 92.56 105 THR B C 1
ATOM 3798 O O . THR B 1 105 ? 16.031 -8.219 -19.219 1 92.56 105 THR B O 1
ATOM 3801 N N . ALA B 1 106 ? 17.234 -9.508 -17.875 1 93.56 106 ALA B N 1
ATOM 3802 C CA . ALA B 1 106 ? 16.859 -8.75 -16.688 1 93.56 106 ALA B CA 1
ATOM 3803 C C . ALA B 1 106 ? 17.375 -7.312 -16.781 1 93.56 106 ALA B C 1
ATOM 3805 O O . ALA B 1 106 ? 16.672 -6.379 -16.375 1 93.56 106 ALA B O 1
ATOM 3806 N N . LEU B 1 107 ? 18.547 -7.172 -17.297 1 94.44 107 LEU B N 1
ATOM 3807 C CA . LEU B 1 107 ? 19.141 -5.84 -17.422 1 94.44 107 LEU B CA 1
ATOM 3808 C C . LEU B 1 107 ? 18.406 -5.02 -18.469 1 94.44 107 LEU B C 1
ATOM 3810 O O . LEU B 1 107 ? 18.266 -3.803 -18.328 1 94.44 107 LEU B O 1
ATOM 3814 N N . LEU B 1 108 ? 18 -5.656 -19.516 1 94.06 108 LEU B N 1
ATOM 3815 C CA . LEU B 1 108 ? 17.219 -4.969 -20.531 1 94.06 108 LEU B CA 1
ATOM 3816 C C . LEU B 1 108 ? 15.891 -4.477 -19.969 1 94.06 108 LEU B C 1
ATOM 3818 O O . LEU B 1 108 ? 15.469 -3.35 -20.25 1 94.06 108 LEU B O 1
ATOM 3822 N N . LEU B 1 109 ? 15.242 -5.332 -19.203 1 95.06 109 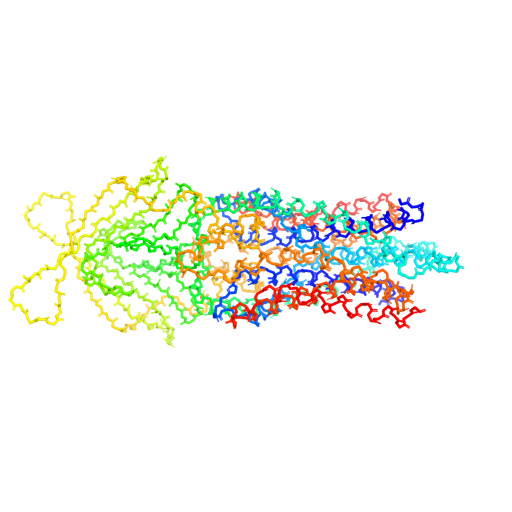LEU B N 1
ATOM 3823 C CA . LEU B 1 109 ? 13.984 -4.953 -18.562 1 95.06 109 LEU B CA 1
ATOM 3824 C C . LEU B 1 109 ? 14.195 -3.826 -17.562 1 95.06 109 LEU B C 1
ATOM 3826 O O . LEU B 1 109 ? 13.352 -2.939 -17.422 1 95.06 109 LEU B O 1
ATOM 3830 N N . TRP B 1 110 ? 15.312 -3.936 -16.875 1 94.88 110 TRP B N 1
ATOM 3831 C CA . TRP B 1 110 ? 15.625 -2.895 -15.898 1 94.88 110 TRP B CA 1
ATOM 3832 C C . TRP B 1 110 ? 15.82 -1.547 -16.594 1 94.88 110 TRP B C 1
ATOM 3834 O O . TRP B 1 110 ? 15.406 -0.51 -16.062 1 94.88 110 TRP B O 1
ATOM 3844 N N . LEU B 1 111 ? 16.453 -1.557 -17.75 1 95.69 111 LEU B N 1
ATOM 3845 C CA . LEU B 1 111 ? 16.672 -0.317 -18.484 1 95.69 111 LEU B CA 1
ATOM 3846 C C . LEU B 1 111 ? 15.344 0.361 -18.828 1 95.69 111 LEU B C 1
ATOM 3848 O O . LEU B 1 111 ? 15.234 1.586 -18.75 1 95.69 111 LEU B O 1
ATOM 3852 N N . VAL B 1 112 ? 14.391 -0.391 -19.172 1 95.69 112 VAL B N 1
ATOM 3853 C CA . VAL B 1 112 ? 13.07 0.145 -19.5 1 95.69 112 VAL B CA 1
ATOM 3854 C C . VAL B 1 112 ? 12.438 0.756 -18.25 1 95.69 112 VAL B C 1
ATOM 3856 O O . VAL B 1 112 ? 11.914 1.874 -18.281 1 95.69 112 VAL B O 1
ATOM 3859 N N . ILE B 1 113 ? 12.531 0.049 -17.172 1 94.44 113 ILE B N 1
ATOM 3860 C CA . ILE B 1 113 ? 11.914 0.506 -15.93 1 94.44 113 ILE B CA 1
ATOM 3861 C C . ILE B 1 113 ? 12.68 1.719 -15.398 1 94.44 113 ILE B C 1
ATOM 3863 O O . ILE B 1 113 ? 12.078 2.627 -14.812 1 94.44 113 ILE B O 1
ATOM 3867 N N . ALA B 1 114 ? 13.977 1.648 -15.617 1 93.62 114 ALA B N 1
ATOM 3868 C CA . ALA B 1 114 ? 14.797 2.783 -15.203 1 93.62 114 ALA B CA 1
ATOM 3869 C C . ALA B 1 114 ? 14.398 4.051 -15.953 1 93.62 114 ALA B C 1
ATOM 3871 O O . ALA B 1 114 ? 14.383 5.141 -15.383 1 93.62 114 ALA B O 1
ATOM 3872 N N . LEU B 1 115 ? 14.094 3.9 -17.156 1 94.12 115 LEU B N 1
ATOM 3873 C CA . LEU B 1 115 ? 13.656 5.043 -17.953 1 94.12 115 LEU B CA 1
ATOM 3874 C C . LEU B 1 115 ? 12.32 5.578 -17.453 1 94.12 115 LEU B C 1
ATOM 3876 O O . LEU B 1 115 ? 12.117 6.793 -17.375 1 94.12 115 LEU B O 1
ATOM 3880 N N . ILE B 1 116 ? 11.5 4.73 -17.062 1 92.94 116 ILE B N 1
ATOM 3881 C CA . ILE B 1 116 ? 10.211 5.129 -16.5 1 92.94 116 ILE B CA 1
ATOM 3882 C C . ILE B 1 116 ? 10.43 5.844 -15.172 1 92.94 116 ILE B C 1
ATOM 3884 O O . ILE B 1 116 ? 9.812 6.879 -14.914 1 92.94 116 ILE B O 1
ATOM 3888 N N . GLY B 1 117 ? 11.297 5.285 -14.414 1 89.75 117 GLY B N 1
ATOM 3889 C CA . GLY B 1 117 ? 11.578 5.844 -13.102 1 89.75 117 GLY B CA 1
ATOM 3890 C C . GLY B 1 117 ? 12.242 7.207 -13.164 1 89.75 117 GLY B C 1
ATOM 3891 O O . GLY B 1 117 ? 12.047 8.039 -12.281 1 89.75 117 GLY B O 1
ATOM 3892 N N . GLU B 1 118 ? 12.969 7.398 -14.25 1 89.75 118 GLU B N 1
ATOM 3893 C CA . GLU B 1 118 ? 13.719 8.648 -14.359 1 89.75 118 GLU B CA 1
ATOM 3894 C C . GLU B 1 118 ? 12.93 9.711 -15.117 1 89.75 118 GLU B C 1
ATOM 3896 O O . GLU B 1 118 ? 13.039 10.898 -14.82 1 89.75 118 GLU B O 1
ATOM 3901 N N . LEU B 1 119 ? 12.156 9.281 -16.031 1 89.75 119 LEU B N 1
ATOM 3902 C CA . LEU B 1 119 ? 11.562 10.266 -16.938 1 89.75 119 LEU B CA 1
ATOM 3903 C C . LEU B 1 119 ? 10.078 10.453 -16.641 1 89.75 119 LEU B C 1
ATOM 3905 O O . LEU B 1 119 ? 9.555 11.562 -16.734 1 89.75 119 LEU B O 1
ATOM 3909 N N . VAL B 1 120 ? 9.438 9.469 -16.25 1 91.81 120 VAL B N 1
ATOM 3910 C CA . VAL B 1 120 ? 7.984 9.508 -16.141 1 91.81 120 VAL B CA 1
ATOM 3911 C C . VAL B 1 120 ? 7.586 9.648 -14.664 1 91.81 120 VAL B C 1
ATOM 3913 O O . VAL B 1 120 ? 6.762 10.5 -14.32 1 91.81 120 VAL B O 1
ATOM 3916 N N . ALA B 1 121 ? 8.18 8.891 -13.805 1 90.25 121 ALA B N 1
ATOM 3917 C CA . ALA B 1 121 ? 7.773 8.758 -12.406 1 90.25 121 ALA B CA 1
ATOM 3918 C C . ALA B 1 121 ? 7.863 10.102 -11.68 1 90.25 121 ALA B C 1
ATOM 3920 O O . ALA B 1 121 ? 6.93 10.5 -10.984 1 90.25 121 ALA B O 1
ATOM 3921 N N . PRO B 1 122 ? 9 10.883 -11.875 1 84.19 122 PRO B N 1
ATOM 3922 C CA . PRO B 1 122 ? 9.078 12.148 -11.141 1 84.19 122 PRO B CA 1
ATOM 3923 C C . PRO B 1 122 ? 7.996 13.141 -11.562 1 84.19 122 PRO B C 1
ATOM 3925 O O . PRO B 1 122 ? 7.387 13.789 -10.711 1 84.19 122 PRO B O 1
ATOM 3928 N N . SER B 1 123 ? 7.707 13.18 -12.828 1 83.56 123 SER B N 1
ATOM 3929 C CA . SER B 1 123 ? 6.695 14.102 -13.32 1 83.56 123 SER B CA 1
ATOM 3930 C C . SER B 1 123 ? 5.297 13.672 -12.891 1 83.56 123 SER B C 1
ATOM 3932 O O . SER B 1 123 ? 4.465 14.516 -12.547 1 83.56 123 SER B O 1
ATOM 3934 N N . SER B 1 124 ? 5.066 12.445 -12.969 1 89.5 124 SER B N 1
ATOM 3935 C CA . SER B 1 124 ? 3.762 11.938 -12.562 1 89.5 124 SER B CA 1
ATOM 3936 C C . SER B 1 124 ? 3.535 12.133 -11.062 1 89.5 124 SER B C 1
ATOM 3938 O O . SER B 1 124 ? 2.424 12.461 -10.641 1 89.5 124 SER B O 1
ATOM 3940 N N . GLU B 1 125 ? 4.539 11.891 -10.312 1 84.75 125 GLU B N 1
ATOM 3941 C CA . GLU B 1 125 ? 4.461 12.094 -8.875 1 84.75 125 GLU B CA 1
ATOM 3942 C C . GLU B 1 125 ? 4.184 13.562 -8.531 1 84.75 125 GLU B C 1
ATOM 3944 O O . GLU B 1 125 ? 3.359 13.859 -7.668 1 84.75 125 GLU B O 1
ATOM 3949 N N . ALA B 1 126 ? 4.875 14.414 -9.172 1 77.5 126 ALA B N 1
ATOM 3950 C CA . ALA B 1 126 ? 4.691 15.852 -8.945 1 77.5 126 ALA B CA 1
ATOM 3951 C C . ALA B 1 126 ? 3.266 16.281 -9.281 1 77.5 126 ALA B C 1
ATOM 3953 O O . ALA B 1 126 ? 2.652 17.047 -8.539 1 77.5 126 ALA B O 1
ATOM 3954 N N . LEU B 1 127 ? 2.83 15.758 -10.391 1 81.12 127 LEU B N 1
ATOM 3955 C CA . LEU B 1 127 ? 1.472 16.094 -10.805 1 81.12 127 LEU B CA 1
ATOM 3956 C C . LEU B 1 127 ? 0.45 15.555 -9.812 1 81.12 127 LEU B C 1
ATOM 3958 O O . LEU B 1 127 ? -0.536 16.219 -9.5 1 81.12 127 LEU B O 1
ATOM 3962 N N . ALA B 1 128 ? 0.645 14.375 -9.305 1 84.88 128 ALA B N 1
ATOM 3963 C CA . ALA B 1 128 ? -0.255 13.773 -8.328 1 84.88 128 ALA B CA 1
ATOM 3964 C C . ALA B 1 128 ? -0.325 14.609 -7.051 1 84.88 128 ALA B C 1
ATOM 3966 O O . ALA B 1 128 ? -1.415 14.906 -6.555 1 84.88 128 ALA B O 1
ATOM 3967 N N . LYS B 1 129 ? 0.723 14.969 -6.617 1 76.69 129 LYS B N 1
ATOM 3968 C CA . LYS B 1 129 ? 0.784 15.734 -5.379 1 76.69 129 LYS B CA 1
ATOM 3969 C C . LYS B 1 129 ? 0.163 17.125 -5.555 1 76.69 129 LYS B C 1
ATOM 3971 O O . LYS B 1 129 ? -0.514 17.625 -4.656 1 76.69 129 LYS B O 1
ATOM 3976 N N . LYS B 1 130 ? 0.469 17.641 -6.668 1 72.12 130 LYS B N 1
ATOM 3977 C CA . LYS B 1 130 ? -0.109 18.953 -6.965 1 72.12 130 LYS B CA 1
ATOM 3978 C C . LYS B 1 130 ? -1.633 18.875 -7 1 72.12 130 LYS B C 1
ATOM 3980 O O . LYS B 1 130 ? -2.311 19.719 -6.398 1 72.12 130 LYS B O 1
ATOM 3985 N N . LEU B 1 131 ? -2.121 17.953 -7.684 1 76.38 131 LEU B N 1
ATOM 3986 C CA . LEU B 1 131 ? -3.564 17.781 -7.809 1 76.38 131 LEU B CA 1
ATOM 3987 C C . LEU B 1 131 ? -4.211 17.594 -6.441 1 76.38 131 LEU B C 1
ATOM 3989 O O . LEU B 1 131 ? -5.246 18.203 -6.148 1 76.38 131 LEU B O 1
ATOM 3993 N N . ARG B 1 132 ? -3.682 16.75 -5.672 1 76.75 132 ARG B N 1
ATOM 3994 C CA . ARG B 1 132 ? -4.238 16.469 -4.352 1 76.75 132 ARG B CA 1
ATOM 3995 C C . ARG B 1 132 ? -4.152 17.703 -3.455 1 76.75 132 ARG B C 1
ATOM 3997 O O . ARG B 1 132 ? -5.098 18.016 -2.723 1 76.75 132 ARG B O 1
ATOM 4004 N N . ALA B 1 133 ? -3.107 18.312 -3.49 1 66 133 ALA B N 1
ATOM 4005 C CA . ALA B 1 133 ? -2.918 19.516 -2.676 1 66 133 ALA B CA 1
ATOM 4006 C C . ALA B 1 133 ? -3.934 20.594 -3.043 1 66 133 ALA B C 1
ATOM 4008 O O . ALA B 1 133 ? -4.496 21.25 -2.162 1 66 133 ALA B O 1
ATOM 4009 N N . GLU B 1 134 ? -4.062 20.719 -4.234 1 66 134 GLU B N 1
ATOM 4010 C CA . GLU B 1 134 ? -5.004 21.719 -4.719 1 66 134 GLU B CA 1
ATOM 4011 C C . GLU B 1 134 ? -6.438 21.359 -4.32 1 66 134 GLU B C 1
ATOM 4013 O O . GLU B 1 134 ? -7.215 22.25 -3.939 1 66 134 GLU B O 1
ATOM 4018 N N . ALA B 1 135 ? -6.785 20.203 -4.41 1 66.94 135 ALA B N 1
ATOM 4019 C CA . ALA B 1 135 ? -8.148 19.766 -4.141 1 66.94 135 ALA B CA 1
ATOM 4020 C C . ALA B 1 135 ? -8.445 19.797 -2.643 1 66.94 135 ALA B C 1
ATOM 4022 O O . ALA B 1 135 ? -9.57 20.094 -2.234 1 66.94 135 ALA B O 1
ATOM 4023 N N . LEU B 1 136 ? -7.578 19.297 -1.861 1 61.25 136 LEU B N 1
ATOM 4024 C CA . LEU B 1 136 ? -7.805 19.234 -0.422 1 61.25 136 LEU B CA 1
ATOM 4025 C C . LEU B 1 136 ? -7.496 20.562 0.244 1 61.25 136 LEU B C 1
ATOM 4027 O O . LEU B 1 136 ? -7.621 20.703 1.463 1 61.25 136 LEU B O 1
ATOM 4031 N N . ASN B 1 137 ? -7.625 21.516 -0.617 1 48.38 137 ASN B N 1
ATOM 4032 C CA . ASN B 1 137 ? -7.289 22.844 -0.099 1 48.38 137 ASN B CA 1
ATOM 4033 C C . ASN B 1 137 ? -6.211 22.766 0.979 1 48.38 137 ASN B C 1
ATOM 4035 O O . ASN B 1 137 ? -6.301 23.438 2.006 1 48.38 137 ASN B O 1
ATOM 4039 N N . GLN B 1 138 ? -5.855 21.391 1.146 1 42.88 138 GLN B N 1
ATOM 4040 C CA . GLN B 1 138 ? -4.77 21.172 2.096 1 42.88 138 GLN B CA 1
ATOM 4041 C C . GLN B 1 138 ? -3.551 22.016 1.745 1 42.88 138 GLN B C 1
ATOM 4043 O O . GLN B 1 138 ? -3.221 22.172 0.569 1 42.88 138 GLN B O 1
ATOM 4048 N N . SER B 1 139 ? -3.467 23.016 2.465 1 34.06 139 SER B N 1
ATOM 4049 C CA . SER B 1 139 ? -2.209 23.75 2.385 1 34.06 139 SER B CA 1
ATOM 4050 C C . SER B 1 139 ? -1.038 22.812 2.115 1 34.06 139 SER B C 1
ATOM 4052 O O . SER B 1 139 ? -0.913 21.766 2.756 1 34.06 139 SER B O 1
ATOM 4054 N N . PHE B 1 140 ? -0.812 22.422 0.889 1 33.41 140 PHE B N 1
ATOM 4055 C CA . PHE B 1 140 ? 0.387 21.672 0.533 1 33.41 140 PHE B CA 1
ATOM 4056 C C . PHE B 1 140 ? 1.421 21.734 1.65 1 33.41 140 PHE B C 1
ATOM 4058 O O . PHE B 1 140 ? 1.989 22.797 1.912 1 33.41 140 PHE B O 1
ATOM 4065 N N . SER B 1 141 ? 1.196 21.375 2.84 1 30.67 141 SER B N 1
ATOM 4066 C CA . SER B 1 141 ? 2.371 21.297 3.703 1 30.67 141 SER B CA 1
ATOM 4067 C C . SER B 1 141 ? 3.488 20.484 3.051 1 30.67 141 SER B C 1
ATOM 4069 O O . SER B 1 141 ? 3.434 19.266 3.016 1 30.67 141 SER B O 1
ATOM 4071 N N . ILE B 1 142 ? 3.811 20.719 1.867 1 34.59 142 ILE B N 1
ATOM 4072 C CA . ILE B 1 142 ? 4.965 20 1.345 1 34.59 142 ILE B CA 1
ATOM 4073 C C . ILE B 1 142 ? 5.875 19.578 2.498 1 34.59 142 ILE B C 1
ATOM 4075 O O . ILE B 1 142 ? 6.523 18.531 2.434 1 34.59 142 ILE B O 1
ATOM 4079 N N . GLY B 1 143 ? 6.777 20.688 2.963 1 32.72 143 GLY B N 1
ATOM 4080 C CA . GLY B 1 143 ? 7.871 20.453 3.896 1 32.72 143 GLY B CA 1
ATOM 4081 C C . GLY B 1 143 ? 7.414 19.844 5.211 1 32.72 143 GLY B C 1
ATOM 4082 O O . GLY B 1 143 ? 6.211 19.75 5.473 1 32.72 143 GLY B O 1
ATOM 4083 N N . SER B 1 144 ? 8.297 19.359 6.09 1 33.34 144 SER B N 1
ATOM 4084 C CA . SER B 1 144 ? 8.016 18.922 7.453 1 33.34 144 SER B CA 1
ATOM 4085 C C . SER B 1 144 ? 6.891 19.75 8.07 1 33.34 144 SER B C 1
ATOM 4087 O O . SER B 1 144 ? 6.59 20.844 7.609 1 33.34 144 SER B O 1
ATOM 4089 N N . ALA B 1 145 ? 5.977 19.156 8.992 1 35.31 145 ALA B N 1
ATOM 4090 C CA . ALA B 1 145 ? 5.004 19.797 9.875 1 35.31 145 ALA B CA 1
ATOM 4091 C C . ALA B 1 145 ? 5.316 21.281 10.047 1 35.31 145 ALA B C 1
ATOM 4093 O O . ALA B 1 145 ? 4.418 22.078 10.305 1 35.31 145 ALA B O 1
ATOM 4094 N N . SER B 1 146 ? 6.434 21.797 10.023 1 39.34 146 SER B N 1
ATOM 4095 C CA . SER B 1 146 ? 6.848 23.109 10.5 1 39.34 146 SER B CA 1
ATOM 4096 C C . SER B 1 146 ? 7.066 24.078 9.344 1 39.34 146 SER B C 1
ATOM 4098 O O . SER B 1 146 ? 7.535 25.203 9.547 1 39.34 146 SER B O 1
ATOM 4100 N N . GLY B 1 147 ? 6.422 23.938 8.188 1 47.44 147 GLY B N 1
ATOM 4101 C CA . GLY B 1 147 ? 6.629 24.891 7.121 1 47.44 147 GLY B CA 1
ATOM 4102 C C . GLY B 1 147 ? 8.07 24.953 6.633 1 47.44 147 GLY B C 1
ATOM 4103 O O . GLY B 1 147 ? 8.906 24.172 7.082 1 47.44 147 GLY B O 1
ATOM 4104 N N . LEU B 1 148 ? 8.336 25.469 5.453 1 55.53 148 LEU B N 1
ATOM 4105 C CA . LEU B 1 148 ? 9.672 25.688 4.902 1 55.53 148 LEU B CA 1
ATOM 4106 C C . LEU B 1 148 ? 10.281 26.969 5.453 1 55.53 148 LEU B C 1
ATOM 4108 O O . LEU B 1 148 ? 9.656 28.031 5.402 1 55.53 148 LEU B O 1
ATOM 4112 N N . TRP B 1 149 ? 11.258 26.75 6.348 1 52.25 149 TRP B N 1
ATOM 4113 C CA . TRP B 1 149 ? 12 27.922 6.812 1 52.25 149 TRP B CA 1
ATOM 4114 C C . TRP B 1 149 ? 13.234 28.156 5.949 1 52.25 149 TRP B C 1
ATOM 4116 O O . TRP B 1 149 ? 13.984 27.219 5.648 1 52.25 149 TRP B O 1
ATOM 4126 N N . ILE B 1 150 ? 13.258 29.234 5.316 1 57.66 150 ILE B N 1
ATOM 4127 C CA . ILE B 1 150 ? 14.438 29.625 4.547 1 57.66 150 ILE B CA 1
ATOM 4128 C C . ILE B 1 150 ? 15.086 30.859 5.18 1 57.66 150 ILE B C 1
ATOM 4130 O O . ILE B 1 150 ? 14.406 31.812 5.539 1 57.66 150 ILE B O 1
ATOM 4134 N N . LYS B 1 151 ? 16.312 30.719 5.508 1 58.28 151 LYS B N 1
ATOM 4135 C CA . LYS B 1 151 ? 17.078 31.906 5.922 1 58.28 151 LYS B CA 1
ATOM 4136 C C . LYS B 1 151 ? 17.781 32.531 4.73 1 58.28 151 LYS B C 1
ATOM 4138 O O . LYS B 1 151 ? 18.453 31.859 3.951 1 58.28 151 LYS B O 1
ATOM 4143 N N . ASP B 1 152 ? 17.422 33.688 4.371 1 59.84 152 ASP B N 1
ATOM 4144 C CA . ASP B 1 152 ? 18.109 34.469 3.344 1 59.84 152 ASP B CA 1
ATOM 4145 C C . ASP B 1 152 ? 18.672 35.781 3.924 1 59.84 152 ASP B C 1
ATOM 4147 O O . ASP B 1 152 ? 17.922 36.719 4.176 1 59.84 152 ASP B O 1
ATOM 4151 N N . GLU B 1 153 ? 19.953 35.906 3.971 1 64.44 153 GLU B N 1
ATOM 4152 C CA . GLU B 1 153 ? 20.641 37.094 4.473 1 64.44 153 GLU B CA 1
ATOM 4153 C C . GLU B 1 153 ? 20.094 37.5 5.836 1 64.44 153 GLU B C 1
ATOM 4155 O O . GLU B 1 153 ? 20.219 36.781 6.816 1 64.44 153 GLU B O 1
ATOM 4160 N N . GLN B 1 154 ? 19.359 38.625 5.914 1 63.5 154 GLN B N 1
ATOM 4161 C CA . GLN B 1 154 ? 18.844 39.156 7.168 1 63.5 154 GLN B CA 1
ATOM 4162 C C . GLN B 1 154 ? 17.344 38.875 7.297 1 63.5 154 GLN B C 1
ATOM 4164 O O . GLN B 1 154 ? 16.609 39.688 7.887 1 63.5 154 GLN B O 1
ATOM 4169 N N . GLN B 1 155 ? 17 37.812 6.562 1 70.56 155 GLN B N 1
ATOM 4170 C CA . GLN B 1 155 ? 15.57 37.531 6.695 1 70.56 155 GLN B CA 1
ATOM 4171 C C . GLN B 1 155 ? 15.32 36.031 6.824 1 70.56 155 GLN B C 1
ATOM 4173 O O . GLN B 1 155 ? 16.062 35.219 6.262 1 70.56 155 GLN B O 1
ATOM 4178 N N . TYR B 1 156 ? 14.383 35.656 7.754 1 67.44 156 TYR B N 1
ATOM 4179 C CA . TYR B 1 156 ? 13.852 34.312 7.855 1 67.44 156 TYR B CA 1
ATOM 4180 C C . TYR B 1 156 ? 12.5 34.219 7.16 1 67.44 156 TYR B C 1
ATOM 4182 O O . TYR B 1 156 ? 11.617 35.031 7.375 1 67.44 156 TYR B O 1
ATOM 4190 N N . ILE B 1 157 ? 12.445 33.344 6.234 1 66.75 157 ILE B N 1
ATOM 4191 C CA . ILE B 1 157 ? 11.211 33.125 5.488 1 66.75 157 ILE B CA 1
ATOM 4192 C C . ILE B 1 157 ? 10.586 31.797 5.867 1 66.75 157 ILE B C 1
ATOM 4194 O O . ILE B 1 157 ? 11.273 30.766 5.867 1 66.75 157 ILE B O 1
ATOM 4198 N N . HIS B 1 158 ? 9.477 31.906 6.359 1 66.19 158 HIS B N 1
ATOM 4199 C CA . HIS B 1 158 ? 8.695 30.703 6.637 1 66.19 158 HIS B CA 1
ATOM 4200 C C . HIS B 1 158 ? 7.566 30.531 5.625 1 66.19 158 HIS B C 1
ATOM 4202 O O . HIS B 1 158 ? 6.77 31.453 5.422 1 66.19 158 HIS B O 1
ATOM 4208 N N . VAL B 1 159 ? 7.703 29.594 4.883 1 64.56 159 VAL B N 1
ATOM 4209 C CA . VAL B 1 159 ? 6.598 29.25 3.996 1 64.56 159 VAL B CA 1
ATOM 4210 C C . VAL B 1 159 ? 5.773 28.125 4.609 1 64.56 159 VAL B C 1
ATOM 4212 O O . VAL B 1 159 ? 6.266 27 4.77 1 64.56 159 VAL B O 1
ATOM 4215 N N . GLY B 1 160 ? 4.66 28.609 5.035 1 58.84 160 GLY B N 1
ATOM 4216 C CA . GLY B 1 160 ? 3.795 27.641 5.695 1 58.84 160 GLY B CA 1
ATOM 4217 C C . GLY B 1 160 ? 3.381 26.5 4.789 1 58.84 160 GLY B C 1
ATOM 4218 O O . GLY B 1 160 ? 3.34 25.344 5.219 1 58.84 160 GLY B O 1
ATOM 4219 N N . ARG B 1 161 ? 2.979 27.047 3.498 1 57.59 161 ARG B N 1
ATOM 4220 C CA . ARG B 1 161 ? 2.48 26.062 2.541 1 57.59 161 ARG B CA 1
ATOM 4221 C C . ARG B 1 161 ? 2.949 26.391 1.127 1 57.59 161 ARG B C 1
ATOM 4223 O O . ARG B 1 161 ? 2.891 27.547 0.7 1 57.59 161 ARG B O 1
ATOM 4230 N N . ILE B 1 162 ? 3.627 25.422 0.511 1 57.34 162 ILE B N 1
ATOM 4231 C CA . ILE B 1 162 ? 3.939 25.578 -0.905 1 57.34 162 ILE B CA 1
ATOM 4232 C C . ILE B 1 162 ? 2.818 24.984 -1.752 1 57.34 162 ILE B C 1
ATOM 4234 O O . ILE B 1 162 ? 2.697 23.766 -1.86 1 57.34 162 ILE B O 1
ATOM 4238 N N . VAL B 1 163 ? 1.912 25.781 -2.191 1 55.38 163 VAL B N 1
ATOM 4239 C CA . VAL B 1 163 ? 0.773 25.359 -2.998 1 55.38 163 VAL B CA 1
ATOM 4240 C C . VAL B 1 163 ? 1.256 24.906 -4.371 1 55.38 163 VAL B C 1
ATOM 4242 O O . VAL B 1 163 ? 0.798 23.875 -4.891 1 55.38 163 VAL B O 1
ATOM 4245 N N . SER B 1 164 ? 2.016 25.594 -4.992 1 55.34 164 SER B N 1
ATOM 4246 C CA . SER B 1 164 ? 2.666 25.328 -6.27 1 55.34 164 SER B CA 1
ATOM 4247 C C . SER B 1 164 ? 4.016 26.031 -6.363 1 55.34 164 SER B C 1
ATOM 4249 O O . SER B 1 164 ? 4.398 26.766 -5.461 1 55.34 164 SER B O 1
ATOM 4251 N N . SER B 1 165 ? 4.742 25.531 -7.438 1 60.5 165 SER B N 1
ATOM 4252 C CA . SER B 1 165 ? 6.027 26.188 -7.656 1 60.5 165 SER B CA 1
ATOM 4253 C C . SER B 1 165 ? 5.863 27.703 -7.742 1 60.5 165 SER B C 1
ATOM 4255 O O . SER B 1 165 ? 6.816 28.453 -7.523 1 60.5 165 SER B O 1
ATOM 4257 N N . GLU B 1 166 ? 4.699 28.125 -8.008 1 63.31 166 GLU B N 1
ATOM 4258 C CA . GLU B 1 166 ? 4.52 29.547 -8.219 1 63.31 166 GLU B CA 1
ATOM 4259 C C . GLU B 1 166 ? 3.549 30.141 -7.195 1 63.31 166 GLU B C 1
ATOM 4261 O O . GLU B 1 166 ? 3.188 31.312 -7.281 1 63.31 166 GLU B O 1
ATOM 4266 N N . GLN B 1 167 ? 3.119 29.406 -6.336 1 67.94 167 GLN B N 1
ATOM 4267 C CA . GLN B 1 167 ? 2.164 29.891 -5.348 1 67.94 167 GLN B CA 1
ATOM 4268 C C . GLN B 1 167 ? 2.477 29.344 -3.959 1 67.94 167 GLN B C 1
ATOM 4270 O O . GLN B 1 167 ? 2.611 28.125 -3.781 1 67.94 167 GLN B O 1
ATOM 4275 N N . LEU B 1 168 ? 2.711 30.156 -3.059 1 70.69 168 LEU B N 1
ATOM 4276 C CA . LEU B 1 168 ? 2.975 29.828 -1.66 1 70.69 168 LEU B CA 1
ATOM 4277 C C . LEU B 1 168 ? 1.836 30.312 -0.767 1 70.69 168 LEU B C 1
ATOM 4279 O O . LEU B 1 168 ? 1.094 31.219 -1.136 1 70.69 168 LEU B O 1
ATOM 4283 N N . SER B 1 169 ? 1.626 29.641 0.222 1 68 169 SER B N 1
ATOM 4284 C CA . SER B 1 169 ? 0.605 30.062 1.174 1 68 169 SER B CA 1
ATOM 4285 C C . SER B 1 169 ? 1.175 30.172 2.584 1 68 169 SER B C 1
ATOM 4287 O O . SER B 1 169 ? 2.033 29.375 2.977 1 68 169 SER B O 1
ATOM 4289 N N . ASN B 1 170 ? 0.638 31.156 3.266 1 68.88 170 ASN B N 1
ATOM 4290 C CA . ASN B 1 170 ? 1.028 31.453 4.641 1 68.88 170 ASN B CA 1
ATOM 4291 C C . ASN B 1 170 ? 2.531 31.688 4.758 1 68.88 170 ASN B C 1
ATOM 4293 O O . ASN B 1 170 ? 3.24 30.891 5.387 1 68.88 170 ASN B O 1
ATOM 4297 N N . ILE B 1 171 ? 2.922 32.719 4.234 1 75.31 171 ILE B N 1
ATOM 4298 C CA . ILE B 1 171 ? 4.328 33.094 4.223 1 75.31 171 ILE B CA 1
ATOM 4299 C C . ILE B 1 171 ? 4.602 34.094 5.352 1 75.31 171 ILE B C 1
ATOM 4301 O O . ILE B 1 171 ? 3.812 35 5.582 1 75.31 171 ILE B O 1
ATOM 4305 N N . SER B 1 172 ? 5.543 33.75 6.07 1 74.5 172 SER B N 1
ATOM 4306 C CA . SER B 1 172 ? 6.043 34.688 7.059 1 74.5 172 SER B CA 1
ATOM 4307 C C . SER B 1 172 ? 7.504 35.062 6.793 1 74.5 172 SER B C 1
ATOM 4309 O O . SER B 1 172 ? 8.336 34.156 6.582 1 74.5 172 SER B O 1
ATOM 4311 N N . ILE B 1 173 ? 7.676 36.281 6.664 1 76.62 173 ILE B N 1
ATOM 4312 C CA . ILE B 1 173 ? 9.039 36.781 6.496 1 76.62 173 ILE B CA 1
ATOM 4313 C C . ILE B 1 173 ? 9.453 37.594 7.723 1 76.62 173 ILE B C 1
ATOM 4315 O O . ILE B 1 173 ? 8.781 38.562 8.094 1 76.62 173 ILE B O 1
ATOM 4319 N N . TYR B 1 174 ? 10.344 37.125 8.32 1 72.12 174 TYR B N 1
ATOM 4320 C CA . TYR B 1 174 ? 10.93 37.812 9.461 1 72.12 174 TYR B CA 1
ATOM 4321 C C . TYR B 1 174 ? 12.203 38.531 9.062 1 72.12 174 TYR B C 1
ATOM 4323 O O . TYR B 1 174 ? 13.203 37.906 8.703 1 72.12 174 TYR B O 1
ATOM 4331 N N . GLN B 1 175 ? 12.039 39.812 9.07 1 75.94 175 GLN B N 1
ATOM 4332 C CA . GLN B 1 175 ? 13.219 40.594 8.789 1 75.94 175 GLN B CA 1
ATOM 4333 C C . GLN B 1 175 ? 13.969 40.969 10.07 1 75.94 175 GLN B C 1
ATOM 4335 O O . GLN B 1 175 ? 13.383 41.5 11.008 1 75.94 175 GLN B O 1
ATOM 4340 N N . LEU B 1 176 ? 15.109 40.625 10.016 1 69.81 176 LEU B N 1
ATOM 4341 C CA . LEU B 1 176 ? 15.953 40.875 11.18 1 69.81 176 LEU B CA 1
ATOM 4342 C C . LEU B 1 176 ? 16.562 42.281 11.102 1 69.81 176 LEU B C 1
ATOM 4344 O O . LEU B 1 176 ? 16.781 42.812 10.008 1 69.81 176 LEU B O 1
ATOM 4348 N N . SER B 1 177 ? 16.672 42.812 12.359 1 66.62 177 SER B N 1
ATOM 4349 C CA . SER B 1 177 ? 17.344 44.094 12.43 1 66.62 177 SER B CA 1
ATOM 4350 C C . SER B 1 177 ? 18.812 44 12.023 1 66.62 177 SER B C 1
ATOM 4352 O O . SER B 1 177 ? 19.406 42.906 12.117 1 66.62 177 SER B O 1
ATOM 4354 N N . ALA B 1 178 ? 19.266 45 11.305 1 62.03 178 ALA B N 1
ATOM 4355 C CA . ALA B 1 178 ? 20.641 45.062 10.812 1 62.03 178 ALA B CA 1
ATOM 4356 C C . ALA B 1 178 ? 21.625 44.625 11.891 1 62.03 178 ALA B C 1
ATOM 4358 O O . ALA B 1 178 ? 22.719 44.125 11.586 1 62.03 178 ALA B O 1
ATOM 4359 N N . ASN B 1 179 ? 21.297 44.812 13.125 1 55.34 179 ASN B N 1
ATOM 4360 C CA . ASN B 1 179 ? 22.203 44.5 14.219 1 55.34 179 ASN B CA 1
ATOM 4361 C C . ASN B 1 179 ? 21.953 43.094 14.773 1 55.34 179 ASN B C 1
ATOM 4363 O O . ASN B 1 179 ? 22.438 42.75 15.859 1 55.34 179 ASN B O 1
ATOM 4367 N N . ALA B 1 180 ? 21.078 42.406 14.188 1 54.09 180 ALA B N 1
ATOM 4368 C CA . ALA B 1 180 ? 20.719 41.062 14.703 1 54.09 180 ALA B CA 1
ATOM 4369 C C . ALA B 1 180 ? 21.828 40.062 14.445 1 54.09 180 ALA B C 1
ATOM 4371 O O . ALA B 1 180 ? 22.25 39.875 13.305 1 54.09 180 ALA B O 1
ATOM 4372 N N . VAL B 1 181 ? 22.609 39.844 15.289 1 49.03 181 VAL B N 1
ATOM 4373 C CA . VAL B 1 181 ? 23.812 39 15.188 1 49.03 181 VAL B CA 1
ATOM 4374 C C . VAL B 1 181 ? 23.422 37.531 15.305 1 49.03 181 VAL B C 1
ATOM 4376 O O . VAL B 1 181 ? 24.172 36.656 14.852 1 49.03 181 VAL B O 1
ATOM 4379 N N . SER B 1 182 ? 22.422 37.094 16.172 1 45.62 182 SER B N 1
ATOM 4380 C CA . SER B 1 182 ? 22.484 35.688 16.641 1 45.62 182 SER B CA 1
ATOM 4381 C C . SER B 1 182 ? 21.703 34.75 15.727 1 45.62 182 SER B C 1
ATOM 4383 O O . SER B 1 182 ? 20.797 35.188 15.016 1 45.62 182 SER B O 1
ATOM 4385 N N . ASP B 1 183 ? 22.078 33.406 15.531 1 47.19 183 ASP B N 1
ATOM 4386 C CA . ASP B 1 183 ? 21.594 32.281 14.781 1 47.19 183 ASP B CA 1
ATOM 4387 C C . ASP B 1 183 ? 20.156 31.922 15.164 1 47.19 183 ASP B C 1
ATOM 4389 O O . ASP B 1 183 ? 19.469 31.203 14.445 1 47.19 183 ASP B O 1
ATOM 4393 N N . LYS B 1 184 ? 19.797 32.281 16.359 1 42.88 184 LYS B N 1
ATOM 4394 C CA . LYS B 1 184 ? 18.438 32.156 16.891 1 42.88 184 LYS B CA 1
ATOM 4395 C C . LYS B 1 184 ? 17.859 33.531 17.25 1 42.88 184 LYS B C 1
ATOM 4397 O O . LYS B 1 184 ? 18.094 34.031 18.328 1 42.88 184 LYS B O 1
ATOM 4402 N N . PRO B 1 185 ? 17.312 34.312 16.391 1 43.81 185 PRO B N 1
ATOM 4403 C CA . PRO B 1 185 ? 16.953 35.688 16.719 1 43.81 185 PRO B CA 1
ATOM 4404 C C . PRO B 1 185 ? 15.953 35.781 17.875 1 43.81 185 PRO B C 1
ATOM 4406 O O . PRO B 1 185 ? 15 35 17.922 1 43.81 185 PRO B O 1
ATOM 4409 N N . LEU B 1 186 ? 16.25 36.469 18.953 1 44.88 186 LEU B N 1
ATOM 4410 C CA . LEU B 1 186 ? 15.367 36.844 20.062 1 44.88 186 LEU B CA 1
ATOM 4411 C C . LEU B 1 186 ? 14.25 37.75 19.578 1 44.88 186 LEU B C 1
ATOM 4413 O O . LEU B 1 186 ? 14.414 38.469 18.578 1 44.88 186 LEU B O 1
ATOM 4417 N N . PRO B 1 187 ? 13.039 37.656 20.031 1 47.59 187 PRO B N 1
ATOM 4418 C CA . PRO B 1 187 ? 11.938 38.5 19.625 1 47.59 187 PRO B CA 1
ATOM 4419 C C . PRO B 1 187 ? 12.367 39.969 19.422 1 47.59 187 PRO B C 1
ATOM 4421 O O . PRO B 1 187 ? 11.852 40.656 18.531 1 47.59 187 PRO B O 1
ATOM 4424 N N . GLY B 1 188 ? 13.375 40.406 19.969 1 55.16 188 GLY B N 1
ATOM 4425 C CA . GLY B 1 188 ? 13.828 41.781 19.875 1 55.16 188 GLY B CA 1
ATOM 4426 C C . GLY B 1 188 ? 14.625 42.094 18.609 1 55.16 188 GLY B C 1
ATOM 4427 O O . GLY B 1 188 ? 14.852 43.25 18.266 1 55.16 188 GLY B O 1
ATOM 4428 N N . GLU B 1 189 ? 14.984 41.188 17.969 1 59.88 189 GLU B N 1
ATOM 4429 C CA . GLU B 1 189 ? 15.828 41.406 16.812 1 59.88 189 GLU B CA 1
ATOM 4430 C C . GLU B 1 189 ? 15.008 41.375 15.516 1 59.88 189 GLU B C 1
ATOM 4432 O O . GLU B 1 189 ? 15.555 41.531 14.43 1 59.88 189 GLU B O 1
ATOM 4437 N N . ILE B 1 190 ? 13.758 41.219 15.656 1 66.06 190 ILE B N 1
ATOM 4438 C CA . ILE B 1 190 ? 12.875 41.219 14.492 1 66.06 190 ILE B CA 1
ATOM 4439 C C . ILE B 1 190 ? 12.359 42.625 14.242 1 66.06 190 ILE B C 1
ATOM 4441 O O . ILE B 1 190 ? 11.75 43.25 15.133 1 66.06 190 ILE B O 1
ATOM 4445 N N . GLU B 1 191 ? 12.766 43.219 13.18 1 71.75 191 GLU B N 1
ATOM 4446 C CA . GLU B 1 191 ? 12.344 44.562 12.828 1 71.75 191 GLU B CA 1
ATOM 4447 C C . GLU B 1 191 ? 10.953 44.562 12.195 1 71.75 191 GLU B C 1
ATOM 4449 O O . GLU B 1 191 ? 10.148 45.438 12.461 1 71.75 191 GLU B O 1
ATOM 4454 N N . GLN B 1 192 ? 10.883 43.562 11.367 1 76.5 192 GLN B N 1
ATOM 4455 C CA . GLN B 1 192 ? 9.625 43.5 10.633 1 76.5 192 GLN B CA 1
ATOM 4456 C C . GLN B 1 192 ? 9.18 42.062 10.398 1 76.5 192 GLN B C 1
ATOM 4458 O O . GLN B 1 192 ? 10.008 41.188 10.148 1 76.5 192 GLN B O 1
ATOM 4463 N N . VAL B 1 193 ? 7.977 41.844 10.672 1 76.56 193 VAL B N 1
ATOM 4464 C CA . VAL B 1 193 ? 7.371 40.562 10.32 1 76.56 193 VAL B CA 1
ATOM 4465 C C . VAL B 1 193 ? 6.293 40.781 9.258 1 76.56 193 VAL B C 1
ATOM 4467 O O . VAL B 1 193 ? 5.418 41.656 9.414 1 76.56 193 VAL B O 1
ATOM 4470 N N . MET B 1 194 ? 6.535 40.156 8.188 1 81.12 194 MET B N 1
ATOM 4471 C CA . MET B 1 194 ? 5.512 40.156 7.145 1 81.12 194 MET B CA 1
ATOM 4472 C C . MET B 1 194 ? 4.805 38.812 7.074 1 81.12 194 MET B C 1
ATOM 4474 O O . MET B 1 194 ? 5.457 37.75 6.969 1 81.12 194 MET B O 1
ATOM 4478 N N . ARG B 1 195 ? 3.607 38.812 7.266 1 80.31 195 ARG B N 1
ATOM 4479 C CA . ARG B 1 195 ? 2.789 37.625 7.082 1 80.31 195 ARG B CA 1
ATOM 4480 C C . ARG B 1 195 ? 1.844 37.781 5.895 1 80.31 195 ARG B C 1
ATOM 4482 O O . ARG B 1 195 ? 1.225 38.812 5.727 1 80.31 195 ARG B O 1
ATOM 4489 N N . ALA B 1 196 ? 1.895 36.906 5.043 1 82.25 196 ALA B N 1
ATOM 4490 C CA . ALA B 1 196 ? 0.991 36.938 3.895 1 82.25 196 ALA B CA 1
ATOM 4491 C C . ALA B 1 196 ? 0.241 35.594 3.768 1 82.25 196 ALA B C 1
ATOM 4493 O O . ALA B 1 196 ? 0.794 34.531 4.055 1 82.25 196 ALA B O 1
ATOM 4494 N N . LYS B 1 197 ? -0.931 35.719 3.418 1 75.12 197 LYS B N 1
ATOM 4495 C CA . LYS B 1 197 ? -1.749 34.531 3.256 1 75.12 197 LYS B CA 1
ATOM 4496 C C . LYS B 1 197 ? -1.359 33.781 1.995 1 75.12 197 LYS B C 1
ATOM 4498 O O . LYS B 1 197 ? -1.345 32.531 1.991 1 75.12 197 LYS B O 1
ATOM 4503 N N . LYS B 1 198 ? -1.184 34.5 0.945 1 79.38 198 LYS B N 1
ATOM 4504 C CA . LYS B 1 198 ? -0.867 33.906 -0.35 1 79.38 198 LYS B CA 1
ATOM 4505 C C . LYS B 1 198 ? 0.287 34.656 -1.025 1 79.38 198 LYS B C 1
ATOM 4507 O O . LYS B 1 198 ? 0.465 35.844 -0.824 1 79.38 198 LYS B O 1
ATOM 4512 N N . ALA B 1 199 ? 1.186 33.938 -1.666 1 81.31 199 ALA B N 1
ATOM 4513 C CA . ALA B 1 199 ? 2.223 34.5 -2.512 1 81.31 199 ALA B CA 1
ATOM 4514 C C . ALA B 1 199 ? 2.213 33.875 -3.902 1 81.31 199 ALA B C 1
ATOM 4516 O O . ALA B 1 199 ? 2.197 32.656 -4.039 1 81.31 199 ALA B O 1
ATOM 4517 N N . ASP B 1 200 ? 2.045 34.594 -4.895 1 81.25 200 ASP B N 1
ATOM 4518 C CA . ASP B 1 200 ? 2.086 34.125 -6.285 1 81.25 200 ASP B CA 1
ATOM 4519 C C . ASP B 1 200 ? 3.355 34.625 -6.98 1 81.25 200 ASP B C 1
ATOM 4521 O O . ASP B 1 200 ? 3.76 35.781 -6.816 1 81.25 200 ASP B O 1
ATOM 4525 N N . TYR B 1 201 ? 3.879 33.688 -7.668 1 78.94 201 TYR B N 1
ATOM 4526 C CA . TYR B 1 201 ? 5.066 34.062 -8.414 1 78.94 201 TYR B CA 1
ATOM 4527 C C . TYR B 1 201 ? 4.699 34.938 -9.609 1 78.94 201 TYR B C 1
ATOM 4529 O O . TYR B 1 201 ? 3.785 34.625 -10.367 1 78.94 201 TYR B O 1
ATOM 4537 N N . ILE B 1 202 ? 5.289 36.094 -9.773 1 78.56 202 ILE B N 1
ATOM 4538 C CA . ILE B 1 202 ? 5.078 36.938 -10.93 1 78.56 202 ILE B CA 1
ATOM 4539 C C . ILE B 1 202 ? 6.129 36.656 -11.992 1 78.56 202 ILE B C 1
ATOM 4541 O O . ILE B 1 202 ? 5.812 36.094 -13.047 1 78.56 202 ILE B O 1
ATOM 4545 N N . ASP B 1 203 ? 7.281 37.344 -12.086 1 70.69 203 ASP B N 1
ATOM 4546 C CA . ASP B 1 203 ? 8.43 37.188 -12.977 1 70.69 203 ASP B CA 1
ATOM 4547 C C . ASP B 1 203 ? 9.703 37.719 -12.32 1 70.69 203 ASP B C 1
ATOM 4549 O O . ASP B 1 203 ? 9.648 38.531 -11.391 1 70.69 203 ASP B O 1
ATOM 4553 N N . ASP B 1 204 ? 10.859 37.156 -12.742 1 68.75 204 ASP B N 1
ATOM 4554 C CA . ASP B 1 204 ? 12.203 37.656 -12.414 1 68.75 204 ASP B CA 1
ATOM 4555 C C . ASP B 1 204 ? 12.422 37.656 -10.906 1 68.75 204 ASP B C 1
ATOM 4557 O O . ASP B 1 204 ? 12.906 38.656 -10.359 1 68.75 204 ASP B O 1
ATOM 4561 N N . GLY B 1 205 ? 11.906 36.719 -10.133 1 68.69 205 GLY B N 1
ATOM 4562 C CA . GLY B 1 205 ? 12.195 36.594 -8.711 1 68.69 205 GLY B CA 1
ATOM 4563 C C . GLY B 1 205 ? 11.219 37.375 -7.84 1 68.69 205 GLY B C 1
ATOM 4564 O O . GLY B 1 205 ? 11.406 37.438 -6.625 1 68.69 205 GLY B O 1
ATOM 4565 N N . GLN B 1 206 ? 10.289 37.906 -8.406 1 78.31 206 GLN B N 1
ATOM 4566 C CA . GLN B 1 206 ? 9.312 38.688 -7.656 1 78.31 206 GLN B CA 1
ATOM 4567 C C . GLN B 1 206 ? 8.055 37.875 -7.363 1 78.31 206 GLN B C 1
ATOM 4569 O O . GLN B 1 206 ? 7.598 37.125 -8.219 1 78.31 206 GLN B O 1
ATOM 4574 N N . TRP B 1 207 ? 7.656 37.969 -6.16 1 83.06 207 TRP B N 1
ATOM 4575 C CA . TRP B 1 207 ? 6.418 37.344 -5.719 1 83.06 207 TRP B CA 1
ATOM 4576 C C . TRP B 1 207 ? 5.379 38.375 -5.316 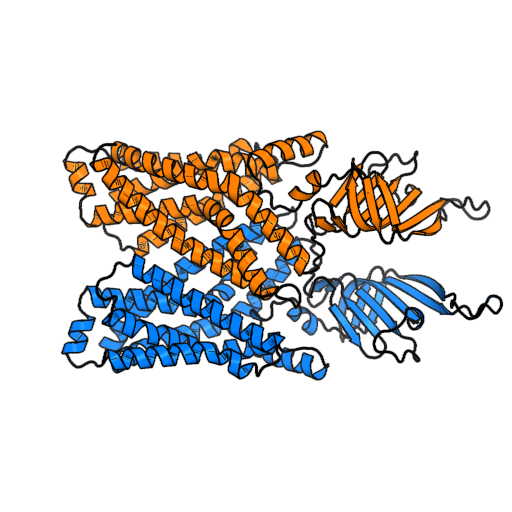1 83.06 207 TRP B C 1
ATOM 4578 O O . TRP B 1 207 ? 5.727 39.438 -4.793 1 83.06 207 TRP B O 1
ATOM 4588 N N . ARG B 1 208 ? 4.168 38.188 -5.695 1 84.69 208 ARG B N 1
ATOM 4589 C CA . ARG B 1 208 ? 3.043 39 -5.238 1 84.69 208 ARG B CA 1
ATOM 4590 C C . ARG B 1 208 ? 2.391 38.375 -4.008 1 84.69 208 ARG B C 1
ATOM 4592 O O . ARG B 1 208 ? 1.834 37.281 -4.078 1 84.69 208 ARG B O 1
ATOM 4599 N N . PHE B 1 209 ? 2.523 39.031 -2.875 1 85.38 209 PHE B N 1
ATOM 4600 C CA . PHE B 1 209 ? 1.911 38.594 -1.626 1 85.38 209 PHE B CA 1
ATOM 4601 C C . PHE B 1 209 ? 0.519 39.188 -1.467 1 85.38 209 PHE B C 1
ATOM 4603 O O . PHE B 1 209 ? 0.302 40.344 -1.786 1 85.38 209 PHE B O 1
ATOM 4610 N N . THR B 1 210 ? -0.383 38.406 -1.202 1 84.31 210 THR B N 1
ATOM 4611 C CA . THR B 1 210 ? -1.756 38.844 -0.996 1 84.31 210 THR B CA 1
ATOM 4612 C C . THR B 1 210 ? -2.154 38.719 0.47 1 84.31 210 THR B C 1
ATOM 4614 O O . THR B 1 210 ? -1.765 37.75 1.14 1 84.31 210 THR B O 1
ATOM 4617 N N . GLN B 1 211 ? -3.027 39.781 0.892 1 80.5 211 GLN B N 1
ATOM 4618 C CA . GLN B 1 211 ? -3.451 39.875 2.285 1 80.5 211 GLN B CA 1
ATOM 4619 C C . GLN B 1 211 ? -2.25 39.875 3.227 1 80.5 211 GLN B C 1
ATOM 4621 O O . GLN B 1 211 ? -2.092 38.969 4.051 1 80.5 211 GLN B O 1
ATOM 4626 N N . VAL B 1 212 ? -1.482 40.938 3.076 1 80.56 212 VAL B N 1
ATOM 4627 C CA . VAL B 1 212 ? -0.2 41.062 3.758 1 80.56 212 VAL B CA 1
ATOM 4628 C C . VAL B 1 212 ? -0.391 41.844 5.062 1 80.56 212 VAL B C 1
ATOM 4630 O O . VAL B 1 212 ? -1.05 42.875 5.082 1 80.56 212 VAL B O 1
ATOM 4633 N N . GLN B 1 213 ? 0.024 41.219 6.078 1 76.88 213 GLN B N 1
ATOM 4634 C CA . GLN B 1 213 ? 0.139 41.906 7.363 1 76.88 213 GLN B CA 1
ATOM 4635 C C . GLN B 1 213 ? 1.593 42.25 7.676 1 76.88 213 GLN B C 1
ATOM 4637 O O . GLN B 1 213 ? 2.426 41.344 7.832 1 76.88 213 GLN B O 1
ATOM 4642 N N . LEU B 1 214 ? 1.841 43.469 7.641 1 76.19 214 LEU B N 1
ATOM 4643 C CA . LEU B 1 214 ? 3.18 43.938 7.977 1 76.19 214 LEU B CA 1
ATOM 4644 C C . LEU B 1 214 ? 3.227 44.438 9.414 1 76.19 214 LEU B C 1
ATOM 4646 O O . LEU B 1 214 ? 2.459 45.344 9.781 1 76.19 214 LEU B O 1
ATOM 4650 N N . MET B 1 215 ? 3.977 43.75 10.125 1 71.75 215 MET B N 1
ATOM 4651 C CA . MET B 1 215 ? 4.176 44.188 11.508 1 71.75 215 MET B CA 1
ATOM 4652 C C . MET B 1 215 ? 5.578 44.75 11.703 1 71.75 215 MET B C 1
ATOM 4654 O O . MET B 1 215 ? 6.566 44.094 11.398 1 71.75 215 MET B O 1
ATOM 4658 N N . HIS B 1 216 ? 5.551 45.969 12.086 1 68 216 HIS B N 1
ATOM 4659 C CA . HIS B 1 216 ? 6.816 46.625 12.406 1 68 216 HIS B CA 1
ATOM 4660 C C . HIS B 1 216 ? 7.031 46.719 13.914 1 68 216 HIS B C 1
ATOM 4662 O O . HIS B 1 216 ? 6.121 47.094 14.648 1 68 216 HIS B O 1
ATOM 4668 N N . PHE B 1 217 ? 8.07 46.188 14.234 1 62.5 217 PHE B N 1
ATOM 4669 C CA . PHE B 1 217 ? 8.414 46.25 15.648 1 62.5 217 PHE B CA 1
ATOM 4670 C C . PHE B 1 217 ? 9.406 47.375 15.922 1 62.5 217 PHE B C 1
ATOM 4672 O O . PHE B 1 217 ? 10.422 47.5 15.234 1 62.5 217 PHE B O 1
ATOM 4679 N N . ASP B 1 218 ? 8.797 48.406 16.625 1 58.41 218 ASP B N 1
ATOM 4680 C CA . ASP B 1 218 ? 9.68 49.469 17.047 1 58.41 218 ASP B CA 1
ATOM 4681 C C . ASP B 1 218 ? 9.977 49.406 18.531 1 58.41 218 ASP B C 1
ATOM 4683 O O . ASP B 1 218 ? 9.094 49.094 19.328 1 58.41 218 ASP B O 1
ATOM 4687 N N . GLN B 1 219 ? 11.172 49.25 18.781 1 52.41 219 GLN B N 1
ATOM 4688 C CA . GLN B 1 219 ? 11.555 49.375 20.188 1 52.41 219 GLN B CA 1
ATOM 4689 C C . GLN B 1 219 ? 11.203 50.75 20.734 1 52.41 219 GLN B C 1
ATOM 4691 O O . GLN B 1 219 ? 11.578 51.781 20.156 1 52.41 219 GLN B O 1
ATOM 4696 N N . GLN B 1 220 ? 9.992 50.844 21.422 1 46.12 220 GLN B N 1
ATOM 4697 C CA . GLN B 1 220 ? 9.75 52.125 22.062 1 46.12 220 GLN B CA 1
ATOM 4698 C C . GLN B 1 220 ? 10.773 52.406 23.172 1 46.12 220 GLN B C 1
ATOM 4700 O O . GLN B 1 220 ? 11.016 51.531 24.016 1 46.12 220 GLN B O 1
ATOM 4705 N N . SER B 1 221 ? 11.727 53.125 22.844 1 42.59 221 SER B N 1
ATOM 4706 C CA . SER B 1 221 ? 12.586 53.656 23.891 1 42.59 221 SER B CA 1
ATOM 4707 C C . SER B 1 221 ? 11.758 54.25 25.031 1 42.59 221 SER B C 1
ATOM 4709 O O . SER B 1 221 ? 11.203 55.344 24.875 1 42.59 221 SER B O 1
ATOM 4711 N N . SER B 1 222 ? 10.719 53.656 25.516 1 38.56 222 SER B N 1
ATOM 4712 C CA . SER B 1 222 ? 10.227 54.469 26.641 1 38.56 222 SER B CA 1
ATOM 4713 C C . SER B 1 222 ? 11.359 54.875 27.578 1 38.56 222 SER B C 1
ATOM 4715 O O . SER B 1 222 ? 12.164 54.031 27.969 1 38.56 222 SER B O 1
ATOM 4717 N N . ASP B 1 223 ? 11.805 56.094 27.578 1 36.16 223 ASP B N 1
ATOM 4718 C CA . ASP B 1 223 ? 12.555 56.719 28.656 1 36.16 223 ASP B CA 1
ATOM 4719 C C . ASP B 1 223 ? 12.148 56.156 30.016 1 36.16 223 ASP B C 1
ATOM 4721 O O . ASP B 1 223 ? 12.789 56.438 31.031 1 36.16 223 ASP B O 1
ATOM 4725 N N . LEU B 1 224 ? 10.883 56.125 30.328 1 34.28 224 LEU B N 1
ATOM 4726 C CA . LEU B 1 224 ? 10.633 56.031 31.75 1 34.28 224 LEU B CA 1
ATOM 4727 C C . LEU B 1 224 ? 11.133 54.688 32.281 1 34.28 224 LEU B C 1
ATOM 4729 O O . LEU B 1 224 ? 11.789 54.656 33.344 1 34.28 224 LEU B O 1
ATOM 4733 N N . LEU B 1 225 ? 10.266 53.594 32.312 1 36.22 225 LEU B N 1
ATOM 4734 C CA . LEU B 1 225 ? 10.438 52.594 33.375 1 36.22 225 LEU B CA 1
ATOM 4735 C C . LEU B 1 225 ? 11.625 51.688 33.094 1 36.22 225 LEU B C 1
ATOM 4737 O O . LEU B 1 225 ? 12.062 51.594 31.938 1 36.22 225 LEU B O 1
ATOM 4741 N N . ASP B 1 226 ? 12 50.719 34.062 1 35.41 226 ASP B N 1
ATOM 4742 C CA . ASP B 1 226 ? 13.18 49.906 34.344 1 35.41 226 ASP B CA 1
ATOM 4743 C C . ASP B 1 226 ? 13.547 49.062 33.125 1 35.41 226 ASP B C 1
ATOM 4745 O O . ASP B 1 226 ? 12.672 48.594 32.406 1 35.41 226 ASP B O 1
ATOM 4749 N N . ALA B 1 227 ? 14.82 49.031 32.656 1 41.19 227 ALA B N 1
ATOM 4750 C CA . ALA B 1 227 ? 15.758 48.5 31.672 1 41.19 227 ALA B CA 1
ATOM 4751 C C . ALA B 1 227 ? 15.32 47.125 31.188 1 41.19 227 ALA B C 1
ATOM 4753 O O . ALA B 1 227 ? 15.867 46.594 30.219 1 41.19 227 ALA B O 1
ATOM 4754 N N . SER B 1 228 ? 14.703 46.281 31.984 1 39.66 228 SER B N 1
ATOM 4755 C CA . SER B 1 228 ? 14.781 44.812 31.797 1 39.66 228 SER B CA 1
ATOM 4756 C C . SER B 1 228 ? 13.82 44.344 30.703 1 39.66 228 SER B C 1
ATOM 4758 O O . SER B 1 228 ? 13.898 43.219 30.25 1 39.66 228 SER B O 1
ATOM 4760 N N . THR B 1 229 ? 12.625 44.969 30.625 1 37.91 229 THR B N 1
ATOM 4761 C CA . THR B 1 229 ? 11.719 44.312 29.672 1 37.91 229 THR B CA 1
ATOM 4762 C C . THR B 1 229 ? 11.508 45.219 28.453 1 37.91 229 THR B C 1
ATOM 4764 O O . THR B 1 229 ? 10.906 46.281 28.547 1 37.91 229 THR B O 1
ATOM 4767 N N . PRO B 1 230 ? 12.312 45.281 27.438 1 42.81 230 PRO B N 1
ATOM 4768 C CA . PRO B 1 230 ? 12.109 46.094 26.234 1 42.81 230 PRO B CA 1
ATOM 4769 C C . PRO B 1 230 ? 10.664 46.031 25.719 1 42.81 230 PRO B C 1
ATOM 4771 O O . PRO B 1 230 ? 10.031 44.969 25.766 1 42.81 230 PRO B O 1
ATOM 4774 N N . LEU B 1 231 ? 9.898 47.125 25.891 1 44.22 231 LEU B N 1
ATOM 4775 C CA . LEU B 1 231 ? 8.555 47.281 25.344 1 44.22 231 LEU B CA 1
ATOM 4776 C C . LEU B 1 231 ? 8.609 47.438 23.828 1 44.22 231 LEU B C 1
ATOM 4778 O O . LEU B 1 231 ? 9.406 48.25 23.312 1 44.22 231 LEU B O 1
ATOM 4782 N N . TYR B 1 232 ? 8.234 46.562 23.094 1 45.38 232 TYR B N 1
ATOM 4783 C CA . TYR B 1 232 ? 8.195 46.656 21.641 1 45.38 232 TYR B CA 1
ATOM 4784 C C . TYR B 1 232 ? 6.809 47.094 21.172 1 45.38 232 TYR B C 1
ATOM 4786 O O . TYR B 1 232 ? 5.797 46.719 21.766 1 45.38 232 TYR B O 1
ATOM 4794 N N . SER B 1 233 ? 6.805 48.281 20.609 1 52.22 233 SER B N 1
ATOM 4795 C CA . SER B 1 233 ? 5.562 48.719 19.953 1 52.22 233 SER B CA 1
ATOM 4796 C C . SER B 1 233 ? 5.469 48.156 18.531 1 52.22 233 SER B C 1
ATOM 4798 O O . SER B 1 233 ? 6.484 48 17.859 1 52.22 233 SER B O 1
ATOM 4800 N N . PHE B 1 234 ? 4.43 47.469 18.203 1 54.38 234 PHE B N 1
ATOM 4801 C CA . PHE B 1 234 ? 4.293 46.938 16.844 1 54.38 234 PHE B CA 1
ATOM 4802 C C . PHE B 1 234 ? 3.193 47.688 16.094 1 54.38 234 PHE B C 1
ATOM 4804 O O . PHE B 1 234 ? 2.209 48.125 16.688 1 54.38 234 PHE B O 1
ATOM 4811 N N . GLN B 1 235 ? 3.572 48.281 15.008 1 59.09 235 GLN B N 1
ATOM 4812 C CA . GLN B 1 235 ? 2.617 48.844 14.062 1 59.09 235 GLN B CA 1
ATOM 4813 C C . GLN B 1 235 ? 2.262 47.844 12.977 1 59.09 235 GLN B C 1
ATOM 4815 O O . GLN B 1 235 ? 3.145 47.188 12.422 1 59.09 235 GLN B O 1
ATOM 4820 N N . GLN B 1 236 ? 1.005 47.5 12.891 1 64.38 236 GLN B N 1
ATOM 4821 C CA . GLN B 1 236 ? 0.53 46.531 11.898 1 64.38 236 GLN B CA 1
ATOM 4822 C C . GLN B 1 236 ? -0.085 47.2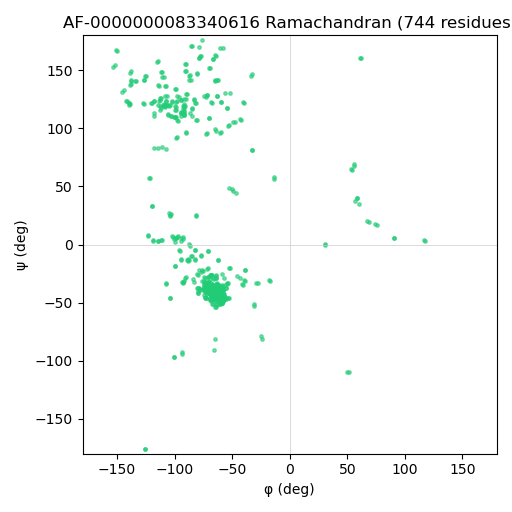5 10.703 1 64.38 236 GLN B C 1
ATOM 4824 O O . GLN B 1 236 ? -0.833 48.219 10.859 1 64.38 236 GLN B O 1
ATOM 4829 N N . GLU B 1 237 ? 0.427 47.062 9.625 1 70.12 237 GLU B N 1
ATOM 4830 C CA . GLU B 1 237 ? -0.137 47.531 8.359 1 70.12 237 GLU B CA 1
ATOM 4831 C C . GLU B 1 237 ? -0.702 46.344 7.547 1 70.12 237 GLU B C 1
ATOM 4833 O O . GLU B 1 237 ? -0.069 45.312 7.438 1 70.12 237 GLU B O 1
ATOM 4838 N N . LEU B 1 238 ? -1.951 46.438 7.223 1 75.19 238 LEU B N 1
ATOM 4839 C CA . LEU B 1 238 ? -2.572 45.469 6.352 1 75.19 238 LEU B CA 1
ATOM 4840 C C . LEU B 1 238 ? -2.547 45.938 4.898 1 75.19 238 LEU B C 1
ATOM 4842 O O . LEU B 1 238 ? -2.986 47.031 4.586 1 75.19 238 LEU B O 1
ATOM 4846 N N . LEU B 1 239 ? -1.848 45.312 4.09 1 76.31 239 LEU B N 1
ATOM 4847 C CA . LEU B 1 239 ? -1.806 45.594 2.66 1 76.31 239 LEU B CA 1
ATOM 4848 C C . LEU B 1 239 ? -2.494 44.5 1.865 1 76.31 239 LEU B C 1
ATOM 4850 O O . LEU B 1 239 ? -2.271 43.312 2.123 1 76.31 239 LEU B O 1
ATOM 4854 N N . PRO B 1 240 ? -3.42 44.969 1.017 1 78 240 PRO B N 1
ATOM 4855 C CA . PRO B 1 240 ? -4.066 43.938 0.201 1 78 240 PRO B CA 1
ATOM 4856 C C . PRO B 1 240 ? -3.07 43.156 -0.649 1 78 240 PRO B C 1
ATOM 4858 O O . PRO B 1 240 ? -3.189 41.938 -0.772 1 78 240 PRO B O 1
ATOM 4861 N N . GLN B 1 241 ? -2.16 43.844 -1.33 1 82.94 241 GLN B N 1
ATOM 4862 C CA . GLN B 1 241 ? -1.149 43.219 -2.16 1 82.94 241 GLN B CA 1
ATOM 4863 C C . GLN B 1 241 ? 0.21 43.875 -1.998 1 82.94 241 GLN B C 1
ATOM 4865 O O . GLN B 1 241 ? 0.283 45.094 -1.733 1 82.94 241 GLN B O 1
ATOM 4870 N N . LEU B 1 242 ? 1.295 43.125 -1.974 1 81.31 242 LEU B N 1
ATOM 4871 C CA . LEU B 1 242 ? 2.67 43.594 -1.936 1 81.31 242 LEU B CA 1
ATOM 4872 C C . LEU B 1 242 ? 3.568 42.75 -2.842 1 81.31 242 LEU B C 1
ATOM 4874 O O . LEU B 1 242 ? 3.518 41.531 -2.811 1 81.31 242 LEU B O 1
ATOM 4878 N N . ALA B 1 243 ? 4.195 43.375 -3.777 1 81.31 243 ALA B N 1
ATOM 4879 C CA . ALA B 1 243 ? 5.191 42.688 -4.598 1 81.31 243 ALA B CA 1
ATOM 4880 C C . ALA B 1 243 ? 6.586 42.812 -3.99 1 81.31 243 ALA B C 1
ATOM 4882 O O . ALA B 1 243 ? 7.016 43.906 -3.633 1 81.31 243 ALA B O 1
ATOM 4883 N N . LYS B 1 244 ? 7.211 41.781 -3.658 1 79.06 244 LYS B N 1
ATOM 4884 C CA . LYS B 1 244 ? 8.547 41.781 -3.072 1 79.06 244 LYS B CA 1
ATOM 4885 C C . LYS B 1 244 ? 9.406 40.656 -3.658 1 79.06 244 LYS B C 1
ATOM 4887 O O . LYS B 1 244 ? 8.883 39.656 -4.105 1 79.06 244 LYS B O 1
ATOM 4892 N N . SER B 1 245 ? 10.617 40.969 -3.715 1 71.94 245 SER B N 1
ATOM 4893 C CA . SER B 1 245 ? 11.555 39.938 -4.113 1 71.94 245 SER B CA 1
ATOM 4894 C C . SER B 1 245 ? 11.648 38.844 -3.057 1 71.94 245 SER B C 1
ATOM 4896 O O . SER B 1 245 ? 11.656 39.125 -1.856 1 71.94 245 SER B O 1
ATOM 4898 N N . PHE B 1 246 ? 11.367 37.594 -3.43 1 68.31 246 PHE B N 1
ATOM 4899 C CA . PHE B 1 246 ? 11.359 36.375 -2.596 1 68.31 246 PHE B CA 1
ATOM 4900 C C . PHE B 1 246 ? 12.359 35.344 -3.107 1 68.31 246 PHE B C 1
ATOM 4902 O O . PHE B 1 246 ? 12.414 35.094 -4.309 1 68.31 246 PHE B O 1
ATOM 4909 N N . PRO B 1 247 ? 13.25 35.031 -2.182 1 58.28 247 PRO B N 1
ATOM 4910 C CA . PRO B 1 247 ? 14.359 34.188 -2.652 1 58.28 247 PRO B CA 1
ATOM 4911 C C . PRO B 1 247 ? 13.891 32.844 -3.158 1 58.28 247 PRO B C 1
ATOM 4913 O O . PRO B 1 247 ? 14.664 32.094 -3.779 1 58.28 247 PRO B O 1
ATOM 4916 N N . LEU B 1 248 ? 12.75 32.469 -2.92 1 59.44 248 LEU B N 1
ATOM 4917 C CA . LEU B 1 248 ? 12.273 31.188 -3.41 1 59.44 248 LEU B CA 1
ATOM 4918 C C . LEU B 1 248 ? 11.742 31.297 -4.832 1 59.44 248 LEU B C 1
ATOM 4920 O O . LEU B 1 248 ? 10.844 32.094 -5.098 1 59.44 248 LEU B O 1
ATOM 4924 N N . GLN B 1 249 ? 12.461 30.703 -5.73 1 56.22 249 GLN B N 1
ATOM 4925 C CA . GLN B 1 249 ? 11.961 30.594 -7.098 1 56.22 249 GLN B CA 1
ATOM 4926 C C . GLN B 1 249 ? 11.07 29.375 -7.273 1 56.22 249 GLN B C 1
ATOM 4928 O O . GLN B 1 249 ? 11.25 28.359 -6.586 1 56.22 249 GLN B O 1
ATOM 4933 N N . PRO B 1 250 ? 10.023 29.547 -8.047 1 55.84 250 PRO B N 1
ATOM 4934 C CA . PRO B 1 250 ? 9.125 28.422 -8.32 1 55.84 250 PRO B CA 1
ATOM 4935 C C . PRO B 1 250 ? 9.875 27.109 -8.555 1 55.84 250 PRO B C 1
ATOM 4937 O O . PRO B 1 250 ? 9.406 26.047 -8.156 1 55.84 250 PRO B O 1
ATOM 4940 N N . GLU B 1 251 ? 10.938 27.203 -9.125 1 52.22 251 GLU B N 1
ATOM 4941 C CA . GLU B 1 251 ? 11.727 26 -9.414 1 52.22 251 GLU B CA 1
ATOM 4942 C C . GLU B 1 251 ? 12.18 25.328 -8.133 1 52.22 251 GLU B C 1
ATOM 4944 O O . GLU B 1 251 ? 12.312 24.094 -8.086 1 52.22 251 GLU B O 1
ATOM 4949 N N . ASP B 1 252 ? 12.477 26.188 -7.18 1 50.31 252 ASP B N 1
ATOM 4950 C CA . ASP B 1 252 ? 12.969 25.656 -5.91 1 50.31 252 ASP B CA 1
ATOM 4951 C C . ASP B 1 252 ? 11.852 24.953 -5.141 1 50.31 252 ASP B C 1
ATOM 4953 O O . ASP B 1 252 ? 12.125 24.047 -4.348 1 50.31 252 ASP B O 1
ATOM 4957 N N . LEU B 1 253 ? 10.672 25.406 -5.289 1 50.5 253 LEU B N 1
ATOM 4958 C CA . LEU B 1 253 ? 9.531 24.953 -4.508 1 50.5 253 LEU B CA 1
ATOM 4959 C C . LEU B 1 253 ? 8.922 23.688 -5.113 1 50.5 253 LEU B C 1
ATOM 4961 O O . LEU B 1 253 ? 8.266 22.906 -4.414 1 50.5 253 LEU B O 1
ATOM 4965 N N . THR B 1 254 ? 9.039 23.578 -6.332 1 44.88 254 THR B N 1
ATOM 4966 C CA . THR B 1 254 ? 8.445 22.422 -7.008 1 44.88 254 THR B CA 1
ATOM 4967 C C . THR B 1 254 ? 8.961 21.125 -6.406 1 44.88 254 THR B C 1
ATOM 4969 O O . THR B 1 254 ? 8.227 20.141 -6.312 1 44.88 254 THR B O 1
ATOM 4972 N N . ASN B 1 255 ? 10.25 21.188 -5.992 1 43 255 ASN B N 1
ATOM 4973 C CA . ASN B 1 255 ? 10.875 19.938 -5.586 1 43 255 ASN B CA 1
ATOM 4974 C C . ASN B 1 255 ? 10.781 19.719 -4.078 1 43 255 ASN B C 1
ATOM 4976 O O . ASN B 1 255 ? 11.102 18.641 -3.578 1 43 255 ASN B O 1
ATOM 4980 N N . LEU B 1 256 ? 10.414 20.75 -3.365 1 42.22 256 LEU B N 1
ATOM 4981 C CA . LEU B 1 256 ? 10.617 20.719 -1.921 1 42.22 256 LEU B CA 1
ATOM 4982 C C . LEU B 1 256 ? 9.695 19.688 -1.27 1 42.22 256 LEU B C 1
ATOM 4984 O O . LEU B 1 256 ? 9.984 19.188 -0.182 1 42.22 256 LEU B O 1
ATOM 4988 N N . ASP B 1 257 ? 8.43 19.5 -1.88 1 46.06 257 ASP B N 1
ATOM 4989 C CA . ASP B 1 257 ? 7.562 18.578 -1.14 1 46.06 257 ASP B CA 1
ATOM 4990 C C . ASP B 1 257 ? 7.633 17.172 -1.715 1 46.06 257 ASP B C 1
ATOM 4992 O O . ASP B 1 257 ? 6.828 16.312 -1.352 1 46.06 257 ASP B O 1
ATOM 4996 N N . MET B 1 258 ? 8.539 17.094 -2.6 1 48.34 258 MET B N 1
ATOM 4997 C CA . MET B 1 258 ? 8.555 15.758 -3.188 1 48.34 258 MET B CA 1
ATOM 4998 C C . MET B 1 258 ? 9.391 14.797 -2.344 1 48.34 258 MET B C 1
ATOM 5000 O O . MET B 1 258 ? 10.461 15.164 -1.857 1 48.34 258 MET B O 1
ATOM 5004 N N . GLU B 1 259 ? 8.672 13.82 -1.837 1 57.16 259 GLU B N 1
ATOM 5005 C CA . GLU B 1 259 ? 9.469 12.766 -1.219 1 57.16 259 GLU B CA 1
ATOM 5006 C C . GLU B 1 259 ? 10.719 12.469 -2.037 1 57.16 259 GLU B C 1
ATOM 5008 O O . GLU B 1 259 ? 10.648 12.344 -3.262 1 57.16 259 GLU B O 1
ATOM 5013 N N . THR B 1 260 ? 11.891 12.602 -1.424 1 58.47 260 THR B N 1
ATOM 5014 C CA . THR B 1 260 ? 13.211 12.398 -2.008 1 58.47 260 THR B CA 1
ATOM 5015 C C . THR B 1 260 ? 13.211 11.195 -2.947 1 58.47 260 THR B C 1
ATOM 5017 O O . THR B 1 260 ? 13.836 11.227 -4.004 1 58.47 260 THR B O 1
ATOM 5020 N N . ARG B 1 261 ? 12.375 10.297 -2.584 1 60.16 261 ARG B N 1
ATOM 5021 C CA . ARG B 1 261 ? 12.438 9.008 -3.268 1 60.16 261 ARG B CA 1
ATOM 5022 C C . ARG B 1 261 ? 11.797 9.086 -4.648 1 60.16 261 ARG B C 1
ATOM 5024 O O . ARG B 1 261 ? 12.016 8.227 -5.496 1 60.16 261 ARG B O 1
ATOM 5031 N N . TYR B 1 262 ? 11.18 10.18 -4.848 1 67 262 TYR B N 1
ATOM 5032 C CA . TYR B 1 262 ? 10.461 10.211 -6.113 1 67 262 TYR B CA 1
ATOM 5033 C C . TYR B 1 262 ? 11.086 11.211 -7.078 1 67 262 TYR B C 1
ATOM 5035 O O . TYR B 1 262 ? 10.633 11.359 -8.211 1 67 262 TYR B O 1
ATOM 5043 N N . LEU B 1 263 ? 12.156 11.789 -6.668 1 72.56 263 LEU B N 1
ATOM 5044 C CA . LEU B 1 263 ? 12.898 12.703 -7.535 1 72.56 263 LEU B CA 1
ATOM 5045 C C . LEU B 1 263 ? 13.781 11.922 -8.508 1 72.56 263 LEU B C 1
ATOM 5047 O O . LEU B 1 263 ? 14.227 10.812 -8.195 1 72.56 263 LEU B O 1
ATOM 5051 N N . SER B 1 264 ? 13.945 12.484 -9.711 1 84.25 264 SER B N 1
ATOM 5052 C CA . SER B 1 264 ? 14.875 11.867 -10.656 1 84.25 264 SER B CA 1
ATOM 5053 C C . SER B 1 264 ? 16.312 11.961 -10.164 1 84.25 264 SER B C 1
ATOM 5055 O O . SER B 1 264 ? 16.625 12.766 -9.281 1 84.25 264 SER B O 1
ATOM 5057 N N . SER B 1 265 ? 17.156 11.07 -10.719 1 87.88 265 SER B N 1
ATOM 5058 C CA . SER B 1 265 ? 18.562 11.094 -10.344 1 87.88 265 SER B CA 1
ATOM 5059 C C . SER B 1 265 ? 19.188 12.445 -10.648 1 87.88 265 SER B C 1
ATOM 5061 O O . SER B 1 265 ? 20.016 12.945 -9.875 1 87.88 265 SER B O 1
ATOM 5063 N N . PHE B 1 266 ? 18.766 12.992 -11.68 1 82.88 266 PHE B N 1
ATOM 5064 C CA . PHE B 1 266 ? 19.281 14.297 -12.078 1 82.88 266 PHE B CA 1
ATOM 5065 C C . PHE B 1 266 ? 18.828 15.375 -11.094 1 82.88 266 PHE B C 1
ATOM 5067 O O . PHE B 1 266 ? 19.641 16.219 -10.68 1 82.88 266 PHE B O 1
ATOM 5074 N N . ASP B 1 267 ? 17.594 15.352 -10.766 1 78.56 267 ASP B N 1
ATOM 5075 C CA . ASP B 1 267 ? 17.047 16.312 -9.812 1 78.56 267 ASP B CA 1
ATOM 5076 C C . ASP B 1 267 ? 17.703 16.141 -8.438 1 78.56 267 ASP B C 1
ATOM 5078 O O . ASP B 1 267 ? 17.969 17.141 -7.75 1 78.56 267 ASP B O 1
ATOM 5082 N N . LEU B 1 268 ? 17.906 14.922 -8.07 1 84.81 268 LEU B N 1
ATOM 5083 C CA . LEU B 1 268 ? 18.547 14.633 -6.797 1 84.81 268 LEU B CA 1
ATOM 5084 C C . LEU B 1 268 ? 19.969 15.211 -6.762 1 84.81 268 LEU B C 1
ATOM 5086 O O . LEU B 1 268 ? 20.375 15.805 -5.762 1 84.81 268 LEU B O 1
ATOM 5090 N N . PHE B 1 269 ? 20.703 15 -7.871 1 86.81 269 PHE B N 1
ATOM 5091 C CA . PHE B 1 269 ? 22.078 15.461 -7.957 1 86.81 269 PHE B CA 1
ATOM 5092 C C . PHE B 1 269 ? 22.156 16.969 -7.746 1 86.81 269 PHE B C 1
ATOM 5094 O O . PHE B 1 269 ? 22.969 17.453 -6.953 1 86.81 269 PHE B O 1
ATOM 5101 N N . TYR B 1 270 ? 21.297 17.719 -8.328 1 79.88 270 TYR B N 1
ATOM 5102 C CA . TYR B 1 270 ? 21.297 19.172 -8.234 1 79.88 270 TYR B CA 1
ATOM 5103 C C . TYR B 1 270 ? 20.781 19.641 -6.879 1 79.88 270 TYR B C 1
ATOM 5105 O O . TYR B 1 270 ? 21.297 20.609 -6.312 1 79.88 270 TYR B O 1
ATOM 5113 N N . TYR B 1 271 ? 19.828 18.953 -6.422 1 75.12 271 TYR B N 1
ATOM 5114 C CA . TYR B 1 271 ? 19.266 19.328 -5.129 1 75.12 271 TYR B CA 1
ATOM 5115 C C . TYR B 1 271 ? 20.266 19.094 -4.008 1 75.12 271 TYR B C 1
ATOM 5117 O O . TYR B 1 271 ? 20.359 19.875 -3.07 1 75.12 271 TYR B O 1
ATOM 5125 N N . ILE B 1 272 ? 20.984 18.031 -4.098 1 84.06 272 ILE B N 1
ATOM 5126 C CA . ILE B 1 272 ? 22.016 17.719 -3.109 1 84.06 272 ILE B CA 1
ATOM 5127 C C . ILE B 1 272 ? 23.078 18.828 -3.098 1 84.06 272 ILE B C 1
ATOM 5129 O O . ILE B 1 272 ? 23.469 19.297 -2.033 1 84.06 272 ILE B O 1
ATOM 5133 N N . ARG B 1 273 ? 23.5 19.219 -4.25 1 81.81 273 ARG B N 1
ATOM 5134 C CA . ARG B 1 273 ? 24.5 20.281 -4.367 1 81.81 273 ARG B CA 1
ATOM 5135 C C . ARG B 1 273 ? 23.969 21.594 -3.773 1 81.81 273 ARG B C 1
ATOM 5137 O O . ARG B 1 273 ? 24.688 22.297 -3.068 1 81.81 273 ARG B O 1
ATOM 5144 N N . PHE B 1 274 ? 22.75 21.875 -4.074 1 71.06 274 PHE B N 1
ATOM 5145 C CA . PHE B 1 274 ? 22.109 23.078 -3.551 1 71.06 274 PHE B CA 1
ATOM 5146 C C . PHE B 1 274 ? 22.094 23.062 -2.027 1 71.06 274 PHE B C 1
ATOM 5148 O O . PHE B 1 274 ? 22.422 24.062 -1.388 1 71.06 274 PHE B O 1
ATOM 5155 N N . LEU B 1 275 ? 21.656 22 -1.462 1 71.94 275 LEU B N 1
ATOM 5156 C CA . LEU B 1 275 ? 21.578 21.859 -0.011 1 71.94 275 LEU B CA 1
ATOM 5157 C C . LEU B 1 275 ? 22.969 22 0.616 1 71.94 275 LEU B C 1
ATOM 5159 O O . LEU B 1 275 ? 23.125 22.703 1.614 1 71.94 275 LEU B O 1
ATOM 5163 N N . GLU B 1 276 ? 23.953 21.359 0.015 1 80.31 276 GLU B N 1
ATOM 5164 C CA . GLU B 1 276 ? 25.312 21.391 0.542 1 80.31 276 GLU B CA 1
ATOM 5165 C C . GLU B 1 276 ? 25.922 22.781 0.449 1 80.31 276 GLU B C 1
ATOM 5167 O O . GLU B 1 276 ? 26.609 23.234 1.369 1 80.31 276 GLU B O 1
ATOM 5172 N N . GLU B 1 277 ? 25.625 23.422 -0.566 1 74.25 277 GLU B N 1
ATOM 5173 C CA . GLU B 1 277 ? 26.125 24.781 -0.758 1 74.25 277 GLU B CA 1
ATOM 5174 C C . GLU B 1 277 ? 25.484 25.75 0.243 1 74.25 277 GLU B C 1
ATOM 5176 O O . GLU B 1 277 ? 26.094 26.75 0.609 1 74.25 277 GLU B O 1
ATOM 5181 N N . ASN B 1 278 ? 24.359 25.406 0.67 1 62.94 278 ASN B N 1
ATOM 5182 C CA . ASN B 1 278 ? 23.656 26.281 1.609 1 62.94 278 ASN B CA 1
ATOM 5183 C C . ASN B 1 278 ? 23.781 25.766 3.043 1 62.94 278 ASN B C 1
ATOM 5185 O O . ASN B 1 278 ? 23.031 26.188 3.922 1 62.94 278 ASN B O 1
ATOM 5189 N N . GLY B 1 279 ? 24.562 24.766 3.229 1 63.97 279 GLY B N 1
ATOM 5190 C CA . GLY B 1 279 ? 24.859 24.266 4.559 1 63.97 279 GLY B CA 1
ATOM 5191 C C . GLY B 1 279 ? 23.719 23.453 5.152 1 63.97 279 GLY B C 1
ATOM 5192 O O . GLY B 1 279 ? 23.594 23.344 6.375 1 63.97 279 GLY B O 1
ATOM 5193 N N . LEU B 1 280 ? 22.844 23.047 4.309 1 61.81 280 LEU B N 1
ATOM 5194 C CA . LEU B 1 280 ? 21.703 22.25 4.758 1 61.81 280 LEU B CA 1
ATOM 5195 C C . LEU B 1 280 ? 22.031 20.766 4.703 1 61.81 280 LEU B C 1
ATOM 5197 O O . LEU B 1 280 ? 22.969 20.359 4.02 1 61.81 280 LEU B O 1
ATOM 5201 N N . GLU B 1 281 ? 21.328 20 5.516 1 73.62 281 GLU B N 1
ATOM 5202 C CA . GLU B 1 281 ? 21.547 18.547 5.562 1 73.62 281 GLU B CA 1
ATOM 5203 C C . GLU B 1 281 ? 21.016 17.875 4.297 1 73.62 281 GLU B C 1
ATOM 5205 O O . GLU B 1 281 ? 19.859 18.078 3.916 1 73.62 281 GLU B O 1
ATOM 5210 N N . ALA B 1 282 ? 21.875 17.031 3.619 1 81.19 282 ALA B N 1
ATOM 5211 C CA . ALA B 1 282 ? 21.516 16.422 2.344 1 81.19 282 ALA B CA 1
ATOM 5212 C C . ALA B 1 282 ? 21.609 14.906 2.418 1 81.19 282 ALA B C 1
ATOM 5214 O O . ALA B 1 282 ? 21.469 14.219 1.401 1 81.19 282 ALA B O 1
ATOM 5215 N N . SER B 1 283 ? 21.828 14.367 3.568 1 84.31 283 SER B N 1
ATOM 5216 C CA . SER B 1 283 ? 22.141 12.953 3.736 1 84.31 283 SER B CA 1
ATOM 5217 C C . SER B 1 283 ? 21.031 12.062 3.182 1 84.31 283 SER B C 1
ATOM 5219 O O . SER B 1 283 ? 21.297 11.062 2.52 1 84.31 283 SER B O 1
ATOM 5221 N N . ALA B 1 284 ? 19.75 12.422 3.475 1 81.38 284 ALA B N 1
ATOM 5222 C CA . ALA B 1 284 ? 18.625 11.617 2.998 1 81.38 284 ALA B CA 1
ATOM 5223 C C . ALA B 1 284 ? 18.562 11.617 1.475 1 81.38 284 ALA B C 1
ATOM 5225 O O . ALA B 1 284 ? 18.266 10.594 0.857 1 81.38 284 ALA B O 1
ATOM 5226 N N . TYR B 1 285 ? 18.859 12.695 0.891 1 83.38 285 TYR B N 1
ATOM 5227 C CA . TYR B 1 285 ? 18.828 12.836 -0.561 1 83.38 285 TYR B CA 1
ATOM 5228 C C . TYR B 1 285 ? 20.016 12.117 -1.203 1 83.38 285 TYR B C 1
ATOM 5230 O O . TYR B 1 285 ? 19.875 11.523 -2.275 1 83.38 285 TYR B O 1
ATOM 5238 N N . ARG B 1 286 ? 21.141 12.148 -0.546 1 90.94 286 ARG B N 1
ATOM 5239 C CA . ARG B 1 286 ? 22.312 11.422 -1.025 1 90.94 286 ARG B CA 1
ATOM 5240 C C . ARG B 1 286 ? 22.062 9.914 -1.032 1 90.94 286 ARG B C 1
ATOM 5242 O O . ARG B 1 286 ? 22.469 9.219 -1.963 1 90.94 286 ARG B O 1
ATOM 5249 N N . LEU B 1 287 ? 21.469 9.562 0.026 1 90.12 287 LEU B N 1
ATOM 5250 C CA . LEU B 1 287 ? 21.156 8.141 0.114 1 90.12 287 LEU B CA 1
ATOM 5251 C C . LEU B 1 287 ? 20.25 7.711 -1.036 1 90.12 287 LEU B C 1
ATOM 5253 O O . LEU B 1 287 ? 20.5 6.688 -1.682 1 90.12 287 LEU B O 1
ATOM 5257 N N . SER B 1 288 ? 19.188 8.445 -1.262 1 88.44 288 SER B N 1
ATOM 5258 C CA . SER B 1 288 ? 18.266 8.117 -2.346 1 88.44 288 SER B CA 1
ATOM 5259 C C . SER B 1 288 ? 18.984 8.086 -3.691 1 88.44 288 SER B C 1
ATOM 5261 O O . SER B 1 288 ? 18.703 7.227 -4.531 1 88.44 288 SER B O 1
ATOM 5263 N N . PHE B 1 289 ? 19.906 9 -3.914 1 91.5 289 PHE B N 1
ATOM 5264 C CA . PHE B 1 289 ? 20.656 9.086 -5.156 1 91.5 289 PHE B CA 1
ATOM 5265 C C . PHE B 1 289 ? 21.516 7.84 -5.352 1 91.5 289 PHE B C 1
ATOM 5267 O O . PHE B 1 289 ? 21.469 7.207 -6.41 1 91.5 289 PHE B O 1
ATOM 5274 N N . TRP B 1 290 ? 22.234 7.445 -4.359 1 93.5 290 TRP B N 1
ATOM 5275 C CA . TRP B 1 290 ? 23.141 6.305 -4.461 1 93.5 290 TRP B CA 1
ATOM 5276 C C . TRP B 1 290 ? 22.375 4.996 -4.539 1 93.5 290 TRP B C 1
ATOM 5278 O O . TRP B 1 290 ? 22.812 4.047 -5.199 1 93.5 290 TRP B O 1
ATOM 5288 N N . GLN B 1 291 ? 21.25 4.98 -3.875 1 92.38 291 GLN B N 1
ATOM 5289 C CA . GLN B 1 291 ? 20.422 3.779 -3.963 1 92.38 291 GLN B CA 1
ATOM 5290 C C . GLN B 1 291 ? 19.875 3.592 -5.375 1 92.38 291 GLN B C 1
ATOM 5292 O O . GLN B 1 291 ? 19.734 2.463 -5.852 1 92.38 291 GLN B O 1
ATOM 5297 N N . LYS B 1 292 ? 19.531 4.645 -5.977 1 91.31 292 LYS B N 1
ATOM 5298 C CA . LYS B 1 292 ? 19.094 4.562 -7.367 1 91.31 292 LYS B CA 1
ATOM 5299 C C . LYS B 1 292 ? 20.203 4.039 -8.273 1 91.31 292 LYS B C 1
ATOM 5301 O O . LYS B 1 292 ? 19.953 3.246 -9.18 1 91.31 292 LYS B O 1
ATOM 5306 N N . LEU B 1 293 ? 21.391 4.461 -8.031 1 93.19 293 LEU B N 1
ATOM 5307 C CA . LEU B 1 293 ? 22.547 4.023 -8.82 1 93.19 293 LEU B CA 1
ATOM 5308 C C . LEU B 1 293 ? 22.859 2.559 -8.547 1 93.19 293 LEU B C 1
ATOM 5310 O O . LEU B 1 293 ? 23.438 1.877 -9.398 1 93.19 293 LEU B O 1
ATOM 5314 N N . ALA B 1 294 ? 22.516 2.131 -7.41 1 95.06 294 ALA B N 1
ATOM 5315 C CA . ALA B 1 294 ? 22.812 0.759 -7.004 1 95.06 294 ALA B CA 1
ATOM 5316 C C . ALA B 1 294 ? 21.766 -0.211 -7.566 1 95.06 294 ALA B C 1
ATOM 5318 O O . ALA B 1 294 ? 21.938 -1.43 -7.473 1 95.06 294 ALA B O 1
ATOM 5319 N N . MET B 1 295 ? 20.75 0.276 -8.219 1 93.44 295 MET B N 1
ATOM 5320 C CA . MET B 1 295 ? 19.609 -0.534 -8.625 1 93.44 295 MET B CA 1
ATOM 5321 C C . MET B 1 295 ? 20.031 -1.643 -9.578 1 93.44 295 MET B C 1
ATOM 5323 O O . MET B 1 295 ? 19.562 -2.777 -9.469 1 93.44 295 MET B O 1
ATOM 5327 N N . PRO B 1 296 ? 20.953 -1.351 -10.562 1 94.69 296 PRO B N 1
ATOM 5328 C CA . PRO B 1 296 ? 21.391 -2.453 -11.414 1 94.69 296 PRO B CA 1
ATOM 5329 C C . PRO B 1 296 ? 22.031 -3.594 -10.625 1 94.69 296 PRO B C 1
ATOM 5331 O O . PRO B 1 296 ? 21.844 -4.766 -10.969 1 94.69 296 PRO B O 1
ATOM 5334 N N . LEU B 1 297 ? 22.734 -3.207 -9.633 1 95.88 297 LEU B N 1
ATOM 5335 C CA . LEU B 1 297 ? 23.359 -4.215 -8.781 1 95.88 297 LEU B CA 1
ATOM 5336 C C . LEU B 1 297 ? 22.297 -4.996 -8.008 1 95.88 297 LEU B C 1
ATOM 5338 O O . LEU B 1 297 ? 22.438 -6.203 -7.793 1 95.88 297 LEU B O 1
ATOM 5342 N N . VAL B 1 298 ? 21.297 -4.309 -7.543 1 96.06 298 VAL B N 1
ATOM 5343 C CA . VAL B 1 298 ? 20.203 -4.949 -6.836 1 96.06 298 VAL B CA 1
ATOM 5344 C C . VAL B 1 298 ? 19.516 -5.965 -7.75 1 96.06 298 VAL B C 1
ATOM 5346 O O . VAL B 1 298 ? 19.234 -7.09 -7.332 1 96.06 298 VAL B O 1
ATOM 5349 N N . VAL B 1 299 ? 19.312 -5.613 -8.977 1 95.31 299 VAL B N 1
ATOM 5350 C CA . VAL B 1 299 ? 18.672 -6.488 -9.961 1 95.31 299 VAL B CA 1
ATOM 5351 C C . VAL B 1 299 ? 19.547 -7.727 -10.18 1 95.31 299 VAL B C 1
ATOM 5353 O O . VAL B 1 299 ? 19.031 -8.852 -10.211 1 95.31 299 VAL B O 1
ATOM 5356 N N . LEU B 1 300 ? 20.828 -7.48 -10.281 1 95.94 300 LEU B N 1
ATOM 5357 C CA . LEU B 1 300 ? 21.781 -8.578 -10.43 1 95.94 300 LEU B CA 1
ATOM 5358 C C . LEU B 1 300 ? 21.703 -9.531 -9.242 1 95.94 300 LEU B C 1
ATOM 5360 O O . LEU B 1 300 ? 21.703 -10.75 -9.414 1 95.94 300 LEU B O 1
ATOM 5364 N N . ALA B 1 301 ? 21.641 -8.961 -8.094 1 96.56 301 ALA B N 1
ATOM 5365 C CA . ALA B 1 301 ? 21.594 -9.758 -6.871 1 96.56 301 ALA B CA 1
ATOM 5366 C C . ALA B 1 301 ? 20.312 -10.57 -6.797 1 96.56 301 ALA B C 1
ATOM 5368 O O . ALA B 1 301 ? 20.328 -11.734 -6.398 1 96.56 301 ALA B O 1
ATOM 5369 N N . MET B 1 302 ? 19.203 -9.969 -7.172 1 95.44 302 MET B N 1
ATOM 5370 C CA . MET B 1 302 ? 17.906 -10.641 -7.141 1 95.44 302 MET B CA 1
ATOM 5371 C C . MET B 1 302 ? 17.906 -11.852 -8.07 1 95.44 302 MET B C 1
ATOM 5373 O O . MET B 1 302 ? 17.422 -12.922 -7.699 1 95.44 302 MET B O 1
ATOM 5377 N N . ILE B 1 303 ? 18.469 -11.703 -9.25 1 95.38 303 ILE B N 1
ATOM 5378 C CA . ILE B 1 303 ? 18.5 -12.789 -10.219 1 95.38 303 ILE B CA 1
ATOM 5379 C C . ILE B 1 303 ? 19.484 -13.859 -9.766 1 95.38 303 ILE B C 1
ATOM 5381 O O . ILE B 1 303 ? 19.219 -15.062 -9.898 1 95.38 303 ILE B O 1
ATOM 5385 N N . ALA B 1 304 ? 20.609 -13.43 -9.258 1 95.81 304 ALA B N 1
ATOM 5386 C CA . ALA B 1 304 ? 21.656 -14.352 -8.836 1 95.81 304 ALA B CA 1
ATOM 5387 C C . ALA B 1 304 ? 21.141 -15.305 -7.758 1 95.81 304 ALA B C 1
ATOM 5389 O O . ALA B 1 304 ? 21.516 -16.484 -7.73 1 95.81 304 ALA B O 1
ATOM 5390 N N . ILE B 1 305 ? 20.328 -14.828 -6.883 1 94.88 305 ILE B N 1
ATOM 5391 C CA . ILE B 1 305 ? 19.875 -15.648 -5.77 1 94.88 305 ILE B CA 1
ATOM 5392 C C . ILE B 1 305 ? 18.828 -16.641 -6.254 1 94.88 305 ILE B C 1
ATOM 5394 O O . ILE B 1 305 ? 18.594 -17.672 -5.609 1 94.88 305 ILE B O 1
ATOM 5398 N N . VAL B 1 306 ? 18.188 -16.375 -7.348 1 94.06 306 VAL B N 1
ATOM 5399 C CA . VAL B 1 306 ? 17.141 -17.219 -7.895 1 94.06 306 VAL B CA 1
ATOM 5400 C C . VAL B 1 306 ? 17.719 -18.562 -8.336 1 94.06 306 VAL B C 1
ATOM 5402 O O . VAL B 1 306 ? 17.109 -19.609 -8.133 1 94.06 306 VAL B O 1
ATOM 5405 N N . LEU B 1 307 ? 18.875 -18.609 -8.883 1 91.94 307 LEU B N 1
ATOM 5406 C CA . LEU B 1 307 ? 19.438 -19.797 -9.508 1 91.94 307 LEU B CA 1
ATOM 5407 C C . LEU B 1 307 ? 19.719 -20.891 -8.477 1 91.94 307 LEU B C 1
ATOM 5409 O O . LEU B 1 307 ? 19.281 -22.031 -8.641 1 91.94 307 LEU B O 1
ATOM 5413 N N . PRO B 1 308 ? 20.438 -20.516 -7.41 1 91.5 308 PRO B N 1
ATOM 5414 C CA . PRO B 1 308 ? 20.641 -21.578 -6.426 1 91.5 308 PRO B CA 1
ATOM 5415 C C . PRO B 1 308 ? 19.344 -22.047 -5.785 1 91.5 308 PRO B C 1
ATOM 5417 O O . PRO B 1 308 ? 19.234 -23.203 -5.375 1 91.5 308 PRO B O 1
ATOM 5420 N N . LEU B 1 309 ? 18.344 -21.25 -5.723 1 90.94 309 LEU B N 1
ATOM 5421 C CA . LEU B 1 309 ? 17.047 -21.656 -5.191 1 90.94 309 LEU B CA 1
ATOM 5422 C C . LEU B 1 309 ? 16.359 -22.641 -6.125 1 90.94 309 LEU B C 1
ATOM 5424 O O . LEU B 1 309 ? 15.773 -23.625 -5.668 1 90.94 309 LEU B O 1
ATOM 5428 N N . ILE B 1 310 ? 16.469 -22.406 -7.387 1 90.06 310 ILE B N 1
ATOM 5429 C CA . ILE B 1 310 ? 15.766 -23.234 -8.375 1 90.06 310 ILE B CA 1
ATOM 5430 C C . ILE B 1 310 ? 16.5 -24.547 -8.562 1 90.06 310 ILE B C 1
ATOM 5432 O O . ILE B 1 310 ? 15.875 -25.594 -8.719 1 90.06 310 ILE B O 1
ATOM 5436 N N . PHE B 1 311 ? 17.766 -24.594 -8.57 1 85.69 311 PHE B N 1
ATOM 5437 C CA . PHE B 1 311 ? 18.547 -25.797 -8.828 1 85.69 311 PHE B CA 1
ATOM 5438 C C . PHE B 1 311 ? 18.797 -26.578 -7.539 1 85.69 311 PHE B C 1
ATOM 5440 O O . PHE B 1 311 ? 19.203 -27.734 -7.574 1 85.69 311 PHE B O 1
ATOM 5447 N N . GLY B 1 312 ? 18.547 -25.922 -6.465 1 79.25 312 GLY B N 1
ATOM 5448 C CA . GLY B 1 312 ? 18.766 -26.578 -5.191 1 79.25 312 GLY B CA 1
ATOM 5449 C C . GLY B 1 312 ? 17.484 -27.109 -4.562 1 79.25 312 GLY B C 1
ATOM 5450 O O . GLY B 1 312 ? 16.891 -28.062 -5.059 1 79.25 312 GLY B O 1
ATOM 5451 N N . SER B 1 313 ? 16.938 -26.312 -3.666 1 66.56 313 SER B N 1
ATOM 5452 C CA . SER B 1 313 ? 15.914 -26.75 -2.725 1 66.56 313 SER B CA 1
ATOM 5453 C C . SER B 1 313 ? 14.516 -26.594 -3.318 1 66.56 313 SER B C 1
ATOM 5455 O O . SER B 1 313 ? 13.562 -27.203 -2.84 1 66.56 313 SER B O 1
ATOM 5457 N N . MET B 1 314 ? 14.398 -25.938 -4.348 1 69.06 314 MET B N 1
ATOM 5458 C CA . MET B 1 314 ? 13.047 -25.594 -4.762 1 69.06 314 MET B CA 1
ATOM 5459 C C . MET B 1 314 ? 12.734 -26.172 -6.137 1 69.06 314 MET B C 1
ATOM 5461 O O . MET B 1 314 ? 11.969 -25.578 -6.906 1 69.06 314 MET B O 1
ATOM 5465 N N . ARG B 1 315 ? 13.242 -27.234 -6.434 1 63.84 315 ARG B N 1
ATOM 5466 C CA . ARG B 1 315 ? 13.047 -27.812 -7.754 1 63.84 315 ARG B CA 1
ATOM 5467 C C . ARG B 1 315 ? 11.602 -28.266 -7.941 1 63.84 315 ARG B C 1
ATOM 5469 O O . ARG B 1 315 ? 11 -28.047 -8.992 1 63.84 315 ARG B O 1
ATOM 5476 N N . GLN B 1 316 ? 11.062 -28.828 -6.914 1 68.75 316 GLN B N 1
ATOM 5477 C CA . GLN B 1 316 ? 9.719 -29.359 -7.082 1 68.75 316 GLN B CA 1
ATOM 5478 C C . GLN B 1 316 ? 8.742 -28.734 -6.098 1 68.75 316 GLN B C 1
ATOM 5480 O O . GLN B 1 316 ? 8.055 -29.438 -5.352 1 68.75 316 GLN B O 1
ATOM 5485 N N . VAL B 1 317 ? 8.727 -27.453 -6.219 1 73.94 317 VAL B N 1
ATOM 5486 C CA . VAL B 1 317 ? 7.855 -26.797 -5.25 1 73.94 317 VAL B CA 1
ATOM 5487 C C . VAL B 1 317 ? 6.688 -26.125 -5.977 1 73.94 317 VAL B C 1
ATOM 5489 O O . VAL B 1 317 ? 6.742 -25.922 -7.191 1 73.94 317 VAL B O 1
ATOM 5492 N N . SER B 1 318 ? 5.652 -25.906 -5.293 1 77.38 318 SER B N 1
ATOM 5493 C CA . SER B 1 318 ? 4.438 -25.312 -5.836 1 77.38 318 SER B CA 1
ATOM 5494 C C . SER B 1 318 ? 4.648 -23.828 -6.168 1 77.38 318 SER B C 1
ATOM 5496 O O . SER B 1 318 ? 5.566 -23.203 -5.645 1 77.38 318 SER B O 1
ATOM 5498 N N . VAL B 1 319 ? 3.91 -23.344 -7.121 1 78.56 319 VAL B N 1
ATOM 5499 C CA . VAL B 1 319 ? 3.955 -21.969 -7.578 1 78.56 319 VAL B CA 1
ATOM 5500 C C . VAL B 1 319 ? 3.729 -21.016 -6.395 1 78.56 319 VAL B C 1
ATOM 5502 O O . VAL B 1 319 ? 4.402 -20 -6.273 1 78.56 319 VAL B O 1
ATOM 5505 N N . GLY B 1 320 ? 2.885 -21.406 -5.531 1 76.81 320 GLY B N 1
ATOM 5506 C CA . GLY B 1 320 ? 2.594 -20.594 -4.359 1 76.81 320 GLY B CA 1
ATOM 5507 C C . GLY B 1 320 ? 3.787 -20.422 -3.439 1 76.81 320 GLY B C 1
ATOM 5508 O O . GLY B 1 320 ? 4.02 -19.328 -2.912 1 76.81 320 GLY B O 1
ATOM 5509 N N . LYS B 1 321 ? 4.484 -21.422 -3.27 1 81.88 321 LYS B N 1
ATOM 5510 C CA . LYS B 1 321 ? 5.66 -21.359 -2.41 1 81.88 321 LYS B CA 1
ATOM 5511 C C . LYS B 1 321 ? 6.738 -20.469 -3.016 1 81.88 321 LYS B C 1
ATOM 5513 O O . LYS B 1 321 ? 7.445 -19.766 -2.293 1 81.88 321 LYS B O 1
ATOM 5518 N N . ARG B 1 322 ? 6.855 -20.547 -4.285 1 86.12 322 ARG B N 1
ATOM 5519 C CA . ARG B 1 322 ? 7.832 -19.719 -4.969 1 86.12 322 ARG B CA 1
ATOM 5520 C C . ARG B 1 322 ? 7.484 -18.234 -4.816 1 86.12 322 ARG B C 1
ATOM 5522 O O . ARG B 1 322 ? 8.359 -17.406 -4.562 1 86.12 322 ARG B O 1
ATOM 5529 N N . ILE B 1 323 ? 6.215 -17.984 -4.941 1 86.38 323 ILE B N 1
ATOM 5530 C CA . ILE B 1 323 ? 5.762 -16.609 -4.805 1 86.38 323 ILE B CA 1
ATOM 5531 C C . ILE B 1 323 ? 6.016 -16.125 -3.379 1 86.38 323 ILE B C 1
ATOM 5533 O O . ILE B 1 323 ? 6.539 -15.023 -3.174 1 86.38 323 ILE B O 1
ATOM 5537 N N . PHE B 1 324 ? 5.715 -16.984 -2.484 1 85.31 324 PHE B N 1
ATOM 5538 C CA . PHE B 1 324 ? 5.887 -16.656 -1.077 1 85.31 324 PHE B CA 1
ATOM 5539 C C . PHE B 1 324 ? 7.348 -16.359 -0.765 1 85.31 324 PHE B C 1
ATOM 5541 O O . PHE B 1 324 ? 7.668 -15.359 -0.128 1 85.31 324 PHE B O 1
ATOM 5548 N N . LEU B 1 325 ? 8.18 -17.172 -1.183 1 88.44 325 LEU B N 1
ATOM 5549 C CA . LEU B 1 325 ? 9.609 -17 -0.935 1 88.44 325 LEU B CA 1
ATOM 5550 C C . LEU B 1 325 ? 10.141 -15.742 -1.618 1 88.44 325 LEU B C 1
ATOM 5552 O O . LEU B 1 325 ? 10.984 -15.039 -1.062 1 88.44 325 LEU B O 1
ATOM 5556 N N . GLY B 1 326 ? 9.727 -15.555 -2.846 1 90.94 326 GLY B N 1
ATOM 5557 C CA . GLY B 1 326 ? 10.125 -14.344 -3.555 1 90.94 326 GLY B CA 1
ATOM 5558 C C . GLY B 1 326 ? 9.734 -13.07 -2.826 1 90.94 326 GLY B C 1
ATOM 5559 O O . GLY B 1 326 ? 10.539 -12.148 -2.703 1 90.94 326 GLY B O 1
ATOM 5560 N N . VAL B 1 327 ? 8.516 -13.055 -2.352 1 89.88 327 VAL B N 1
ATOM 5561 C CA . VAL B 1 327 ? 8.031 -11.883 -1.627 1 89.88 327 VAL B CA 1
ATOM 5562 C C . VAL B 1 327 ? 8.844 -11.688 -0.347 1 89.88 327 VAL B C 1
ATOM 5564 O O . VAL B 1 327 ? 9.242 -10.57 -0.021 1 89.88 327 VAL B O 1
ATOM 5567 N N . LEU B 1 328 ? 9.094 -12.781 0.304 1 90.38 328 LEU B N 1
ATOM 5568 C CA . LEU B 1 328 ? 9.828 -12.727 1.561 1 90.38 328 LEU B CA 1
ATOM 5569 C C . LEU B 1 328 ? 11.242 -12.203 1.337 1 90.38 328 LEU B C 1
ATOM 5571 O O . LEU B 1 328 ? 11.711 -11.328 2.078 1 90.38 328 LEU B O 1
ATOM 5575 N N . ILE B 1 329 ? 11.93 -12.695 0.323 1 93 329 ILE B N 1
ATOM 5576 C CA . ILE B 1 329 ? 13.297 -12.281 0.016 1 93 329 ILE B CA 1
ATOM 5577 C C . ILE B 1 329 ? 13.297 -10.828 -0.453 1 93 329 ILE B C 1
ATOM 5579 O O . ILE B 1 329 ? 14.133 -10.031 -0.016 1 93 329 ILE B O 1
ATOM 5583 N N . GLY B 1 330 ? 12.391 -10.539 -1.345 1 90.75 330 GLY B N 1
ATOM 5584 C CA . GLY B 1 330 ? 12.289 -9.172 -1.832 1 90.75 330 GLY B CA 1
ATOM 5585 C C . GLY B 1 330 ? 12.016 -8.164 -0.73 1 90.75 330 GLY B C 1
ATOM 5586 O O . GLY B 1 330 ? 12.695 -7.141 -0.632 1 90.75 330 GLY B O 1
ATOM 5587 N N . MET B 1 331 ? 11.023 -8.414 0.099 1 86.88 331 MET B N 1
ATOM 5588 C CA . MET B 1 331 ? 10.672 -7.547 1.218 1 86.88 331 MET B CA 1
ATOM 5589 C C . MET B 1 331 ? 11.805 -7.492 2.24 1 86.88 331 MET B C 1
ATOM 5591 O O . MET B 1 331 ? 12.094 -6.43 2.797 1 86.88 331 MET B O 1
ATOM 5595 N N . GLY B 1 332 ? 12.344 -8.672 2.523 1 89.88 332 GLY B N 1
ATOM 5596 C CA . GLY B 1 332 ? 13.484 -8.703 3.422 1 89.88 332 GLY B CA 1
ATOM 5597 C C . GLY B 1 332 ? 14.641 -7.848 2.947 1 89.88 332 GLY B C 1
ATOM 5598 O O . GLY B 1 332 ? 15.258 -7.133 3.74 1 89.88 332 GLY B O 1
ATOM 5599 N N . PHE B 1 333 ? 14.969 -7.949 1.735 1 92.62 333 PHE B N 1
ATOM 5600 C CA . PHE B 1 333 ? 16.031 -7.121 1.161 1 92.62 333 PHE B CA 1
ATOM 5601 C C . PHE B 1 333 ? 15.703 -5.641 1.317 1 92.62 333 PHE B C 1
ATOM 5603 O O . PHE B 1 333 ? 16.562 -4.848 1.689 1 92.62 333 PHE B O 1
ATOM 5610 N N . HIS B 1 334 ? 14.5 -5.289 0.959 1 87 334 HIS B N 1
ATOM 5611 C CA . HIS B 1 334 ? 14.102 -3.887 1.05 1 87 334 HIS B CA 1
ATOM 5612 C C . HIS B 1 334 ? 14.219 -3.373 2.48 1 87 334 HIS B C 1
ATOM 5614 O O . HIS B 1 334 ? 14.656 -2.242 2.705 1 87 334 HIS B O 1
ATOM 5620 N N . LEU B 1 335 ? 13.797 -4.191 3.369 1 84.31 335 LEU B N 1
ATOM 5621 C CA . LEU B 1 335 ? 13.906 -3.822 4.777 1 84.31 335 LEU B CA 1
ATOM 5622 C C . LEU B 1 335 ? 15.367 -3.617 5.168 1 84.31 335 LEU B C 1
ATOM 5624 O O . LEU B 1 335 ? 15.703 -2.643 5.848 1 84.31 335 LEU B O 1
ATOM 5628 N N . LEU B 1 336 ? 16.188 -4.527 4.754 1 90.31 336 LEU B N 1
ATOM 5629 C CA . LEU B 1 336 ? 17.609 -4.422 5.043 1 90.31 336 LEU B CA 1
ATOM 5630 C C . LEU B 1 336 ? 18.203 -3.176 4.398 1 90.31 336 LEU B C 1
ATOM 5632 O O . LEU B 1 336 ? 19 -2.467 5.027 1 90.31 336 LEU B O 1
ATOM 5636 N N . ASN B 1 337 ? 17.844 -3.018 3.201 1 91.19 337 ASN B N 1
ATOM 5637 C CA . ASN B 1 337 ? 18.328 -1.862 2.453 1 91.19 337 ASN B CA 1
ATOM 5638 C C . ASN B 1 337 ? 17.953 -0.552 3.141 1 91.19 337 ASN B C 1
ATOM 5640 O O . ASN B 1 337 ? 18.766 0.362 3.234 1 91.19 337 ASN B O 1
ATOM 5644 N N . GLN B 1 338 ? 16.797 -0.432 3.646 1 85.38 338 GLN B N 1
ATOM 5645 C CA . GLN B 1 338 ? 16.328 0.771 4.328 1 85.38 338 GLN B CA 1
ATOM 5646 C C . GLN B 1 338 ? 16.969 0.909 5.703 1 85.38 338 GLN B C 1
ATOM 5648 O O . GLN B 1 338 ? 17.281 2.018 6.141 1 85.38 338 GLN B O 1
ATOM 5653 N N . MET B 1 339 ? 17.047 -0.222 6.328 1 86.56 339 MET B N 1
ATOM 5654 C CA . MET B 1 339 ? 17.672 -0.205 7.648 1 86.56 339 MET B CA 1
ATOM 5655 C C . MET B 1 339 ? 19.109 0.298 7.559 1 86.56 339 MET B C 1
ATOM 5657 O O . MET B 1 339 ? 19.5 1.19 8.312 1 86.56 339 MET B O 1
ATOM 5661 N N . VAL B 1 340 ? 19.844 -0.234 6.672 1 92.75 340 VAL B N 1
ATOM 5662 C CA . VAL B 1 340 ? 21.234 0.151 6.492 1 92.75 340 VAL B CA 1
ATOM 5663 C C . VAL B 1 340 ? 21.312 1.608 6.043 1 92.75 340 VAL B C 1
ATOM 5665 O O . VAL B 1 340 ? 22.156 2.371 6.539 1 92.75 340 VAL B O 1
ATOM 5668 N N . GLY B 1 341 ? 20.5 1.962 5.113 1 90.81 341 GLY B N 1
ATOM 5669 C CA . GLY B 1 341 ? 20.453 3.338 4.645 1 90.81 341 GLY B CA 1
ATOM 5670 C C . GLY B 1 341 ? 20.141 4.332 5.75 1 90.81 341 GLY B C 1
ATOM 5671 O O . GLY B 1 341 ? 20.812 5.355 5.879 1 90.81 341 GLY B O 1
ATOM 5672 N N . ASN B 1 342 ? 19.141 4.035 6.551 1 83.75 342 ASN B N 1
ATOM 5673 C CA . ASN B 1 342 ? 18.734 4.945 7.621 1 83.75 342 ASN B CA 1
ATOM 5674 C C . ASN B 1 342 ? 19.812 5.055 8.695 1 83.75 342 ASN B C 1
ATOM 5676 O O . ASN B 1 342 ? 20.031 6.129 9.25 1 83.75 342 ASN B O 1
ATOM 5680 N N . ILE B 1 343 ? 20.406 3.955 9.016 1 86.31 343 ILE B N 1
ATOM 5681 C CA . ILE B 1 343 ? 21.5 3.953 9.977 1 86.31 343 ILE B CA 1
ATOM 5682 C C . ILE B 1 343 ? 22.641 4.844 9.477 1 86.31 343 ILE B C 1
ATOM 5684 O O . ILE B 1 343 ? 23.219 5.609 10.242 1 86.31 343 ILE B O 1
ATOM 5688 N N . ALA B 1 344 ? 22.891 4.781 8.219 1 91.12 344 ALA B N 1
ATOM 5689 C CA . ALA B 1 344 ? 23.969 5.578 7.633 1 91.12 344 ALA B CA 1
ATOM 5690 C C . ALA B 1 344 ? 23.656 7.07 7.703 1 91.12 344 ALA B C 1
ATOM 5692 O O . ALA B 1 344 ? 24.531 7.887 7.957 1 91.12 344 ALA B O 1
ATOM 5693 N N . VAL B 1 345 ? 22.422 7.43 7.465 1 85.44 345 VAL B N 1
ATOM 5694 C CA . VAL B 1 345 ? 22 8.828 7.496 1 85.44 345 VAL B CA 1
ATOM 5695 C C . VAL B 1 345 ? 22.062 9.359 8.922 1 85.44 345 VAL B C 1
ATOM 5697 O O . VAL B 1 345 ? 22.609 10.438 9.172 1 85.44 345 VAL B O 1
ATOM 5700 N N . VAL B 1 346 ? 21.578 8.547 9.859 1 78.94 346 VAL B N 1
ATOM 5701 C CA . VAL B 1 346 ? 21.469 8.984 11.25 1 78.94 346 VAL B CA 1
ATOM 5702 C C . VAL B 1 346 ? 22.859 9.062 11.875 1 78.94 346 VAL B C 1
ATOM 5704 O O . VAL B 1 346 ? 23.156 10 12.617 1 78.94 346 VAL B O 1
ATOM 5707 N N . TYR B 1 347 ? 23.672 8.102 11.523 1 84.38 347 TYR B N 1
ATOM 5708 C CA . TYR B 1 347 ? 25 8.039 12.156 1 84.38 347 TYR B CA 1
ATOM 5709 C C . TYR B 1 347 ? 26.062 8.664 11.258 1 84.38 347 TYR B C 1
ATOM 5711 O O . TYR B 1 347 ? 27.25 8.539 11.531 1 84.38 347 TYR B O 1
ATOM 5719 N N . GLN B 1 348 ? 25.688 9.211 10.211 1 86.25 348 GLN B N 1
ATOM 5720 C CA . GLN B 1 348 ? 26.547 9.945 9.297 1 86.25 348 GLN B CA 1
ATOM 5721 C C . GLN B 1 348 ? 27.672 9.07 8.773 1 86.25 348 GLN B C 1
ATOM 5723 O O . GLN B 1 348 ? 28.844 9.469 8.789 1 86.25 348 GLN B O 1
ATOM 5728 N N . MET B 1 349 ? 27.328 7.855 8.492 1 90.62 349 MET B N 1
ATOM 5729 C CA . MET B 1 349 ? 28.25 6.93 7.84 1 90.62 349 MET B CA 1
ATOM 5730 C C . MET B 1 349 ? 28.328 7.203 6.34 1 90.62 349 MET B C 1
ATOM 5732 O O . MET B 1 349 ? 27.516 7.953 5.801 1 90.62 349 MET B O 1
ATOM 5736 N N . PRO B 1 350 ? 29.406 6.703 5.746 1 94.25 350 PRO B N 1
ATOM 5737 C CA . PRO B 1 350 ? 29.484 6.902 4.297 1 94.25 350 PRO B CA 1
ATOM 5738 C C . PRO B 1 350 ? 28.234 6.383 3.564 1 94.25 350 PRO B C 1
ATOM 5740 O O . PRO B 1 350 ? 28.016 5.172 3.521 1 94.25 350 PRO B O 1
ATOM 5743 N N . ILE B 1 351 ? 27.516 7.25 2.916 1 93.62 351 ILE B N 1
ATOM 5744 C CA . ILE B 1 351 ? 26.188 6.996 2.369 1 93.62 351 ILE B CA 1
ATOM 5745 C C . ILE B 1 351 ? 26.312 6.129 1.117 1 93.62 351 ILE B C 1
ATOM 5747 O O . ILE B 1 351 ? 25.484 5.242 0.89 1 93.62 351 ILE B O 1
ATOM 5751 N N . ALA B 1 352 ? 27.375 6.297 0.349 1 94.44 352 ALA B N 1
ATOM 5752 C CA . ALA B 1 352 ? 27.578 5.512 -0.866 1 94.44 352 ALA B CA 1
ATOM 5753 C C . ALA B 1 352 ? 27.766 4.031 -0.536 1 94.44 352 ALA B C 1
ATOM 5755 O O . ALA B 1 352 ? 27.172 3.166 -1.19 1 94.44 352 ALA B O 1
ATOM 5756 N N . LEU B 1 353 ? 28.516 3.795 0.466 1 95.19 353 LEU B N 1
ATOM 5757 C CA . LEU B 1 353 ? 28.75 2.418 0.88 1 95.19 353 LEU B CA 1
ATOM 5758 C C . LEU B 1 353 ? 27.469 1.779 1.407 1 95.19 353 LEU B C 1
ATOM 5760 O O . LEU B 1 353 ? 27.188 0.607 1.135 1 95.19 353 LEU B O 1
ATOM 5764 N N . ALA B 1 354 ? 26.766 2.545 2.148 1 94.69 354 ALA B N 1
ATOM 5765 C CA . ALA B 1 354 ? 25.531 2.041 2.734 1 94.69 354 ALA B CA 1
ATOM 5766 C C . ALA B 1 354 ? 24.516 1.708 1.651 1 94.69 354 ALA B C 1
ATOM 5768 O O . ALA B 1 354 ? 23.734 0.761 1.793 1 94.69 354 ALA B O 1
ATOM 5769 N N . ALA B 1 355 ? 24.484 2.455 0.574 1 94.62 355 ALA B N 1
ATOM 5770 C CA . ALA B 1 355 ? 23.531 2.266 -0.514 1 94.62 355 ALA B CA 1
ATOM 5771 C C . ALA B 1 355 ? 23.844 0.997 -1.302 1 94.62 355 ALA B C 1
ATOM 5773 O O . ALA B 1 355 ? 22.938 0.333 -1.807 1 94.62 355 ALA B O 1
ATOM 5774 N N . PHE B 1 356 ? 25.141 0.583 -1.331 1 96.38 356 PHE B N 1
ATOM 5775 C CA . PHE B 1 356 ? 25.547 -0.552 -2.152 1 96.38 356 PHE B CA 1
ATOM 5776 C C . PHE B 1 356 ? 25.672 -1.815 -1.308 1 96.38 356 PHE B C 1
ATOM 5778 O O . PHE B 1 356 ? 25.625 -2.928 -1.837 1 96.38 356 PHE B O 1
ATOM 5785 N N . LEU B 1 357 ? 25.766 -1.65 -0.088 1 96.06 357 LEU B N 1
ATOM 5786 C CA . LEU B 1 357 ? 26.156 -2.734 0.807 1 96.06 357 LEU B CA 1
ATOM 5787 C C . LEU B 1 357 ? 25.125 -3.863 0.776 1 96.06 357 LEU B C 1
ATOM 5789 O O . LEU B 1 357 ? 25.484 -5.031 0.613 1 96.06 357 LEU B O 1
ATOM 5793 N N . PRO B 1 358 ? 23.875 -3.586 0.969 1 95.81 358 PRO B N 1
ATOM 5794 C CA . PRO B 1 358 ? 22.906 -4.688 0.983 1 95.81 358 PRO B CA 1
ATOM 5795 C C . PRO B 1 358 ? 22.906 -5.488 -0.316 1 95.81 358 PRO B C 1
ATOM 5797 O O . PRO B 1 358 ? 22.875 -6.723 -0.284 1 95.81 358 PRO B O 1
ATOM 5800 N N . ALA B 1 359 ? 22.938 -4.824 -1.41 1 96.88 359 ALA B N 1
ATOM 5801 C CA . ALA B 1 359 ? 22.953 -5.5 -2.703 1 96.88 359 ALA B CA 1
ATOM 5802 C C . ALA B 1 359 ? 24.219 -6.332 -2.877 1 96.88 359 ALA B C 1
ATOM 5804 O O . ALA B 1 359 ? 24.172 -7.449 -3.398 1 96.88 359 ALA B O 1
ATOM 5805 N N . LEU B 1 360 ? 25.328 -5.793 -2.453 1 97 360 LEU B N 1
ATOM 5806 C CA . LEU B 1 360 ? 26.594 -6.504 -2.541 1 97 360 LEU B CA 1
ATOM 5807 C C . LEU B 1 360 ? 26.578 -7.754 -1.666 1 97 360 LEU B C 1
ATOM 5809 O O . LEU B 1 360 ? 27.078 -8.805 -2.072 1 97 360 LEU B O 1
ATOM 5813 N N . LEU B 1 361 ? 26.031 -7.582 -0.511 1 96.38 361 LEU B N 1
ATOM 5814 C CA . LEU B 1 361 ? 25.953 -8.719 0.403 1 96.38 361 LEU B CA 1
ATOM 5815 C C . LEU B 1 361 ? 25.078 -9.828 -0.187 1 96.38 361 LEU B C 1
ATOM 5817 O O . LEU B 1 361 ? 25.453 -11 -0.126 1 96.38 361 LEU B O 1
ATOM 5821 N N . LEU B 1 362 ? 23.984 -9.461 -0.72 1 95.94 362 LEU B N 1
ATOM 5822 C CA . LEU B 1 362 ? 23.094 -10.453 -1.316 1 95.94 362 LEU B CA 1
ATOM 5823 C C . LEU B 1 362 ? 23.75 -11.109 -2.529 1 95.94 362 LEU B C 1
ATOM 5825 O O . LEU B 1 362 ? 23.609 -12.32 -2.734 1 95.94 362 LEU B O 1
ATOM 5829 N N . LEU B 1 363 ? 24.438 -10.328 -3.316 1 96.38 363 LEU B N 1
ATOM 5830 C CA . LEU B 1 363 ? 25.125 -10.852 -4.496 1 96.38 363 LEU B CA 1
ATOM 5831 C C . LEU B 1 363 ? 26.219 -11.836 -4.098 1 96.38 363 LEU B C 1
ATOM 5833 O O . LEU B 1 363 ? 26.344 -12.906 -4.691 1 96.38 363 LEU B O 1
ATOM 5837 N N . LEU B 1 364 ? 26.969 -11.492 -3.111 1 96.69 364 LEU B N 1
ATOM 5838 C CA . LEU B 1 364 ? 28.031 -12.359 -2.645 1 96.69 364 LEU B CA 1
ATOM 5839 C C . LEU B 1 364 ? 27.469 -13.648 -2.062 1 96.69 364 LEU B C 1
ATOM 5841 O O . LEU B 1 364 ? 28.031 -14.727 -2.295 1 96.69 364 LEU B O 1
ATOM 5845 N N . ALA B 1 365 ? 26.438 -13.516 -1.325 1 95.62 365 ALA B N 1
ATOM 5846 C CA . ALA B 1 365 ? 25.781 -14.703 -0.773 1 95.62 365 ALA B CA 1
ATOM 5847 C C . ALA B 1 365 ? 25.266 -15.609 -1.885 1 95.62 365 ALA B C 1
ATOM 5849 O O . ALA B 1 365 ? 25.422 -16.828 -1.812 1 95.62 365 ALA B O 1
ATOM 5850 N N . ALA B 1 366 ? 24.688 -15.031 -2.877 1 94.94 366 ALA B N 1
ATOM 5851 C CA . ALA B 1 366 ? 24.156 -15.789 -4.004 1 94.94 366 ALA B CA 1
ATOM 5852 C C . ALA B 1 366 ? 25.266 -16.5 -4.766 1 94.94 366 ALA B C 1
ATOM 5854 O O . ALA B 1 366 ? 25.141 -17.672 -5.121 1 94.94 366 ALA B O 1
ATOM 5855 N N . LEU B 1 367 ? 26.359 -15.812 -4.992 1 93.5 367 LEU B N 1
ATOM 5856 C CA . LEU B 1 367 ? 27.484 -16.391 -5.723 1 93.5 367 LEU B CA 1
ATOM 5857 C C . LEU B 1 367 ? 28.141 -17.5 -4.918 1 93.5 367 LEU B C 1
ATOM 5859 O O . LEU B 1 367 ? 28.547 -18.531 -5.48 1 93.5 367 LEU B O 1
ATOM 5863 N N . TRP B 1 368 ? 28.172 -17.234 -3.635 1 94.38 368 TRP B N 1
ATOM 5864 C CA . TRP B 1 368 ? 28.719 -18.266 -2.758 1 94.38 368 TRP B CA 1
ATOM 5865 C C . TRP B 1 368 ? 27.844 -19.516 -2.777 1 94.38 368 TRP B C 1
ATOM 5867 O O . TRP B 1 368 ? 28.359 -20.625 -2.871 1 94.38 368 TRP B O 1
ATOM 5877 N N . TRP B 1 369 ? 26.594 -19.297 -2.748 1 92.69 369 TRP B N 1
ATOM 5878 C CA . TRP B 1 369 ? 25.641 -20.422 -2.775 1 92.69 369 TRP B CA 1
ATOM 5879 C C . TRP B 1 369 ? 25.703 -21.141 -4.113 1 92.69 369 TRP B C 1
ATOM 5881 O O . TRP B 1 369 ? 25.625 -22.375 -4.16 1 92.69 369 TRP B O 1
ATOM 5891 N N . MET B 1 370 ? 25.859 -20.5 -5.145 1 90.31 370 MET B N 1
ATOM 5892 C CA . MET B 1 370 ? 25.906 -21.062 -6.492 1 90.31 370 MET B CA 1
ATOM 5893 C C . MET B 1 370 ? 27.141 -21.953 -6.668 1 90.31 370 MET B C 1
ATOM 5895 O O . MET B 1 370 ? 27.078 -22.984 -7.336 1 90.31 370 MET B O 1
ATOM 5899 N N . ARG B 1 371 ? 28.219 -21.562 -6.039 1 89.44 371 ARG B N 1
ATOM 5900 C CA . ARG B 1 371 ? 29.453 -22.328 -6.133 1 89.44 371 ARG B CA 1
ATOM 5901 C C . ARG B 1 371 ? 29.312 -23.688 -5.438 1 89.44 371 ARG B C 1
ATOM 5903 O O . ARG B 1 371 ? 29.938 -24.656 -5.844 1 89.44 371 ARG B O 1
ATOM 5910 N N . ARG B 1 372 ? 28.453 -23.703 -4.531 1 87.5 372 ARG B N 1
ATOM 5911 C CA . ARG B 1 372 ? 28.266 -24.938 -3.779 1 87.5 372 ARG B CA 1
ATOM 5912 C C . ARG B 1 372 ? 27.406 -25.922 -4.551 1 87.5 372 ARG B C 1
ATOM 5914 O O . ARG B 1 372 ? 27.484 -27.141 -4.336 1 87.5 372 ARG B O 1
ATOM 5921 N N . ILE B 1 373 ? 26.609 -25.359 -5.371 1 82.12 373 ILE B N 1
ATOM 5922 C CA . ILE B 1 373 ? 25.703 -26.219 -6.105 1 82.12 373 ILE B CA 1
ATOM 5923 C C . ILE B 1 373 ? 26.328 -26.625 -7.434 1 82.12 373 ILE B C 1
ATOM 5925 O O . ILE B 1 373 ? 26.031 -27.688 -7.969 1 82.12 373 ILE B O 1
ATOM 5929 N N . ASP B 1 374 ? 27.125 -25.75 -7.961 1 73.88 374 ASP B N 1
ATOM 5930 C CA . ASP B 1 374 ? 27.766 -26.109 -9.227 1 73.88 374 ASP B CA 1
ATOM 5931 C C . ASP B 1 374 ? 28.75 -27.25 -9.047 1 73.88 374 ASP B C 1
ATOM 5933 O O . ASP B 1 374 ? 28.859 -28.125 -9.898 1 73.88 374 ASP B O 1
#

Foldseek 3Di:
DPPVLVLLLVLLVVLLVVLLVVVLVVQLVVQLVVLVVLDDPLRHSVLSNLLSVLQSLVVSLVCSLLSSLLSNLLSVLVCLLVCNVVVVVVVPDALVNSLVSNLVSLVVVNVVSLCSLFPRQLVSNLVSLLSVCVRSVPQQCLADCQADWDDDDQKTWGFRGPNALFKTAFIKIFGFAPPQPDPDGDPVGTQKIKTAGMWGHDDDQKIKGAFIKIWGWDQPPPVDDDPPDGDTDIDIDTDGIDIDRDPRGSVNSSCRSDDLLRHHLVRLVVVLVVCVVSVHQNLNSVLSNLLSVLVSLSSSLSSLQSSLCCLPDPSPHDSVVSSVVSNVVSVVLVVQLVVLQVCCSVVVNDSNCSSNVSSVVSNVVSVVSSVVSD/DDPVLVLLLVLLVVLLVVLLVVVLVVQLVVQLVVLVVLDDPLRHSVLSNLLSVLQSLVVSLVCSLLSSLLSNLLSVLVCLLVCNVVVVVVVPDALVNSLVSNLVSLVVVNVVSLCSLFPRQLVSNLVSLLSVCVRSVPQQCLAPCQADWDDDDQKTWGFRGPNALFKTAFIKIFGFAPPQPDPDGDPVGTQKIKTAGMWGHDDDQKIKGAFIKIWGWDQPPPVDDDDPDGDTDIDIDTDGIDIDRDPRGSVNSSCRSDDLLRHHLVRLVVVLVVCVVVVHQSLNSVLSNLLSVLVSLSSSLSSLQSSLCCLPDPSPHDSVVSSVVSNVVSVVLVVQLVVLQVCCSVVVNDSNCSSNVSSVVSNVVSVVSSVVSD